Protein AF-A0A6Q2WUG9-F1 (afdb_monomer)

Sequence (400 aa):
LFVPLPLQGSADSYTSRPSDSDLSAEEDREAYRREAERQAQLQLDRAKSKAVAFAVKTNVSYCGALDEDCPVQGAAINFEAKDFLHIKEKYNNDWWIGRLVKEGADITFIPSPLRLEEHLALTVFLLVSPSTQEHIPPYDVVPSMRPVVLVGPSLKGYEVTDMMQKALFDFLKHRFDGRISITRVTADLSLAKRSVLNKRPIMERSNTRSSLAEVQSEIERIFELAKTLQLVVLDADTINHPAQLAKTSLAPIIVYVKVSSPKVLQRLIKSRGKSQSKHLNVQMMAGDKLSQCPPDMFDVILDENQLEDACEHLAEYLEVYWRATHLPSPTLINPLLEEDHVTPPTTISSLQVIPFCTDGGHFHCCRDVCCICVPYSLSVSPSSHSSLLNVFCSFLKHRD

pLDDT: mean 77.16, std 26.77, range [22.67, 98.81]

Nearest PDB structures (foldseek):
  4dex-assembly1_A  TM=9.528E-01  e=1.029E-48  Oryctolagus cuniculus
  1vyt-assembly1_A  TM=9.930E-01  e=1.485E-46  Rattus norvegicus
  4dey-assembly1_A  TM=9.702E-01  e=1.283E-45  Oryctolagus cuniculus
  1vyu-assembly1_A  TM=9.695E-01  e=1.209E-45  Rattus norvegicus
  1t3l-assembly1_A  TM=9.223E-01  e=1.037E-46  Oryctolagus cuniculus

InterPro domains:
  IPR000584 Voltage-dependent calcium channel, L-type, beta subunit [PR01626] (138-152)
  IPR000584 Voltage-dependent calcium channel, L-type, beta subunit [PR01626] (153-167)
  IPR000584 Voltage-dependent calcium channel, L-type, beta subunit [PR01626] (168-183)
  IPR000584 Voltage-dependent calcium channel, L-type, beta subunit [PR01626] (184-198)
  IPR000584 Voltage-dependent calcium channel, L-type, beta subunit [PR01626] (214-228)
  IPR000584 Voltage-dependent calcium channel, L-type, beta subunit [PR01626] (229-244)
  IPR000584 Voltage-dependent calcium channel, L-type, beta subunit [PR01626] (247-263)
  IPR000584 Voltage-dependent calcium channel, L-type, beta subunit [PR01626] (268-283)
  IPR000584 Voltage-dependent calcium channel, L-type, beta subunit [PR01626] (284-295)
  IPR008145 Guanylate kinase/L-type calcium channel beta subunit [PF00625] (144-319)
  IPR008145 Guanylate kinase/L-type calcium channel beta subunit [SM00072] (144-322)
  IPR027417 P-loop containing nucleoside triphosphate hydrolase [G3DSA:3.40.50.300] (146-340)
  IPR027417 P-loop containing nucleoside triphosphate hydrolase [SSF52540] (143-325)
  IPR036028 SH3-like domain superfamily [SSF50044] (32-118)
  IPR046937 Voltage-dependent L-type calcium channel subunit beta-1-4, N-terminal A domain [PF12052] (9-50)

Organism: Esox lucius (NCBI:txid8010)

Secondary structure (DSSP, 8-state):
---PPPP---------PPPHHHHHHHHHHHHHHHHHHHHHHHHHHHHTTSPP-EEEEESS-EEGGG-TTSSSTT-B-EE-TT-EEEEEEE-SSSEEEEEESSTT---EEEE-HHHHHHHHHHHHHTT----------SEEEE-SSPPEEEE-SS-SSSHHHHHHHHHHHHHHHHHTTTTEEEEEE-S-GGG--HHHHTSPPP---HHHHHHHHHHHHHHHHHHHHHTTT-EEEEEETT--SGGGTTTSS---EEEEE--S-HHHHHHHHHHT-HHHHTTHHHHHHHHHHHHTS-GGG-SEEE--SSHHHHHHHHHHHHHHHHHHHSPPP-------S-----------------------------------PPP----------S-TTHHHHHHTTS--

Mean predicted aligned error: 14.29 Å

Structure (mmCIF, N/CA/C/O backbone):
data_AF-A0A6Q2WUG9-F1
#
_entry.id   AF-A0A6Q2WUG9-F1
#
loop_
_atom_site.group_PDB
_atom_site.id
_atom_site.type_symbol
_atom_site.label_atom_id
_atom_site.label_alt_id
_atom_site.label_comp_id
_atom_site.label_asym_id
_atom_site.label_entity_id
_atom_site.label_seq_id
_atom_site.pdbx_PDB_ins_code
_atom_site.Cartn_x
_atom_site.Cartn_y
_atom_site.Cartn_z
_atom_site.occupancy
_atom_site.B_iso_or_equiv
_atom_site.auth_seq_id
_atom_site.auth_comp_id
_atom_site.auth_asym_id
_atom_site.auth_atom_id
_atom_site.pdbx_PDB_model_num
ATOM 1 N N . LEU A 1 1 ? 21.384 54.733 -79.651 1.00 40.81 1 LEU A N 1
ATOM 2 C CA . LEU A 1 1 ? 21.894 54.066 -78.436 1.00 40.81 1 LEU A CA 1
ATOM 3 C C . LEU A 1 1 ? 21.016 52.855 -78.179 1.00 40.81 1 LEU A C 1
ATOM 5 O O . LEU A 1 1 ? 19.844 53.009 -77.872 1.00 40.81 1 LEU A O 1
ATOM 9 N N . PHE A 1 2 ? 21.575 51.683 -78.464 1.00 38.72 2 PHE A N 1
ATOM 10 C CA . PHE A 1 2 ? 21.033 50.356 -78.181 1.00 38.72 2 PHE A CA 1
ATOM 11 C C . PHE A 1 2 ? 21.010 50.116 -76.668 1.00 38.72 2 PHE A C 1
ATOM 13 O O . PHE A 1 2 ? 22.056 50.303 -76.058 1.00 38.72 2 PHE A O 1
ATOM 20 N N . VAL A 1 3 ? 19.900 49.617 -76.114 1.00 41.28 3 VAL A N 1
ATOM 21 C CA . VAL A 1 3 ? 19.910 48.631 -75.014 1.00 41.28 3 VAL A CA 1
ATOM 22 C C . VAL A 1 3 ? 18.647 47.755 -75.131 1.00 41.28 3 VAL A C 1
ATOM 24 O O . VAL A 1 3 ? 17.544 48.286 -75.002 1.00 41.28 3 VAL A O 1
ATOM 27 N N . PRO A 1 4 ? 18.768 46.441 -75.397 1.00 49.72 4 PRO A N 1
ATOM 28 C CA . PRO A 1 4 ? 17.670 45.485 -75.294 1.00 49.72 4 PRO A CA 1
ATOM 29 C C . PRO A 1 4 ? 17.589 44.866 -73.885 1.00 49.72 4 PRO A C 1
ATOM 31 O O . PRO A 1 4 ? 18.602 44.668 -73.217 1.00 49.72 4 PRO A O 1
ATOM 34 N N . LEU A 1 5 ? 16.369 44.533 -73.459 1.00 44.44 5 LEU A N 1
ATOM 35 C CA . LEU A 1 5 ? 16.068 43.669 -72.311 1.00 44.44 5 LEU A CA 1
ATOM 36 C C . LEU A 1 5 ? 16.488 42.217 -72.608 1.00 44.44 5 LEU A C 1
ATOM 38 O O . LEU A 1 5 ? 16.158 41.733 -73.695 1.00 44.44 5 LEU A O 1
ATOM 42 N N . PRO A 1 6 ? 17.107 41.479 -71.667 1.00 46.66 6 PRO A N 1
ATOM 43 C CA . PRO A 1 6 ? 17.169 40.030 -71.750 1.00 46.66 6 PRO A CA 1
ATOM 44 C C . PRO A 1 6 ? 16.045 39.358 -70.949 1.00 46.66 6 PRO A C 1
ATOM 46 O O . PRO A 1 6 ? 15.692 39.758 -69.838 1.00 46.66 6 PRO A O 1
ATOM 49 N N . LEU A 1 7 ? 15.509 38.311 -71.575 1.00 44.25 7 LEU A N 1
ATOM 50 C CA . LEU A 1 7 ? 14.616 37.292 -71.040 1.00 44.25 7 LEU A CA 1
ATOM 51 C C . LEU A 1 7 ? 15.244 36.500 -69.875 1.00 44.25 7 LEU A C 1
ATOM 53 O O . LEU A 1 7 ? 16.424 36.170 -69.905 1.00 44.25 7 LEU A O 1
ATOM 57 N N . GLN A 1 8 ? 14.383 36.133 -68.923 1.00 47.91 8 GLN A N 1
ATOM 58 C CA . GLN A 1 8 ? 14.165 34.785 -68.367 1.00 47.91 8 GLN A CA 1
ATOM 59 C C . GLN A 1 8 ? 15.381 33.840 -68.227 1.00 47.91 8 GLN A C 1
ATOM 61 O O . GLN A 1 8 ? 15.866 33.277 -69.204 1.00 47.91 8 GLN A O 1
ATOM 66 N N . GLY A 1 9 ? 15.772 33.567 -66.976 1.00 37.19 9 GLY A N 1
ATOM 67 C CA . GLY A 1 9 ? 16.702 32.501 -66.593 1.00 37.19 9 GLY A CA 1
ATOM 68 C C . GLY A 1 9 ? 16.231 31.797 -65.316 1.00 37.19 9 GLY A C 1
ATOM 69 O O . GLY A 1 9 ? 15.903 32.455 -64.333 1.00 37.19 9 GLY A O 1
ATOM 70 N N . SER A 1 10 ? 16.148 30.470 -65.402 1.00 45.22 10 SER A N 1
ATOM 71 C CA . SER A 1 10 ? 15.711 29.480 -64.408 1.00 45.22 10 SER A CA 1
ATOM 72 C C . SER A 1 10 ? 16.319 29.673 -63.012 1.00 45.22 10 SER A C 1
ATOM 74 O O . SER A 1 10 ? 17.519 29.901 -62.876 1.00 45.22 10 SER A O 1
ATOM 76 N N . ALA A 1 11 ? 15.492 29.533 -61.973 1.00 43.28 11 ALA A N 1
ATOM 77 C CA . ALA A 1 11 ? 15.952 29.311 -60.608 1.00 43.28 11 ALA A CA 1
ATOM 78 C C . ALA A 1 11 ? 16.250 27.815 -60.445 1.00 43.28 11 ALA A C 1
ATOM 80 O O . ALA A 1 11 ? 15.357 27.026 -60.138 1.00 43.28 11 ALA A O 1
ATOM 81 N N . ASP A 1 12 ? 17.498 27.423 -60.685 1.00 42.50 12 ASP A N 1
ATOM 82 C CA . ASP A 1 12 ? 17.946 26.055 -60.452 1.00 42.50 12 ASP A CA 1
ATOM 83 C C . ASP A 1 12 ? 18.098 25.822 -58.942 1.00 42.50 12 ASP A C 1
ATOM 85 O O . ASP A 1 12 ? 18.983 26.362 -58.275 1.00 42.50 12 ASP A O 1
ATOM 89 N N . SER A 1 13 ? 17.198 25.012 -58.386 1.00 48.91 13 SER A N 1
ATOM 90 C CA . SER A 1 13 ? 17.307 24.461 -57.041 1.00 48.91 13 SER A CA 1
ATOM 91 C C . SER A 1 13 ? 18.484 23.483 -56.987 1.00 48.91 13 SER A C 1
ATOM 93 O O . SER A 1 13 ? 18.388 22.366 -57.495 1.00 48.91 13 SER A O 1
ATOM 95 N N . TYR A 1 14 ? 19.588 23.879 -56.351 1.00 44.97 14 TYR A N 1
ATOM 96 C CA . TYR A 1 14 ? 20.651 22.959 -55.943 1.00 44.97 14 TYR A CA 1
ATOM 97 C C . TYR A 1 14 ? 20.111 22.017 -54.857 1.00 44.97 14 TYR A C 1
ATOM 99 O O . TYR A 1 14 ? 20.213 22.279 -53.661 1.00 44.97 14 TYR A O 1
ATOM 107 N N . THR A 1 15 ? 19.517 20.901 -55.270 1.00 51.47 15 THR A N 1
ATOM 108 C CA . THR A 1 15 ? 19.388 19.724 -54.412 1.00 51.47 15 THR A CA 1
ATOM 109 C C . THR A 1 15 ? 20.749 19.035 -54.413 1.00 51.47 15 THR A C 1
ATOM 111 O O . THR A 1 15 ? 21.052 18.246 -55.310 1.00 51.47 15 THR A O 1
ATOM 114 N N . SER A 1 16 ? 21.615 19.387 -53.462 1.00 57.72 16 SER A N 1
ATOM 115 C CA . SER A 1 16 ? 22.872 18.669 -53.245 1.00 57.72 16 SER A CA 1
ATOM 116 C C . SER A 1 16 ? 22.548 17.210 -52.932 1.00 57.72 16 SER A C 1
ATOM 118 O O . SER A 1 16 ? 21.956 16.900 -51.902 1.00 57.72 16 SER A O 1
ATOM 120 N N . ARG A 1 17 ? 22.883 16.321 -53.868 1.00 55.69 17 ARG A N 1
ATOM 121 C CA . ARG A 1 17 ? 22.766 14.872 -53.715 1.00 55.69 17 ARG A CA 1
ATOM 122 C C . ARG A 1 17 ? 23.783 14.440 -52.644 1.00 55.69 17 ARG A C 1
ATOM 124 O O . ARG A 1 17 ? 24.952 14.790 -52.809 1.00 55.69 17 ARG A O 1
ATOM 131 N N . PRO A 1 18 ? 23.379 13.757 -51.559 1.00 56.91 18 PRO A N 1
ATOM 132 C CA . PRO A 1 18 ? 24.325 13.285 -50.549 1.00 56.91 18 PRO A CA 1
ATOM 133 C C . PRO A 1 18 ? 25.347 12.342 -51.200 1.00 56.91 18 PRO A C 1
ATOM 135 O O . PRO A 1 18 ? 24.997 11.576 -52.101 1.00 56.91 18 PRO A O 1
ATOM 138 N N . SER A 1 19 ? 26.615 12.453 -50.800 1.00 57.81 19 SER A N 1
ATOM 139 C CA . SER A 1 19 ? 27.708 11.640 -51.347 1.00 57.81 19 SER A CA 1
ATOM 140 C C . SER A 1 19 ? 27.614 10.207 -50.806 1.00 57.81 19 SER A C 1
ATOM 142 O O . SER A 1 19 ? 27.281 10.025 -49.638 1.00 57.81 19 SER A O 1
ATOM 144 N N . ASP A 1 20 ? 27.961 9.189 -51.601 1.00 58.91 20 ASP A N 1
ATOM 145 C CA . ASP A 1 20 ? 27.856 7.765 -51.208 1.00 58.91 20 ASP A CA 1
ATOM 146 C C . ASP A 1 20 ? 28.608 7.419 -49.902 1.00 58.91 20 ASP A C 1
ATOM 148 O O . ASP A 1 20 ? 28.207 6.529 -49.157 1.00 58.91 20 ASP A O 1
ATOM 152 N N . SER A 1 21 ? 29.675 8.156 -49.582 1.00 59.88 21 SER A N 1
ATOM 153 C CA . SER A 1 21 ? 30.439 8.024 -48.335 1.00 59.88 21 SER A CA 1
ATOM 154 C C . SER A 1 21 ? 29.736 8.600 -47.096 1.00 59.88 21 SER A C 1
ATOM 156 O O . SER A 1 21 ? 29.965 8.113 -45.988 1.00 59.88 21 SER A O 1
ATOM 158 N N . ASP A 1 22 ? 28.869 9.603 -47.266 1.00 61.16 22 ASP A N 1
ATOM 159 C CA . ASP A 1 22 ? 28.049 10.144 -46.174 1.00 61.16 22 ASP A CA 1
ATOM 160 C C . ASP A 1 22 ? 26.906 9.174 -45.843 1.00 61.16 22 ASP A C 1
ATOM 162 O O . ASP A 1 22 ? 26.621 8.932 -44.671 1.00 61.16 22 ASP A O 1
ATOM 166 N N . LEU A 1 23 ? 26.343 8.525 -46.870 1.00 60.75 23 LEU A N 1
ATOM 167 C CA . LEU A 1 23 ? 25.324 7.485 -46.715 1.00 60.75 23 LEU A CA 1
ATOM 168 C C . LEU A 1 23 ? 25.868 6.267 -45.949 1.00 60.75 23 LEU A C 1
ATOM 170 O O . LEU A 1 23 ? 25.226 5.815 -45.006 1.00 60.75 23 LEU A O 1
ATOM 174 N N . SER A 1 24 ? 27.085 5.794 -46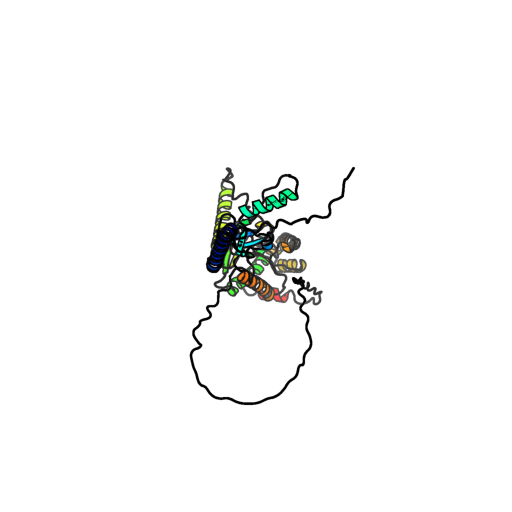.257 1.00 67.75 24 SER A N 1
ATOM 175 C CA . SER A 1 24 ? 27.678 4.650 -45.540 1.00 67.75 24 SER A CA 1
ATOM 176 C C . SER A 1 24 ? 27.955 4.929 -44.055 1.00 67.75 24 SER A C 1
ATOM 178 O O . SER A 1 24 ? 27.777 4.057 -43.209 1.00 67.75 24 SER A O 1
ATOM 180 N N . ALA A 1 25 ? 28.370 6.154 -43.708 1.00 71.31 25 ALA A N 1
ATOM 181 C CA . ALA A 1 25 ? 28.654 6.517 -42.318 1.00 71.31 25 ALA A CA 1
ATOM 182 C C . ALA A 1 25 ? 27.371 6.702 -41.488 1.00 71.31 25 ALA A C 1
ATOM 184 O O . ALA A 1 25 ? 27.371 6.465 -40.276 1.00 71.31 25 ALA A O 1
ATOM 185 N N . GLU A 1 26 ? 26.281 7.141 -42.121 1.00 71.44 26 GLU A N 1
ATOM 186 C CA . GLU A 1 26 ? 24.955 7.188 -41.505 1.00 71.44 26 GLU A CA 1
ATOM 187 C C . GLU A 1 26 ? 24.369 5.783 -41.315 1.00 71.44 26 GLU A C 1
ATOM 189 O O . GLU A 1 26 ? 23.875 5.486 -40.225 1.00 71.44 26 GLU A O 1
ATOM 194 N N . GLU A 1 27 ? 24.518 4.892 -42.300 1.00 73.25 27 GLU A N 1
ATOM 195 C CA . GLU A 1 27 ? 24.107 3.485 -42.205 1.00 73.25 27 GLU A CA 1
ATOM 196 C C . GLU A 1 27 ? 24.821 2.744 -41.061 1.00 73.25 27 GLU A C 1
ATOM 198 O O . GLU A 1 27 ? 24.165 2.051 -40.278 1.00 73.25 27 GLU A O 1
ATOM 203 N N . ASP A 1 28 ? 26.132 2.943 -40.887 1.00 81.12 28 ASP A N 1
ATOM 204 C CA . ASP A 1 28 ? 26.907 2.341 -39.791 1.00 81.12 28 ASP A CA 1
ATOM 205 C C . ASP A 1 28 ? 26.453 2.841 -38.405 1.00 81.12 28 ASP A C 1
ATOM 207 O O . ASP A 1 28 ? 26.351 2.068 -37.444 1.00 81.12 28 ASP A O 1
ATOM 211 N N . ARG A 1 29 ? 26.135 4.138 -38.280 1.00 81.75 29 ARG A N 1
ATOM 212 C CA . ARG A 1 29 ? 25.605 4.723 -37.032 1.00 81.75 29 ARG A CA 1
ATOM 213 C C . ARG A 1 29 ? 24.215 4.197 -36.707 1.00 81.75 29 ARG A C 1
ATOM 215 O O . ARG A 1 29 ? 23.907 3.953 -35.537 1.00 81.75 29 ARG A O 1
ATOM 222 N N . GLU A 1 30 ? 23.372 4.035 -37.718 1.00 83.12 30 GLU A N 1
ATOM 223 C CA . GLU A 1 30 ? 22.027 3.502 -37.544 1.00 83.12 30 GLU A CA 1
ATOM 224 C C . GLU A 1 30 ? 22.064 2.007 -37.198 1.00 83.12 30 GLU A C 1
ATOM 226 O O . GLU A 1 30 ? 21.344 1.564 -36.305 1.00 83.12 30 GLU A O 1
ATOM 231 N N . ALA A 1 31 ? 22.965 1.238 -37.817 1.00 86.31 31 ALA A N 1
ATOM 232 C CA . ALA A 1 31 ? 23.213 -0.156 -37.464 1.00 86.31 31 ALA A CA 1
ATOM 233 C C . ALA A 1 31 ? 23.671 -0.304 -36.004 1.00 86.31 31 ALA A C 1
ATOM 235 O O . ALA A 1 31 ? 23.132 -1.141 -35.277 1.00 86.31 31 ALA A O 1
ATOM 236 N N . TYR A 1 32 ? 24.591 0.550 -35.542 1.00 88.31 32 TYR A N 1
ATOM 237 C CA . TYR A 1 32 ? 25.011 0.574 -34.138 1.00 88.31 32 TYR A CA 1
ATOM 238 C C . TYR A 1 32 ? 23.846 0.888 -33.190 1.00 88.31 32 TYR A C 1
ATOM 240 O O . TYR A 1 32 ? 23.698 0.237 -32.156 1.00 88.31 32 TYR A O 1
ATOM 248 N N . ARG A 1 33 ? 22.984 1.849 -33.549 1.00 86.94 33 ARG A N 1
ATOM 249 C CA . ARG A 1 33 ? 21.802 2.202 -32.750 1.00 86.94 33 ARG A CA 1
ATOM 250 C C . ARG A 1 33 ? 20.815 1.039 -32.646 1.00 86.94 33 ARG A C 1
ATOM 252 O O . ARG A 1 33 ? 20.399 0.714 -31.538 1.00 86.94 33 ARG A O 1
ATOM 259 N N . ARG A 1 34 ? 20.488 0.386 -33.767 1.00 89.44 34 ARG A N 1
ATOM 260 C CA . ARG A 1 34 ? 19.588 -0.782 -33.785 1.00 89.44 34 ARG A CA 1
ATOM 261 C C . ARG A 1 34 ? 20.146 -1.942 -32.965 1.00 89.44 34 ARG A C 1
ATOM 263 O O . ARG A 1 34 ? 19.402 -2.611 -32.255 1.00 89.44 34 ARG A O 1
ATOM 270 N N . GLU A 1 35 ? 21.453 -2.181 -33.037 1.00 92.75 35 GLU A N 1
ATOM 271 C CA . GLU A 1 35 ? 22.097 -3.218 -32.231 1.00 92.75 35 GLU A CA 1
ATOM 272 C C . GLU A 1 35 ? 22.066 -2.870 -30.736 1.00 92.75 35 GLU A C 1
ATOM 274 O O . GLU A 1 35 ? 21.748 -3.734 -29.919 1.00 92.75 35 GLU A O 1
ATOM 279 N N . ALA A 1 36 ? 22.321 -1.612 -30.365 1.00 92.56 36 ALA A N 1
ATOM 280 C CA . ALA A 1 36 ? 22.214 -1.155 -28.980 1.00 92.56 36 ALA A CA 1
ATOM 281 C C . ALA A 1 36 ? 20.786 -1.317 -28.425 1.00 92.56 36 ALA A C 1
ATOM 283 O O . ALA A 1 36 ? 20.613 -1.844 -27.325 1.00 92.56 36 ALA A O 1
ATOM 284 N N . GLU A 1 37 ? 19.768 -0.946 -29.203 1.00 94.75 37 GLU A N 1
ATOM 285 C CA . GLU A 1 37 ? 18.357 -1.144 -28.855 1.00 94.75 37 GLU A CA 1
ATOM 286 C C . GLU A 1 37 ? 18.017 -2.634 -28.696 1.00 94.75 37 GLU A C 1
ATOM 288 O O . GLU A 1 37 ? 17.403 -3.044 -27.710 1.00 94.75 37 GLU A O 1
ATOM 293 N N . ARG A 1 38 ? 18.501 -3.490 -29.604 1.00 95.69 38 ARG A N 1
ATOM 294 C CA . ARG A 1 38 ? 18.319 -4.945 -29.513 1.00 95.69 38 ARG A CA 1
ATOM 295 C C . ARG A 1 38 ? 18.922 -5.519 -28.228 1.00 95.69 38 ARG A C 1
ATOM 297 O O . ARG A 1 38 ? 18.325 -6.394 -27.600 1.00 95.69 38 ARG A O 1
ATOM 304 N N . GLN A 1 39 ? 20.099 -5.045 -27.823 1.00 96.00 39 GLN A N 1
ATOM 305 C CA . GLN A 1 39 ? 20.733 -5.455 -26.565 1.00 96.00 39 GLN A CA 1
ATOM 306 C C . GLN A 1 39 ? 19.931 -4.979 -25.347 1.00 96.00 39 GLN A C 1
ATOM 308 O O . GLN A 1 39 ? 19.741 -5.749 -24.403 1.00 96.00 39 GLN A O 1
ATOM 313 N N . ALA A 1 40 ? 19.411 -3.750 -25.386 1.00 96.81 40 ALA A N 1
ATOM 314 C CA . ALA A 1 40 ? 18.551 -3.202 -24.342 1.00 96.81 40 ALA A CA 1
ATOM 315 C C . ALA A 1 40 ? 17.251 -4.017 -24.188 1.00 96.81 40 ALA A C 1
ATOM 317 O O . ALA A 1 40 ? 16.875 -4.375 -23.069 1.00 96.81 40 ALA A O 1
ATOM 318 N N . GLN A 1 41 ? 16.624 -4.412 -25.302 1.00 96.50 41 GLN A N 1
ATOM 319 C CA . GLN A 1 41 ? 15.437 -5.271 -25.311 1.00 96.50 41 GLN A CA 1
ATOM 320 C C . GLN A 1 41 ? 15.718 -6.650 -24.698 1.00 96.50 41 GLN A C 1
ATOM 322 O O . GLN A 1 41 ? 14.982 -7.113 -23.827 1.00 96.50 41 GLN A O 1
ATOM 327 N N . LEU A 1 42 ? 16.834 -7.286 -25.073 1.00 96.19 42 LEU A N 1
ATOM 328 C CA . LEU A 1 42 ? 17.241 -8.559 -24.469 1.00 96.19 42 LEU A CA 1
ATOM 329 C C . LEU A 1 42 ? 17.454 -8.446 -22.955 1.00 96.19 42 LEU A C 1
ATOM 331 O O . LEU A 1 42 ? 17.225 -9.413 -22.221 1.00 96.19 42 LEU A O 1
ATOM 335 N N . GLN A 1 43 ? 17.909 -7.291 -22.470 1.00 96.75 43 GLN A N 1
ATOM 336 C CA . GLN A 1 43 ? 18.073 -7.068 -21.041 1.00 96.75 43 GLN A CA 1
ATOM 337 C C . GLN A 1 43 ? 16.727 -6.925 -20.314 1.00 96.75 43 GLN A C 1
ATOM 339 O O . GLN A 1 43 ? 16.586 -7.504 -19.234 1.00 96.75 43 GLN A O 1
ATOM 344 N N . LEU A 1 44 ? 15.731 -6.251 -20.908 1.00 95.38 44 LEU A N 1
ATOM 345 C CA . LEU A 1 44 ? 14.358 -6.223 -20.381 1.00 95.38 44 LEU A CA 1
ATOM 346 C C . LEU A 1 44 ? 13.791 -7.638 -20.236 1.00 95.38 44 LEU A C 1
ATOM 348 O O . LEU A 1 44 ? 13.299 -8.003 -19.167 1.00 95.38 44 LEU A O 1
ATOM 352 N N . ASP A 1 45 ? 13.928 -8.466 -21.274 1.00 94.31 45 ASP A N 1
ATOM 353 C CA . ASP A 1 45 ? 13.404 -9.833 -21.261 1.00 94.31 45 ASP A CA 1
ATOM 354 C C . ASP A 1 45 ? 14.080 -10.697 -20.188 1.00 94.31 45 ASP A C 1
ATOM 356 O O . ASP A 1 45 ? 13.413 -11.422 -19.449 1.00 94.31 45 ASP A O 1
ATOM 360 N N . ARG A 1 46 ? 15.400 -10.557 -20.011 1.00 95.31 46 ARG A N 1
ATOM 361 C CA . ARG A 1 46 ? 16.136 -11.219 -18.918 1.00 95.31 46 ARG A CA 1
ATOM 362 C C . ARG A 1 46 ? 15.723 -10.720 -17.536 1.00 95.31 46 ARG A C 1
ATOM 364 O O . ARG A 1 46 ? 15.836 -11.463 -16.563 1.00 95.31 46 ARG A O 1
ATOM 371 N N . ALA A 1 47 ? 15.285 -9.470 -17.411 1.00 96.00 47 ALA A N 1
ATOM 372 C CA . ALA A 1 47 ? 14.858 -8.907 -16.136 1.00 96.00 47 ALA A CA 1
ATOM 373 C C . ALA A 1 47 ? 13.483 -9.423 -15.677 1.00 96.00 47 ALA A C 1
ATOM 375 O O . ALA A 1 47 ? 13.207 -9.390 -14.474 1.00 96.00 47 ALA A O 1
ATOM 376 N N . LYS A 1 48 ? 12.660 -9.986 -16.578 1.00 93.31 48 LYS A N 1
ATOM 377 C CA . LYS A 1 48 ? 11.365 -10.613 -16.238 1.00 93.31 48 LYS A CA 1
ATOM 378 C C . LYS A 1 48 ? 11.500 -11.727 -15.201 1.00 93.31 48 LYS A C 1
ATOM 380 O O . LYS A 1 48 ? 10.667 -11.828 -14.304 1.00 93.31 48 LYS A O 1
ATOM 385 N N . SER A 1 49 ? 12.581 -12.507 -15.260 1.00 91.94 49 SER A N 1
ATOM 386 C CA . SER A 1 49 ? 12.853 -13.592 -14.308 1.00 91.94 49 SER A CA 1
ATOM 387 C C . SER A 1 49 ? 13.666 -13.167 -13.078 1.00 91.94 49 SER A C 1
ATOM 389 O O . SER A 1 49 ? 13.928 -13.997 -12.209 1.00 91.94 49 SER A O 1
ATOM 391 N N . LYS A 1 50 ? 14.110 -11.906 -12.981 1.00 95.19 50 LYS A N 1
ATOM 392 C CA . LYS A 1 50 ? 14.887 -11.424 -11.827 1.00 95.19 50 LYS A CA 1
ATOM 393 C C . LYS A 1 50 ? 13.973 -11.135 -10.637 1.00 95.19 50 LYS A C 1
ATOM 395 O O . LYS A 1 50 ? 12.816 -10.736 -10.794 1.00 95.19 50 LYS A O 1
ATOM 400 N N . ALA A 1 51 ? 14.504 -11.295 -9.428 1.00 95.12 51 ALA A N 1
ATOM 401 C CA . ALA A 1 51 ? 13.819 -10.871 -8.211 1.00 95.12 51 ALA A CA 1
ATOM 402 C C . ALA A 1 51 ? 13.664 -9.339 -8.169 1.00 95.12 51 ALA A C 1
ATOM 404 O O . ALA A 1 51 ? 14.398 -8.606 -8.832 1.00 95.12 51 ALA A O 1
ATOM 405 N N . VAL A 1 52 ? 12.689 -8.848 -7.402 1.00 97.56 52 VAL A N 1
ATOM 406 C CA . VAL A 1 52 ? 12.574 -7.410 -7.116 1.00 97.56 52 VAL A CA 1
ATOM 407 C C . VAL A 1 52 ? 13.717 -7.015 -6.186 1.00 97.56 52 VAL A C 1
ATOM 409 O O . VAL A 1 52 ? 13.851 -7.583 -5.107 1.00 97.56 52 VAL A O 1
ATOM 412 N N . ALA A 1 53 ? 14.540 -6.055 -6.604 1.00 97.56 53 ALA A N 1
ATOM 413 C CA . ALA A 1 53 ? 15.638 -5.539 -5.797 1.00 97.56 53 ALA A CA 1
ATOM 414 C C . ALA A 1 53 ? 15.115 -4.619 -4.685 1.00 97.56 53 ALA A C 1
ATOM 416 O O . ALA A 1 53 ? 15.484 -4.771 -3.523 1.00 97.56 53 ALA A O 1
ATOM 417 N N . PHE A 1 54 ? 14.238 -3.680 -5.041 1.00 98.06 54 PHE A N 1
ATOM 418 C CA . PHE A 1 54 ? 13.545 -2.788 -4.111 1.00 98.06 54 PHE A CA 1
ATOM 419 C C . PHE A 1 54 ? 12.293 -2.202 -4.772 1.00 98.06 54 PHE A C 1
ATOM 421 O O . PHE A 1 54 ? 12.108 -2.317 -5.986 1.00 98.06 54 PHE A O 1
ATOM 428 N N . ALA A 1 55 ? 11.439 -1.557 -3.979 1.00 98.50 55 ALA A N 1
ATOM 429 C CA . ALA A 1 55 ? 10.281 -0.834 -4.479 1.00 98.50 55 ALA A CA 1
ATOM 430 C C . ALA A 1 55 ? 10.344 0.647 -4.128 1.00 98.50 55 ALA A C 1
ATOM 432 O O . ALA A 1 55 ? 10.969 1.060 -3.145 1.00 98.50 55 ALA A O 1
ATOM 433 N N . VAL A 1 56 ? 9.673 1.443 -4.952 1.00 98.38 56 VAL A N 1
ATOM 434 C CA . VAL A 1 56 ? 9.532 2.879 -4.739 1.00 98.38 56 VAL A CA 1
ATOM 435 C C . VAL A 1 56 ? 8.084 3.314 -4.880 1.00 98.38 56 VAL A C 1
ATOM 437 O O . VAL A 1 56 ? 7.322 2.728 -5.647 1.00 98.38 56 VAL A O 1
ATOM 440 N N . LYS A 1 57 ? 7.727 4.367 -4.150 1.00 97.69 57 LYS A N 1
ATOM 441 C CA . LYS A 1 57 ? 6.518 5.155 -4.365 1.00 97.69 57 LYS A CA 1
ATOM 442 C C . LYS A 1 57 ? 6.905 6.463 -5.047 1.00 97.69 57 LYS A C 1
ATOM 444 O O . LYS A 1 57 ? 7.833 7.138 -4.597 1.00 97.69 57 LYS A O 1
ATOM 449 N N . THR A 1 58 ? 6.206 6.825 -6.108 1.00 96.25 58 THR A N 1
ATOM 450 C CA . THR A 1 58 ? 6.468 8.045 -6.876 1.00 96.25 58 THR A CA 1
ATOM 451 C C . THR A 1 58 ? 5.901 9.275 -6.158 1.00 96.25 58 THR A C 1
ATOM 453 O O . THR A 1 58 ? 4.854 9.221 -5.509 1.00 96.25 58 THR A O 1
ATOM 456 N N . ASN A 1 59 ? 6.594 10.408 -6.254 1.00 92.81 59 ASN A N 1
ATOM 457 C CA . ASN A 1 59 ? 6.133 11.712 -5.755 1.00 92.81 59 ASN A CA 1
ATOM 458 C C . ASN A 1 59 ? 5.810 12.691 -6.893 1.00 92.81 59 ASN A C 1
ATOM 460 O O . ASN A 1 59 ? 5.277 13.771 -6.649 1.00 92.81 59 ASN A O 1
ATOM 464 N N . VAL A 1 60 ? 6.128 12.301 -8.126 1.00 91.62 60 VAL A N 1
ATOM 465 C CA . VAL A 1 60 ? 5.904 13.052 -9.362 1.00 91.62 60 VAL A CA 1
ATOM 466 C C . VAL A 1 60 ? 5.254 12.133 -10.392 1.00 91.62 60 VAL A C 1
ATOM 468 O O . VAL A 1 60 ? 5.300 10.912 -10.242 1.00 91.62 60 VAL A O 1
ATOM 471 N N . SER A 1 61 ? 4.670 12.721 -11.431 1.00 91.19 61 SER A N 1
ATOM 472 C CA . SER A 1 61 ? 4.168 11.987 -12.596 1.00 91.19 61 SER A CA 1
ATOM 473 C C . SER A 1 61 ? 5.194 12.025 -13.732 1.00 91.19 61 SER A C 1
ATOM 475 O O . SER A 1 61 ? 5.952 12.988 -13.849 1.00 91.19 61 SER A O 1
ATOM 477 N N . TYR A 1 62 ? 5.197 11.002 -14.583 1.00 91.69 62 TYR A N 1
ATOM 478 C CA . TYR A 1 62 ? 6.084 10.879 -15.739 1.00 91.69 62 TYR A CA 1
ATOM 479 C C . TYR A 1 62 ? 5.368 10.192 -16.909 1.00 91.69 62 TYR A C 1
ATOM 481 O O . TYR A 1 62 ? 4.637 9.217 -16.722 1.00 91.69 62 TYR A O 1
ATOM 489 N N . CYS A 1 63 ? 5.599 10.706 -18.119 1.00 89.44 63 CYS A N 1
ATOM 490 C CA . CYS A 1 63 ? 5.041 10.188 -19.364 1.00 89.44 63 CYS A CA 1
ATOM 491 C C . CYS A 1 63 ? 6.182 9.748 -20.290 1.00 89.44 63 CYS A C 1
ATOM 493 O O . CYS A 1 63 ? 6.737 10.562 -21.028 1.00 89.44 63 CYS A O 1
ATOM 495 N N . GLY A 1 64 ? 6.522 8.461 -20.256 1.00 87.44 64 GLY A N 1
ATOM 496 C CA . GLY A 1 64 ? 7.551 7.855 -21.094 1.00 87.44 64 GLY A CA 1
ATOM 497 C C . GLY A 1 64 ? 7.229 7.853 -22.588 1.00 87.44 64 GLY A C 1
ATOM 498 O O . GLY A 1 64 ? 8.140 7.776 -23.401 1.00 87.44 64 GLY A O 1
ATOM 499 N N . ALA A 1 65 ? 5.960 8.015 -22.977 1.00 82.94 65 ALA A N 1
ATOM 500 C CA . ALA A 1 65 ? 5.575 8.134 -24.388 1.00 82.94 65 ALA A CA 1
ATOM 501 C C . ALA A 1 65 ? 6.154 9.379 -25.091 1.00 82.94 65 ALA A C 1
ATOM 503 O O . ALA A 1 65 ? 6.109 9.452 -26.314 1.00 82.94 65 ALA A O 1
ATOM 504 N N . LEU A 1 66 ? 6.647 10.360 -24.329 1.00 75.12 66 LEU A N 1
ATOM 505 C CA . LEU A 1 66 ? 7.276 11.577 -24.849 1.00 75.12 66 LEU A CA 1
ATOM 506 C C . LEU A 1 66 ? 8.811 11.534 -24.755 1.00 75.12 66 LEU A C 1
ATOM 508 O O . LEU A 1 66 ? 9.465 12.513 -25.108 1.00 75.12 66 LEU A O 1
ATOM 512 N N . ASP A 1 67 ? 9.380 10.440 -24.240 1.00 82.81 67 ASP A N 1
ATOM 513 C CA . ASP A 1 67 ? 10.809 10.314 -23.965 1.00 82.81 67 ASP A CA 1
ATOM 514 C C . ASP A 1 67 ? 11.507 9.485 -25.058 1.00 82.81 67 ASP A C 1
ATOM 516 O O . ASP A 1 67 ? 11.638 8.261 -24.972 1.00 82.81 67 ASP A O 1
ATOM 520 N N . GLU A 1 68 ? 11.952 10.187 -26.103 1.00 84.38 68 GLU A N 1
ATOM 521 C CA . GLU A 1 68 ? 12.640 9.622 -27.277 1.00 84.38 68 GLU A CA 1
ATOM 522 C C . GLU A 1 68 ? 14.039 9.063 -26.956 1.00 84.38 68 GLU A C 1
ATOM 524 O O . GLU A 1 68 ? 14.601 8.293 -27.733 1.00 84.38 68 GLU A O 1
ATOM 529 N N . ASP A 1 69 ? 14.596 9.418 -25.797 1.00 88.56 69 ASP A N 1
ATOM 530 C CA . ASP A 1 69 ? 15.928 9.011 -25.340 1.00 88.56 69 ASP A CA 1
ATOM 531 C C . ASP A 1 69 ? 15.883 7.697 -24.520 1.00 88.56 69 ASP A C 1
ATOM 533 O O . ASP A 1 69 ? 16.857 7.310 -23.859 1.00 88.56 69 ASP A O 1
ATOM 537 N N . CYS A 1 70 ? 14.739 7.003 -24.527 1.00 92.06 70 CYS A N 1
ATOM 538 C CA . CYS A 1 70 ? 14.589 5.674 -23.943 1.00 92.06 70 CYS A CA 1
ATOM 539 C C . CYS A 1 70 ? 15.438 4.631 -24.698 1.00 92.06 70 CYS A C 1
ATOM 541 O O . CYS A 1 70 ? 15.438 4.627 -25.928 1.00 92.06 70 CYS A O 1
ATOM 543 N N . PRO A 1 71 ? 16.128 3.693 -24.007 1.00 94.12 71 PRO A N 1
ATOM 544 C CA . PRO A 1 71 ? 16.990 2.705 -24.663 1.00 94.12 71 PRO A CA 1
ATOM 545 C C . PRO A 1 71 ? 16.274 1.797 -25.670 1.00 94.12 71 PRO A C 1
ATOM 547 O O . PRO A 1 71 ? 16.922 1.258 -26.563 1.00 94.12 71 PRO A O 1
ATOM 550 N N . VAL A 1 72 ? 14.964 1.608 -25.498 1.00 94.00 72 VAL A N 1
ATOM 551 C CA . VAL A 1 72 ? 14.083 0.939 -26.459 1.00 94.00 72 VAL A CA 1
ATOM 552 C C . VAL A 1 72 ? 12.877 1.832 -26.701 1.00 94.00 72 VAL A C 1
ATOM 554 O O . VAL A 1 72 ? 12.215 2.255 -25.745 1.00 94.00 72 VAL A O 1
ATOM 557 N N . GLN A 1 73 ? 12.578 2.110 -27.968 1.00 89.81 73 GLN A N 1
ATOM 558 C CA . GLN A 1 73 ? 11.491 3.014 -28.327 1.00 89.81 73 GLN A CA 1
ATOM 559 C C . GLN A 1 73 ? 10.143 2.485 -27.822 1.00 89.81 73 GLN A C 1
ATOM 561 O O . GLN A 1 73 ? 9.802 1.315 -27.984 1.00 89.81 73 GLN A O 1
ATOM 566 N N . GLY A 1 74 ? 9.371 3.355 -27.164 1.00 88.81 74 GLY A N 1
ATOM 567 C CA . GLY A 1 74 ? 8.059 3.009 -26.607 1.00 88.81 74 GLY A CA 1
ATOM 568 C C . GLY A 1 74 ? 8.081 2.111 -25.361 1.00 88.81 74 GLY A C 1
ATOM 569 O O . GLY A 1 74 ? 7.016 1.772 -24.852 1.00 88.81 74 GLY A O 1
ATOM 570 N N . ALA A 1 75 ? 9.257 1.749 -24.837 1.00 93.38 75 ALA A N 1
ATOM 571 C CA . ALA A 1 75 ? 9.391 0.899 -23.649 1.00 93.38 75 ALA A CA 1
ATOM 572 C C . ALA A 1 75 ? 9.605 1.683 -22.339 1.00 93.38 75 ALA A C 1
ATOM 574 O O . ALA A 1 75 ? 9.903 1.080 -21.303 1.00 93.38 75 ALA A O 1
ATOM 575 N N . ALA A 1 76 ? 9.485 3.012 -22.362 1.00 94.56 76 ALA A N 1
ATOM 576 C CA . ALA A 1 76 ? 9.511 3.837 -21.160 1.00 94.56 76 ALA A CA 1
ATOM 577 C C . ALA A 1 76 ? 8.173 3.746 -20.413 1.00 94.56 76 ALA A C 1
ATOM 579 O O . ALA A 1 76 ? 7.094 3.747 -21.007 1.00 94.56 76 ALA A O 1
ATOM 580 N N . ILE A 1 77 ? 8.243 3.667 -19.088 1.00 95.50 77 ILE A N 1
ATOM 581 C CA . ILE A 1 77 ? 7.064 3.579 -18.226 1.00 95.50 77 ILE A CA 1
ATOM 582 C C . ILE A 1 77 ? 6.242 4.877 -18.233 1.00 95.50 77 ILE A C 1
ATOM 584 O O . ILE A 1 77 ? 6.786 5.972 -18.340 1.00 95.50 77 ILE A O 1
ATOM 588 N N . ASN A 1 78 ? 4.935 4.761 -18.004 1.00 93.94 78 ASN A N 1
ATOM 589 C CA . ASN A 1 78 ? 4.083 5.881 -17.604 1.00 93.94 78 ASN A CA 1
ATOM 590 C C . ASN A 1 78 ? 3.637 5.665 -16.155 1.00 93.94 78 ASN A C 1
ATOM 592 O O . ASN A 1 78 ? 3.213 4.558 -15.813 1.00 93.94 78 ASN A O 1
ATOM 596 N N . PHE A 1 79 ? 3.718 6.699 -15.320 1.00 95.44 79 PHE A N 1
ATOM 597 C CA . PHE A 1 79 ? 3.213 6.654 -13.946 1.00 95.44 79 PHE A CA 1
ATOM 598 C C . PHE A 1 79 ? 2.735 8.024 -13.468 1.00 95.44 79 PHE A C 1
ATOM 600 O O . PHE A 1 79 ? 3.211 9.071 -13.913 1.00 95.44 79 PHE A O 1
ATOM 607 N N . GLU A 1 80 ? 1.821 8.013 -12.510 1.00 93.94 80 GLU A N 1
ATOM 608 C CA . GLU A 1 80 ? 1.372 9.193 -11.782 1.00 93.94 80 GLU A CA 1
ATOM 609 C C . GLU A 1 80 ? 2.058 9.289 -10.417 1.00 93.94 80 GLU A C 1
ATOM 611 O O . GLU A 1 80 ? 2.698 8.346 -9.949 1.00 93.94 80 GLU A O 1
ATOM 616 N N . ALA A 1 81 ? 1.942 10.440 -9.754 1.00 92.31 81 ALA A N 1
ATOM 617 C CA . ALA A 1 81 ? 2.355 10.564 -8.362 1.00 92.31 81 ALA A CA 1
ATOM 618 C C . ALA A 1 81 ? 1.550 9.600 -7.469 1.00 92.31 81 ALA A C 1
ATOM 620 O O . ALA A 1 81 ? 0.334 9.490 -7.602 1.00 92.31 81 ALA A O 1
ATOM 621 N N . LYS A 1 82 ? 2.224 8.994 -6.484 1.00 94.75 82 LYS A N 1
ATOM 622 C CA . LYS A 1 82 ? 1.733 7.948 -5.567 1.00 94.75 82 LYS A CA 1
ATOM 623 C C . LYS A 1 82 ? 1.622 6.539 -6.164 1.00 94.75 82 LYS A C 1
ATOM 625 O O . LYS A 1 82 ? 1.251 5.631 -5.419 1.00 94.75 82 LYS A O 1
ATOM 630 N N . ASP A 1 83 ? 2.001 6.332 -7.422 1.00 97.56 83 ASP A N 1
ATOM 631 C CA . ASP A 1 83 ? 2.157 4.990 -7.982 1.00 97.56 83 ASP A CA 1
ATOM 632 C C . ASP A 1 83 ? 3.304 4.225 -7.315 1.00 97.56 83 ASP A C 1
ATOM 634 O O . ASP A 1 83 ? 4.235 4.798 -6.739 1.00 97.56 83 ASP A O 1
ATOM 638 N N . PHE A 1 84 ? 3.238 2.898 -7.411 1.00 98.50 84 PHE A N 1
ATOM 639 C CA . PHE A 1 84 ? 4.233 1.988 -6.859 1.00 98.50 84 PHE A CA 1
ATOM 640 C C . PHE A 1 84 ? 4.963 1.260 -7.976 1.00 98.50 84 PHE A C 1
ATOM 642 O O . PHE A 1 84 ? 4.334 0.678 -8.860 1.00 98.50 84 PHE A O 1
ATOM 649 N N . LEU A 1 85 ? 6.291 1.250 -7.902 1.00 98.56 85 LEU A N 1
ATOM 650 C CA . LEU A 1 85 ? 7.152 0.607 -8.886 1.00 98.56 85 LEU A CA 1
ATOM 651 C C . LEU A 1 85 ? 8.007 -0.469 -8.218 1.00 98.56 85 LEU A C 1
ATOM 653 O O . LEU A 1 85 ? 8.575 -0.256 -7.146 1.00 98.56 85 LEU A O 1
ATOM 657 N N . HIS A 1 86 ? 8.143 -1.613 -8.880 1.00 98.50 86 HIS A N 1
ATOM 658 C CA . HIS A 1 86 ? 9.113 -2.647 -8.529 1.00 98.50 86 HIS A CA 1
ATOM 659 C C . HIS A 1 86 ? 10.350 -2.497 -9.399 1.00 98.50 86 HIS A C 1
ATOM 661 O O . HIS A 1 86 ? 10.263 -2.649 -10.615 1.00 98.50 86 HIS A O 1
ATOM 667 N N . ILE A 1 87 ? 11.504 -2.257 -8.783 1.00 98.50 87 ILE A N 1
ATOM 668 C CA . ILE A 1 87 ? 12.784 -2.146 -9.482 1.00 98.50 87 ILE A CA 1
ATOM 669 C C . ILE A 1 87 ? 13.482 -3.505 -9.463 1.00 98.50 87 ILE A C 1
ATOM 671 O O . ILE A 1 87 ? 13.613 -4.132 -8.411 1.00 98.50 87 ILE A O 1
ATOM 675 N N . LYS A 1 88 ? 13.927 -3.974 -10.629 1.00 97.62 88 LYS A N 1
ATOM 676 C CA . LYS A 1 88 ? 14.678 -5.227 -10.791 1.00 97.62 88 LYS A CA 1
ATOM 677 C C . LYS A 1 88 ? 16.178 -4.968 -10.787 1.00 97.62 88 LYS A C 1
ATOM 679 O O . LYS A 1 88 ? 16.911 -5.635 -10.066 1.00 97.62 88 LYS A O 1
ATOM 684 N N . GLU A 1 89 ? 16.631 -3.995 -11.574 1.00 97.69 89 GLU A N 1
ATOM 685 C CA . GLU A 1 89 ? 18.047 -3.645 -11.676 1.00 97.69 89 GLU A CA 1
ATOM 686 C C . GLU A 1 89 ? 18.285 -2.251 -12.264 1.00 97.69 89 GLU A C 1
ATOM 688 O O . GLU A 1 89 ? 17.385 -1.623 -12.820 1.00 97.69 89 GLU A O 1
ATOM 693 N N . LYS A 1 90 ? 19.529 -1.776 -12.159 1.00 97.88 90 LYS A N 1
ATOM 694 C CA . LYS A 1 90 ? 20.004 -0.569 -12.840 1.00 97.88 90 LYS A CA 1
ATOM 695 C C . LYS A 1 90 ? 20.458 -0.937 -14.258 1.00 97.88 90 LYS A C 1
ATOM 697 O O . LYS A 1 90 ? 21.295 -1.825 -14.396 1.00 97.88 90 LYS A O 1
ATOM 702 N N . TYR A 1 91 ? 19.948 -0.244 -15.278 1.00 97.38 91 TYR A N 1
ATOM 703 C CA . TYR A 1 91 ? 20.426 -0.383 -16.659 1.00 97.38 91 TYR A CA 1
ATOM 704 C C . TYR A 1 91 ? 21.650 0.507 -16.888 1.00 97.38 91 TYR A C 1
ATOM 706 O O . TYR A 1 91 ? 22.743 0.019 -17.161 1.00 97.38 91 TYR A O 1
ATOM 714 N N . ASN A 1 92 ? 21.491 1.815 -16.683 1.00 96.12 92 ASN A N 1
ATOM 715 C CA . ASN A 1 92 ? 22.568 2.802 -16.741 1.00 96.12 92 ASN A CA 1
ATOM 716 C C . ASN A 1 92 ? 22.304 3.933 -15.723 1.00 96.12 92 ASN A C 1
ATOM 718 O O . ASN A 1 92 ? 21.550 3.744 -14.768 1.00 96.12 92 ASN A O 1
ATOM 722 N N . ASN A 1 93 ? 22.978 5.080 -15.841 1.00 95.69 93 ASN A N 1
ATOM 723 C CA . ASN A 1 93 ? 22.791 6.191 -14.897 1.00 95.69 93 ASN A CA 1
ATOM 724 C C . ASN A 1 93 ? 21.408 6.848 -14.992 1.00 95.69 93 ASN A C 1
ATOM 726 O O . ASN A 1 93 ? 20.918 7.345 -13.978 1.00 95.69 93 ASN A O 1
ATOM 730 N N . ASP A 1 94 ? 20.758 6.754 -16.146 1.00 95.31 94 ASP A N 1
ATOM 731 C CA . ASP A 1 94 ? 19.518 7.472 -16.447 1.00 95.31 94 ASP A CA 1
ATOM 732 C C . ASP A 1 94 ? 18.296 6.558 -16.361 1.00 95.31 94 ASP A C 1
ATOM 734 O O . ASP A 1 94 ? 17.181 7.030 -16.168 1.00 95.31 94 ASP A O 1
ATOM 738 N N . TRP A 1 95 ? 18.507 5.244 -16.448 1.00 97.25 95 TRP A N 1
ATOM 739 C CA . TRP A 1 95 ? 17.445 4.256 -16.546 1.00 97.25 95 TRP A CA 1
ATOM 740 C C . TRP A 1 95 ? 17.654 3.070 -15.606 1.00 97.25 95 TRP A C 1
ATOM 742 O O . TRP A 1 95 ? 18.730 2.470 -15.494 1.00 97.25 95 TRP A O 1
ATOM 752 N N . TRP A 1 96 ? 16.565 2.692 -14.955 1.00 98.50 96 TRP A N 1
ATOM 753 C CA . TRP A 1 96 ? 16.374 1.425 -14.266 1.00 98.50 96 TRP A CA 1
ATOM 754 C C . TRP A 1 96 ? 15.470 0.514 -15.090 1.00 98.50 96 TRP A C 1
ATOM 756 O O . TRP A 1 96 ? 14.769 0.965 -15.993 1.00 98.50 96 TRP A O 1
ATOM 766 N N . ILE A 1 97 ? 15.473 -0.772 -14.755 1.00 98.50 97 ILE A N 1
ATOM 767 C CA . ILE A 1 97 ? 14.539 -1.758 -15.292 1.00 98.50 97 ILE A CA 1
ATOM 768 C C . ILE A 1 97 ? 13.626 -2.207 -14.160 1.00 98.50 97 ILE A C 1
ATOM 770 O O . ILE A 1 97 ? 14.089 -2.588 -13.079 1.00 98.50 97 ILE A O 1
ATOM 774 N N . GLY A 1 98 ? 12.324 -2.177 -14.406 1.00 98.06 98 GLY A N 1
ATOM 775 C CA . GLY A 1 98 ? 11.325 -2.529 -13.411 1.00 98.06 98 GLY A CA 1
ATOM 776 C C . GLY A 1 98 ? 9.929 -2.563 -14.000 1.00 98.06 98 GLY A C 1
ATOM 777 O O . GLY A 1 98 ? 9.778 -2.725 -15.200 1.00 98.06 98 GLY A O 1
ATOM 778 N N . ARG A 1 99 ? 8.904 -2.438 -13.163 1.00 97.19 99 ARG A N 1
ATOM 779 C CA . ARG A 1 99 ? 7.504 -2.398 -13.605 1.00 97.19 99 ARG A CA 1
ATOM 780 C C . ARG A 1 99 ? 6.630 -1.586 -12.672 1.00 97.19 99 ARG A C 1
ATOM 782 O O . ARG A 1 99 ? 6.934 -1.458 -11.484 1.00 97.19 99 ARG A O 1
ATOM 789 N N . LEU A 1 100 ? 5.500 -1.137 -13.204 1.00 97.56 100 LEU A N 1
ATOM 790 C CA . LEU A 1 100 ? 4.378 -0.656 -12.408 1.00 97.56 100 LEU A CA 1
ATOM 791 C C . LEU A 1 100 ? 3.768 -1.823 -11.616 1.00 97.56 100 LEU A C 1
ATOM 793 O O . LEU A 1 100 ? 3.575 -2.917 -12.152 1.00 97.56 100 LEU A O 1
ATOM 797 N N . VAL A 1 101 ? 3.434 -1.599 -10.347 1.00 97.69 101 VAL A N 1
ATOM 798 C CA . VAL A 1 101 ? 2.691 -2.567 -9.527 1.00 97.69 101 VAL A CA 1
ATOM 799 C C . VAL A 1 101 ? 1.212 -2.497 -9.908 1.00 97.69 101 VAL A C 1
ATOM 801 O O . VAL A 1 101 ? 0.399 -1.862 -9.242 1.00 97.69 101 VAL A O 1
ATOM 804 N N . LYS A 1 102 ? 0.878 -3.126 -11.035 1.00 95.00 102 LYS A N 1
ATOM 805 C CA . LYS A 1 102 ? -0.473 -3.209 -11.598 1.00 95.00 102 LYS A CA 1
ATOM 806 C C . LYS A 1 102 ? -0.647 -4.546 -12.313 1.00 95.00 102 LYS A C 1
ATOM 808 O O . LYS A 1 102 ? 0.306 -5.067 -12.894 1.00 95.00 102 LYS A O 1
ATOM 813 N N . GLU A 1 103 ? -1.845 -5.121 -12.257 1.00 91.88 103 GLU A N 1
ATOM 814 C CA . GLU A 1 103 ? -2.142 -6.372 -12.963 1.00 91.88 103 GLU A CA 1
ATOM 815 C C . GLU A 1 103 ? -1.920 -6.189 -14.474 1.00 91.88 103 GLU A C 1
ATOM 817 O O . GLU A 1 103 ? -2.313 -5.176 -15.054 1.00 91.88 103 GLU A O 1
ATOM 822 N N . GLY A 1 104 ? -1.216 -7.138 -15.095 1.00 88.81 104 GLY A N 1
ATOM 823 C CA . GLY A 1 104 ? -0.877 -7.098 -16.522 1.00 88.81 104 GLY A CA 1
ATOM 824 C C . GLY A 1 104 ? 0.258 -6.144 -16.923 1.00 88.81 104 GLY A C 1
ATOM 825 O O . GLY A 1 104 ? 0.656 -6.161 -18.083 1.00 88.81 104 GLY A O 1
ATOM 826 N N . ALA A 1 105 ? 0.816 -5.340 -16.009 1.00 92.81 105 ALA A N 1
ATOM 827 C CA . ALA A 1 105 ? 1.949 -4.470 -16.334 1.00 92.81 105 ALA A CA 1
ATOM 828 C C . ALA A 1 105 ? 3.252 -5.275 -16.503 1.00 92.81 105 ALA A C 1
ATOM 830 O O . ALA A 1 105 ? 3.666 -5.977 -15.570 1.00 92.81 105 ALA A O 1
ATOM 831 N N . ASP A 1 106 ? 3.891 -5.145 -17.671 1.00 92.81 106 ASP A N 1
ATOM 832 C CA . ASP A 1 106 ? 5.158 -5.808 -18.014 1.00 92.81 106 ASP A CA 1
ATOM 833 C C . ASP A 1 106 ? 6.385 -5.026 -17.496 1.00 92.81 106 ASP A C 1
ATOM 835 O O . ASP A 1 106 ? 6.264 -3.939 -16.924 1.00 92.81 106 ASP A O 1
ATOM 839 N N . ILE A 1 107 ? 7.573 -5.610 -17.657 1.00 95.94 107 ILE A N 1
ATOM 840 C CA . ILE A 1 107 ? 8.863 -4.987 -17.365 1.00 95.94 107 ILE A CA 1
ATOM 841 C C . ILE A 1 107 ? 9.205 -3.936 -18.428 1.00 95.94 107 ILE A C 1
ATOM 843 O O . ILE A 1 107 ? 9.190 -4.218 -19.623 1.00 95.94 107 ILE A O 1
ATOM 847 N N . THR A 1 108 ? 9.560 -2.738 -17.975 1.00 96.81 108 THR A N 1
ATOM 848 C CA . THR A 1 108 ? 9.829 -1.548 -18.786 1.00 96.81 108 THR A CA 1
ATOM 849 C C . THR A 1 108 ? 11.039 -0.779 -18.243 1.00 96.81 108 THR A C 1
ATOM 851 O O . THR A 1 108 ? 11.575 -1.087 -17.169 1.00 96.81 108 THR A O 1
ATOM 854 N N . PHE A 1 109 ? 11.457 0.263 -18.963 1.00 98.00 109 PHE A N 1
ATOM 855 C CA . PHE A 1 109 ? 12.441 1.220 -18.466 1.00 98.00 109 PHE A CA 1
ATOM 856 C C . PHE A 1 109 ? 11.789 2.250 -17.540 1.00 98.00 109 PHE A C 1
ATOM 858 O O . PHE A 1 109 ? 10.702 2.758 -17.813 1.00 98.00 109 PHE A O 1
ATOM 865 N N . ILE A 1 110 ? 12.462 2.550 -16.431 1.00 98.06 110 ILE A N 1
ATOM 866 C CA . ILE A 1 110 ? 12.031 3.509 -15.410 1.00 98.06 110 ILE A CA 1
ATOM 867 C C . ILE A 1 110 ? 13.102 4.598 -15.303 1.00 98.06 110 ILE A C 1
ATOM 869 O O . ILE A 1 110 ? 14.268 4.253 -15.094 1.00 98.06 110 ILE A O 1
ATOM 873 N N . PRO A 1 111 ? 12.760 5.890 -15.423 1.00 96.88 111 PRO A N 1
ATOM 874 C CA . PRO A 1 111 ? 13.745 6.960 -15.333 1.00 96.88 111 PRO A CA 1
ATOM 875 C C . PRO A 1 111 ? 14.347 7.012 -13.923 1.00 96.88 111 PRO A C 1
ATOM 877 O O . PRO A 1 111 ? 13.635 6.930 -12.918 1.00 96.88 111 PRO A O 1
ATOM 880 N N . SER A 1 112 ? 15.668 7.137 -13.833 1.00 96.19 112 SER A N 1
ATOM 881 C CA . SER A 1 112 ? 16.376 7.309 -12.566 1.00 96.19 112 SER A CA 1
ATOM 882 C C . SER A 1 112 ? 16.067 8.687 -11.953 1.00 96.19 112 SER A C 1
ATOM 884 O O . SER A 1 112 ? 15.589 9.583 -12.655 1.00 96.19 112 SER A O 1
ATOM 886 N N . PRO A 1 113 ? 16.350 8.908 -10.653 1.00 93.31 113 PRO A N 1
ATOM 887 C CA . PRO A 1 113 ? 16.211 10.231 -10.045 1.00 93.31 113 PRO A CA 1
ATOM 888 C C . PRO A 1 113 ? 16.958 11.326 -10.812 1.00 93.31 113 PRO A C 1
ATOM 890 O O . PRO A 1 113 ? 16.391 12.386 -11.036 1.00 93.31 113 PRO A O 1
ATOM 893 N N . LEU A 1 114 ? 18.183 11.034 -11.269 1.00 89.56 114 LEU A N 1
ATOM 894 C CA . LEU A 1 114 ? 19.011 11.971 -12.031 1.00 89.56 114 LEU A CA 1
ATOM 895 C C . LEU A 1 114 ? 18.299 12.416 -13.315 1.00 89.56 114 LEU A C 1
ATOM 897 O O . LEU A 1 114 ? 18.179 13.607 -13.579 1.00 89.56 114 LEU A O 1
ATOM 901 N N . ARG A 1 115 ? 17.745 11.455 -14.063 1.00 89.06 115 ARG A N 1
ATOM 902 C CA . ARG A 1 115 ? 17.006 11.727 -15.300 1.00 89.06 115 ARG A CA 1
ATOM 903 C C . ARG A 1 115 ? 15.737 12.543 -15.051 1.00 89.06 115 ARG A C 1
ATOM 905 O O . ARG A 1 115 ? 15.420 13.459 -15.806 1.00 89.06 115 ARG A O 1
ATOM 912 N N . LEU A 1 116 ? 14.996 12.219 -13.989 1.00 87.94 116 LEU A N 1
ATOM 913 C CA . LEU A 1 116 ? 13.798 12.976 -13.623 1.00 87.94 116 LEU A CA 1
ATOM 914 C C . LEU A 1 116 ? 14.133 14.402 -13.192 1.00 87.94 116 LEU A C 1
ATOM 916 O O . LEU A 1 116 ? 13.388 15.312 -13.536 1.00 87.94 116 LEU A O 1
ATOM 920 N N . GLU A 1 117 ? 15.231 14.614 -12.469 1.00 82.56 117 GLU A N 1
ATOM 921 C CA . GLU A 1 117 ? 15.688 15.951 -12.082 1.00 82.56 117 GLU A CA 1
ATOM 922 C C . GLU A 1 117 ? 16.014 16.809 -13.314 1.00 82.56 117 GLU A C 1
ATOM 924 O O . GLU A 1 117 ? 15.592 17.962 -13.366 1.00 82.56 117 GLU A O 1
ATOM 929 N N . GLU A 1 118 ? 16.657 16.247 -14.342 1.00 76.19 118 GLU A N 1
ATOM 930 C CA . GLU A 1 118 ? 16.906 16.937 -15.618 1.00 76.19 118 GLU A CA 1
ATOM 931 C C . GLU A 1 118 ? 15.598 17.299 -16.345 1.00 76.19 118 GLU A C 1
ATOM 933 O O . GLU A 1 118 ? 15.395 18.450 -16.742 1.00 76.19 118 GLU A O 1
ATOM 938 N N . HIS A 1 119 ? 14.664 16.350 -16.456 1.00 70.38 119 HIS A N 1
ATOM 939 C CA . HIS A 1 119 ? 13.376 16.568 -17.125 1.00 70.38 119 HIS A CA 1
ATOM 940 C C . HIS A 1 119 ? 12.475 17.569 -16.369 1.00 70.38 119 HIS A C 1
ATOM 942 O O . HIS A 1 119 ? 11.799 18.419 -16.964 1.00 70.38 119 HIS A O 1
ATOM 948 N N . LEU A 1 120 ? 12.469 17.503 -15.035 1.00 69.31 120 LEU A N 1
ATOM 949 C CA . LEU A 1 120 ? 11.735 18.429 -14.172 1.00 69.31 120 LEU A CA 1
ATOM 950 C C . LEU A 1 120 ? 12.378 19.816 -14.172 1.00 69.31 120 LEU A C 1
ATOM 952 O O . LEU A 1 120 ? 11.647 20.802 -14.207 1.00 69.31 120 LEU A O 1
ATOM 956 N N . ALA A 1 121 ? 13.709 19.922 -14.204 1.00 61.06 121 ALA A N 1
ATOM 957 C CA . ALA A 1 121 ? 14.401 21.203 -14.318 1.00 61.06 121 ALA A CA 1
ATOM 958 C C . ALA A 1 121 ? 14.029 21.930 -15.619 1.00 61.06 121 ALA A C 1
ATOM 960 O O . ALA A 1 121 ? 13.737 23.125 -15.580 1.00 61.06 121 ALA A O 1
ATOM 961 N N . LEU A 1 122 ? 13.947 21.214 -16.746 1.00 56.03 122 LEU A N 1
ATOM 962 C CA . LEU A 1 122 ? 13.518 21.779 -18.031 1.00 56.03 122 LEU A CA 1
ATOM 963 C C . LEU A 1 122 ? 12.057 22.260 -18.003 1.00 56.03 122 LEU A C 1
ATOM 965 O O . LEU A 1 122 ? 11.743 23.328 -18.528 1.00 56.03 122 LEU A O 1
ATOM 969 N N . THR A 1 123 ? 11.169 21.514 -17.340 1.00 52.16 123 THR A N 1
ATOM 970 C CA . THR A 1 123 ? 9.743 21.871 -17.219 1.00 52.16 123 THR A CA 1
ATOM 971 C C . THR A 1 123 ? 9.523 23.050 -16.259 1.00 52.16 123 THR A C 1
ATOM 973 O O . THR A 1 123 ? 8.729 23.950 -16.533 1.00 52.16 123 THR A O 1
ATOM 976 N N . VAL A 1 124 ? 10.251 23.083 -15.138 1.00 51.72 124 VAL A N 1
ATOM 977 C CA . VAL A 1 124 ? 10.170 24.138 -14.114 1.00 51.72 124 VAL A CA 1
ATOM 978 C C . VAL A 1 124 ? 10.794 25.447 -14.607 1.00 51.72 124 VAL A C 1
ATOM 980 O O . VAL A 1 124 ? 10.234 26.511 -14.341 1.00 51.72 124 VAL A O 1
ATOM 983 N N . PHE A 1 125 ? 11.884 25.386 -15.384 1.00 49.09 125 PHE A N 1
ATOM 984 C CA . PHE A 1 125 ? 12.526 26.561 -15.989 1.00 49.09 125 PHE A CA 1
ATOM 985 C C . PHE A 1 125 ? 11.579 27.355 -16.905 1.00 49.09 125 PHE A C 1
ATOM 987 O O . PHE A 1 125 ? 11.703 28.573 -17.014 1.00 49.09 125 PHE A O 1
ATOM 994 N N . LEU A 1 126 ? 10.600 26.688 -17.524 1.00 50.19 126 LEU A N 1
ATOM 995 C CA . LEU A 1 126 ? 9.635 27.321 -18.424 1.00 50.19 126 LEU A CA 1
ATOM 996 C C . LEU A 1 126 ? 8.392 27.891 -17.716 1.00 50.19 126 LEU A C 1
ATOM 998 O O . LEU A 1 126 ? 7.671 28.670 -18.338 1.00 50.19 126 LEU A O 1
ATOM 1002 N N . LEU A 1 127 ? 8.113 27.530 -16.452 1.00 48.00 127 LEU A N 1
ATOM 1003 C CA . LEU A 1 127 ? 6.790 27.767 -15.846 1.00 48.00 127 LEU A CA 1
ATOM 1004 C C . LEU A 1 127 ? 6.764 28.441 -14.458 1.00 48.00 127 LEU A C 1
ATOM 1006 O O . LEU A 1 127 ? 5.693 28.917 -14.080 1.00 48.00 127 LEU A O 1
ATOM 1010 N N . VAL A 1 128 ? 7.857 28.517 -13.674 1.00 43.22 128 VAL A N 1
ATOM 1011 C CA . VAL A 1 128 ? 7.770 28.990 -12.265 1.00 43.22 128 VAL A CA 1
ATOM 1012 C C . VAL A 1 128 ? 8.956 29.866 -11.813 1.00 43.22 128 VAL A C 1
ATOM 1014 O O . VAL A 1 128 ? 10.118 29.514 -11.984 1.00 43.22 128 VAL A O 1
ATOM 1017 N N . SER A 1 129 ? 8.655 31.014 -11.184 1.00 39.75 129 SER A N 1
ATOM 1018 C CA . SER A 1 129 ? 9.626 31.921 -10.536 1.00 39.75 129 SER A CA 1
ATOM 1019 C C . SER A 1 129 ? 10.252 31.318 -9.259 1.00 39.75 129 SER A C 1
ATOM 1021 O O . SER A 1 129 ? 9.593 30.546 -8.562 1.00 39.75 129 SER A O 1
ATOM 1023 N N . PRO A 1 130 ? 11.495 31.686 -8.884 1.00 41.31 130 PRO A N 1
ATOM 1024 C CA . PRO A 1 130 ? 12.244 31.004 -7.835 1.00 41.31 130 PRO A CA 1
ATOM 1025 C C . PRO A 1 130 ? 11.826 31.501 -6.444 1.00 41.31 130 PRO A C 1
ATOM 1027 O O . PRO A 1 130 ? 12.378 32.468 -5.924 1.00 41.31 130 PRO A O 1
ATOM 1030 N N . SER A 1 131 ? 10.870 30.834 -5.803 1.00 36.03 131 SER A N 1
ATOM 1031 C CA . SER A 1 131 ? 10.629 31.003 -4.365 1.00 36.03 131 SER A CA 1
ATOM 1032 C C . SER A 1 131 ? 10.688 29.654 -3.654 1.00 36.03 131 SER A C 1
ATOM 1034 O O . SER A 1 131 ? 9.785 28.835 -3.797 1.00 36.03 131 SER A O 1
ATOM 1036 N N . THR A 1 132 ? 11.783 29.448 -2.912 1.00 40.31 132 THR A N 1
ATOM 1037 C CA . THR A 1 132 ? 11.966 28.457 -1.831 1.00 40.31 132 THR A CA 1
ATOM 1038 C C . THR A 1 132 ? 11.333 27.083 -2.083 1.00 40.31 132 THR A C 1
ATOM 1040 O O . THR A 1 132 ? 10.333 26.731 -1.461 1.00 40.31 132 THR A O 1
ATOM 1043 N N . GLN A 1 133 ? 11.920 26.296 -2.986 1.00 44.47 133 GLN A N 1
ATOM 1044 C CA . GLN A 1 133 ? 11.515 24.906 -3.202 1.00 44.47 133 GLN A CA 1
ATOM 1045 C C . GLN A 1 133 ? 12.212 23.991 -2.185 1.00 44.47 133 GLN A C 1
ATOM 1047 O O . GLN A 1 133 ? 13.434 23.846 -2.200 1.00 44.47 133 GLN A O 1
ATOM 1052 N N . GLU A 1 134 ? 11.439 23.354 -1.301 1.00 50.94 134 GLU A N 1
ATOM 1053 C CA . GLU A 1 134 ? 11.887 22.106 -0.679 1.00 50.94 134 GLU A CA 1
ATOM 1054 C C . GLU A 1 134 ? 12.086 21.088 -1.811 1.00 50.94 134 GLU A C 1
ATOM 1056 O O . GLU A 1 134 ? 11.151 20.789 -2.550 1.00 50.94 134 GLU A O 1
ATOM 1061 N N . HIS A 1 135 ? 13.314 20.599 -1.990 1.00 69.12 135 HIS A N 1
ATOM 1062 C CA . HIS A 1 135 ? 13.638 19.589 -2.996 1.00 69.12 135 HIS A CA 1
ATOM 1063 C C . HIS A 1 135 ? 12.936 18.270 -2.638 1.00 69.12 135 HIS A C 1
ATOM 1065 O O . HIS A 1 135 ? 13.406 17.521 -1.776 1.00 69.12 135 HIS A O 1
ATOM 1071 N N . ILE A 1 136 ? 11.780 18.008 -3.254 1.00 75.19 136 ILE A N 1
ATOM 1072 C CA . ILE A 1 136 ? 11.027 16.766 -3.058 1.00 75.19 136 ILE A CA 1
ATOM 1073 C C . ILE A 1 136 ? 11.682 15.686 -3.928 1.00 75.19 136 ILE A C 1
ATOM 1075 O O . ILE A 1 136 ? 11.670 15.822 -5.150 1.00 75.19 136 ILE A O 1
ATOM 1079 N N . PRO A 1 137 ? 12.243 14.611 -3.343 1.00 89.50 137 PRO A N 1
ATOM 1080 C CA . PRO A 1 137 ? 12.810 13.530 -4.138 1.00 89.50 137 PRO A CA 1
ATOM 1081 C C . PRO A 1 137 ? 11.707 12.859 -4.975 1.00 89.50 137 PRO A C 1
ATOM 1083 O O . PRO A 1 137 ? 10.607 12.636 -4.456 1.00 89.50 137 PRO A O 1
ATOM 1086 N N . PRO A 1 138 ? 11.976 12.485 -6.240 1.00 92.25 138 PRO A N 1
ATOM 1087 C CA . PRO A 1 138 ? 10.955 11.928 -7.131 1.00 92.25 138 PRO A CA 1
ATOM 1088 C C . PRO A 1 138 ? 10.429 10.563 -6.670 1.00 92.25 138 PRO A C 1
ATOM 1090 O O . PRO A 1 138 ? 9.305 10.191 -7.006 1.00 92.25 138 PRO A O 1
ATOM 1093 N N . TYR A 1 139 ? 11.216 9.842 -5.868 1.00 95.50 139 TYR A N 1
ATOM 1094 C CA . TYR A 1 139 ? 10.897 8.516 -5.356 1.00 95.50 139 TYR A CA 1
ATOM 1095 C C . TYR A 1 139 ? 11.139 8.421 -3.849 1.00 95.50 139 TYR A C 1
ATOM 1097 O O . TYR A 1 139 ? 12.158 8.886 -3.340 1.00 95.50 139 TYR A O 1
ATOM 1105 N N . ASP A 1 140 ? 10.235 7.737 -3.154 1.00 94.94 140 ASP A N 1
ATOM 1106 C CA . ASP A 1 140 ? 10.427 7.251 -1.790 1.00 94.94 140 ASP A CA 1
ATOM 1107 C C . ASP A 1 140 ? 10.650 5.738 -1.820 1.00 94.94 140 ASP A C 1
ATOM 1109 O O . ASP A 1 140 ? 9.837 5.014 -2.390 1.00 94.94 140 ASP A O 1
ATOM 1113 N N . VAL A 1 141 ? 11.709 5.238 -1.180 1.00 96.75 141 VAL A N 1
ATOM 1114 C CA . VAL A 1 141 ? 11.913 3.788 -1.022 1.00 96.75 141 VAL A CA 1
ATOM 1115 C C . VAL A 1 141 ? 10.898 3.236 -0.022 1.00 96.75 141 VAL A C 1
ATOM 1117 O O . VAL A 1 141 ? 10.758 3.767 1.083 1.00 96.75 141 VAL A O 1
ATOM 1120 N N . VAL A 1 142 ? 10.205 2.166 -0.412 1.00 98.06 142 VAL A N 1
ATOM 1121 C CA . VAL A 1 142 ? 9.120 1.530 0.352 1.00 98.06 142 VAL A CA 1
ATOM 1122 C C . VAL A 1 142 ? 9.279 0.000 0.350 1.00 98.06 142 VAL A C 1
ATOM 1124 O O . VAL A 1 142 ? 10.035 -0.530 -0.470 1.00 98.06 142 VAL A O 1
ATOM 1127 N N . PRO A 1 143 ? 8.600 -0.741 1.246 1.00 98.38 143 PRO A N 1
ATOM 1128 C CA . PRO A 1 143 ? 8.578 -2.200 1.200 1.00 98.38 143 PRO A CA 1
ATOM 1129 C C . PRO A 1 143 ? 8.063 -2.729 -0.147 1.00 98.38 143 PRO A C 1
ATOM 1131 O O . PRO A 1 143 ? 7.098 -2.198 -0.698 1.00 98.38 143 PRO A O 1
ATOM 1134 N N . SER A 1 144 ? 8.669 -3.807 -0.661 1.00 97.75 144 SER A N 1
ATOM 1135 C CA . SER A 1 144 ? 8.271 -4.409 -1.949 1.00 97.75 144 SER A CA 1
ATOM 1136 C C . SER A 1 144 ? 6.834 -4.938 -1.959 1.00 97.75 144 SER A C 1
ATOM 1138 O O . SER A 1 144 ? 6.176 -4.922 -2.998 1.00 97.75 144 SER A O 1
ATOM 1140 N N . MET A 1 145 ? 6.336 -5.343 -0.794 1.00 98.38 145 MET A N 1
ATOM 1141 C CA . MET A 1 145 ? 4.930 -5.603 -0.508 1.00 98.38 145 MET A CA 1
ATOM 1142 C C . MET A 1 145 ? 4.475 -4.622 0.557 1.00 98.38 145 MET A C 1
ATOM 1144 O O . MET A 1 145 ? 5.030 -4.593 1.657 1.00 98.38 145 MET A O 1
ATOM 1148 N N . ARG A 1 146 ? 3.467 -3.817 0.230 1.00 98.56 146 ARG A N 1
ATOM 1149 C CA . ARG A 1 146 ? 2.906 -2.828 1.146 1.00 98.56 146 ARG A CA 1
ATOM 1150 C C . ARG A 1 146 ? 2.298 -3.560 2.349 1.00 98.56 146 ARG A C 1
ATOM 1152 O O . ARG A 1 146 ? 1.456 -4.437 2.150 1.00 98.56 146 ARG A O 1
ATOM 1159 N N . PRO A 1 147 ? 2.689 -3.218 3.588 1.00 98.56 147 PRO A N 1
ATOM 1160 C CA . PRO A 1 147 ? 2.124 -3.850 4.767 1.00 98.56 147 PRO A CA 1
ATOM 1161 C C . PRO A 1 147 ? 0.662 -3.434 4.957 1.00 98.56 147 PRO A C 1
ATOM 1163 O O . PRO A 1 147 ? 0.337 -2.249 4.910 1.00 98.56 147 PRO A O 1
ATOM 1166 N N . VAL A 1 148 ? -0.216 -4.398 5.205 1.00 98.81 148 VAL A N 1
ATOM 1167 C CA . VAL A 1 148 ? -1.632 -4.168 5.505 1.00 98.81 148 VAL A CA 1
ATOM 1168 C C . VAL A 1 148 ? -1.782 -3.749 6.966 1.00 98.81 148 VAL A C 1
ATOM 1170 O O . VAL A 1 148 ? -1.244 -4.402 7.863 1.00 98.81 148 VAL A O 1
ATOM 1173 N N . VAL A 1 149 ? -2.522 -2.668 7.211 1.00 98.69 149 VAL A N 1
ATOM 1174 C CA . VAL A 1 149 ? -2.799 -2.134 8.551 1.00 98.69 149 VAL A CA 1
ATOM 1175 C C . VAL A 1 149 ? -4.295 -1.877 8.699 1.00 98.69 149 VAL A C 1
ATOM 1177 O O . VAL A 1 149 ? -4.880 -1.112 7.934 1.00 98.69 149 VAL A O 1
ATOM 1180 N N . LEU A 1 150 ? -4.899 -2.481 9.723 1.00 98.62 150 LEU A N 1
ATOM 1181 C CA . LEU A 1 150 ? -6.300 -2.269 10.088 1.00 98.62 150 LEU A CA 1
ATOM 1182 C C . LEU A 1 150 ? -6.445 -1.085 11.055 1.00 98.62 150 LEU A C 1
ATOM 1184 O O . LEU A 1 150 ? -5.771 -1.029 12.092 1.00 98.62 150 LEU A O 1
ATOM 1188 N N . VAL A 1 151 ? -7.366 -0.172 10.743 1.00 98.50 151 VAL A N 1
ATOM 1189 C CA . VAL A 1 151 ? -7.805 0.931 11.614 1.00 98.50 151 VAL A CA 1
ATOM 1190 C C . VAL A 1 151 ? -9.325 0.918 11.774 1.00 98.50 151 VAL A C 1
ATOM 1192 O O . VAL A 1 151 ? -10.051 0.463 10.892 1.00 98.50 151 VAL A O 1
ATOM 1195 N N . GLY A 1 152 ? -9.818 1.439 12.897 1.00 97.19 152 GLY A N 1
ATOM 1196 C CA . GLY A 1 152 ? -11.251 1.482 13.190 1.00 97.19 152 GLY A CA 1
ATOM 1197 C C . GLY A 1 152 ? -11.836 0.142 13.666 1.00 97.19 152 GLY A C 1
ATOM 1198 O O . GLY A 1 152 ? -11.120 -0.856 13.748 1.00 97.19 152 GLY A O 1
ATOM 1199 N N . PRO A 1 153 ? -13.130 0.110 14.032 1.00 97.38 153 PRO A N 1
ATOM 1200 C CA . PRO A 1 153 ? -14.098 1.211 13.914 1.00 97.38 153 PRO A CA 1
ATOM 1201 C C . PRO A 1 153 ? -13.978 2.294 14.989 1.00 97.38 153 PRO A C 1
ATOM 1203 O O . PRO A 1 153 ? -14.639 3.325 14.914 1.00 97.38 153 PRO A O 1
ATOM 1206 N N . SER A 1 154 ? -13.141 2.064 15.996 1.00 98.12 154 SER A N 1
ATOM 1207 C CA . SER A 1 154 ? -12.856 2.978 17.098 1.00 98.12 154 SER A CA 1
ATOM 1208 C C . SER A 1 154 ? -11.378 2.824 17.494 1.00 98.12 154 SER A C 1
ATOM 1210 O O . SER A 1 154 ? -10.569 2.348 16.697 1.00 98.12 154 SER A O 1
ATOM 1212 N N . LEU A 1 155 ? -11.003 3.228 18.708 1.00 97.31 155 LEU A N 1
ATOM 1213 C CA . LEU A 1 155 ? -9.670 2.991 19.259 1.00 97.31 155 LEU A CA 1
ATOM 1214 C C . LEU A 1 155 ? -9.417 1.502 19.504 1.00 97.31 155 LEU A C 1
ATOM 1216 O O . LEU A 1 155 ? -10.290 0.808 20.032 1.00 97.31 155 LEU A O 1
ATOM 1220 N N . LYS A 1 156 ? -8.203 1.055 19.187 1.00 97.69 156 LYS A N 1
ATOM 1221 C CA . LYS A 1 156 ? -7.622 -0.210 19.648 1.00 97.69 156 LYS A CA 1
ATOM 1222 C C . LYS A 1 156 ? -7.401 -0.200 21.162 1.00 97.69 156 LYS A C 1
ATOM 1224 O O . LYS A 1 156 ? -7.369 0.864 21.790 1.00 97.69 156 LYS A O 1
ATOM 1229 N N . GLY A 1 157 ? -7.255 -1.387 21.747 1.00 96.62 157 GLY A N 1
ATOM 1230 C CA . GLY A 1 157 ? -7.165 -1.583 23.197 1.00 96.62 157 GLY A CA 1
ATOM 1231 C C . GLY A 1 157 ? -8.530 -1.557 23.894 1.00 96.62 157 GLY A C 1
ATOM 1232 O O . GLY A 1 157 ? -8.605 -1.463 25.121 1.00 96.62 157 GLY A O 1
ATOM 1233 N N . TYR A 1 158 ? -9.611 -1.614 23.114 1.00 98.06 158 TYR A N 1
ATOM 1234 C CA . TYR A 1 158 ? -10.982 -1.738 23.590 1.00 98.06 158 TYR A CA 1
ATOM 1235 C C . TYR A 1 158 ? -11.649 -2.920 22.900 1.00 98.06 158 TYR A C 1
ATOM 1237 O O . TYR A 1 158 ? -11.473 -3.145 21.704 1.00 98.06 158 TYR A O 1
ATOM 1245 N N . GLU A 1 159 ? -12.492 -3.631 23.648 1.00 97.94 159 GLU A N 1
ATOM 1246 C CA . GLU A 1 159 ? -13.039 -4.923 23.224 1.00 97.94 159 GLU A CA 1
ATOM 1247 C C . GLU A 1 159 ? -13.753 -4.877 21.870 1.00 97.94 159 GLU A C 1
ATOM 1249 O O . GLU A 1 159 ? -13.602 -5.801 21.084 1.00 97.94 159 GLU A O 1
ATOM 1254 N N . VAL A 1 160 ? -14.522 -3.822 21.573 1.00 97.44 160 VAL A N 1
ATOM 1255 C CA . VAL A 1 160 ? -15.262 -3.741 20.301 1.00 97.44 160 VAL A CA 1
ATOM 1256 C C . VAL A 1 160 ? -14.302 -3.744 19.111 1.00 97.44 160 VAL A C 1
ATOM 1258 O O . VAL A 1 160 ? -14.462 -4.558 18.207 1.00 97.44 160 VAL A O 1
ATOM 1261 N N . THR A 1 161 ? -13.297 -2.867 19.124 1.00 97.94 161 THR A N 1
ATOM 1262 C CA . THR A 1 161 ? -12.310 -2.766 18.042 1.00 97.94 161 THR A CA 1
ATOM 1263 C C . THR A 1 161 ? -11.462 -4.029 17.956 1.00 97.94 161 THR A C 1
ATOM 1265 O O . THR A 1 161 ? -11.344 -4.612 16.880 1.00 97.94 161 THR A O 1
ATOM 1268 N N . ASP A 1 162 ? -10.925 -4.483 19.089 1.00 97.75 162 ASP A N 1
ATOM 1269 C CA . ASP A 1 162 ? -9.974 -5.593 19.127 1.00 97.75 162 ASP A CA 1
ATOM 1270 C C . ASP A 1 162 ? -10.642 -6.908 18.708 1.00 97.75 162 ASP A C 1
ATOM 1272 O O . ASP A 1 162 ? -10.070 -7.667 17.933 1.00 97.75 162 ASP A O 1
ATOM 1276 N N . MET A 1 163 ? -11.881 -7.170 19.145 1.00 96.88 163 MET A N 1
ATOM 1277 C CA . MET A 1 163 ? -12.611 -8.376 18.739 1.00 96.88 163 MET A CA 1
ATOM 1278 C C . MET A 1 163 ? -12.978 -8.359 17.251 1.00 96.88 163 MET A C 1
ATOM 1280 O O . MET A 1 163 ? -12.865 -9.393 16.593 1.00 96.88 163 MET A O 1
ATOM 1284 N N . MET A 1 164 ? -13.396 -7.207 16.709 1.00 97.06 164 MET A N 1
ATOM 1285 C CA . MET A 1 164 ? -13.723 -7.079 15.283 1.00 97.06 164 MET A CA 1
ATOM 1286 C C . MET A 1 164 ? -12.483 -7.275 14.406 1.00 97.06 164 MET A C 1
ATOM 1288 O O . MET A 1 164 ? -12.514 -8.068 13.468 1.00 97.06 164 MET A O 1
ATOM 1292 N N . GLN A 1 165 ? -11.370 -6.614 14.737 1.00 98.19 165 GLN A N 1
ATOM 1293 C CA . GLN A 1 165 ? -10.123 -6.782 13.989 1.00 98.19 165 GLN A CA 1
ATOM 1294 C C . GLN A 1 165 ? -9.549 -8.191 14.148 1.00 98.19 165 GLN A C 1
ATOM 1296 O O . GLN A 1 165 ? -9.083 -8.768 13.168 1.00 98.19 165 GLN A O 1
ATOM 1301 N N . LYS A 1 166 ? -9.638 -8.793 15.343 1.00 98.00 166 LYS A N 1
ATOM 1302 C CA . LYS A 1 166 ? -9.195 -10.174 15.567 1.00 98.00 166 LYS A CA 1
ATOM 1303 C C . LYS A 1 166 ? -9.901 -11.156 14.629 1.00 98.00 166 LYS A C 1
ATOM 1305 O O . LYS A 1 166 ? -9.244 -12.049 14.104 1.00 98.00 166 LYS A O 1
ATOM 1310 N N . ALA A 1 167 ? -11.203 -10.993 14.394 1.00 98.06 167 ALA A N 1
ATOM 1311 C CA . ALA A 1 167 ? -11.938 -11.845 13.460 1.00 98.06 167 ALA A CA 1
ATOM 1312 C C . ALA A 1 167 ? -11.397 -11.728 12.022 1.00 98.06 167 ALA A C 1
ATOM 1314 O O . ALA A 1 167 ? -11.197 -12.746 11.360 1.00 98.06 167 ALA A O 1
ATOM 1315 N N . LEU A 1 168 ? -11.072 -10.509 11.575 1.00 98.50 168 LEU A N 1
ATOM 1316 C CA . LEU A 1 168 ? -10.446 -10.270 10.269 1.00 98.50 168 LEU A CA 1
ATOM 1317 C C . LEU A 1 168 ? -9.043 -10.890 10.184 1.00 98.50 168 LEU A C 1
ATOM 1319 O O . LEU A 1 168 ? -8.727 -11.552 9.198 1.00 98.50 168 LEU A O 1
ATOM 1323 N N . PHE A 1 169 ? -8.209 -10.740 11.219 1.00 98.31 169 PHE A N 1
ATOM 1324 C CA . PHE A 1 169 ? -6.888 -11.379 11.270 1.00 98.31 169 PHE A CA 1
ATOM 1325 C C . PHE A 1 169 ? -6.980 -12.908 11.233 1.00 98.31 169 PHE A C 1
ATOM 1327 O O . PHE A 1 169 ? -6.234 -13.549 10.490 1.00 98.31 169 PHE A O 1
ATOM 1334 N N . ASP A 1 170 ? -7.897 -13.493 12.010 1.00 98.19 170 ASP A N 1
ATOM 1335 C CA . ASP A 1 170 ? -8.136 -14.936 12.027 1.00 98.19 170 ASP A CA 1
ATOM 1336 C C . ASP A 1 170 ? -8.555 -15.422 10.625 1.00 98.19 170 ASP A C 1
ATOM 1338 O O . ASP A 1 170 ? -8.034 -16.433 10.156 1.00 98.19 170 ASP A O 1
ATOM 1342 N N . PHE A 1 171 ? -9.432 -14.694 9.926 1.00 98.44 171 PHE A N 1
ATOM 1343 C CA . PHE A 1 171 ? -9.818 -15.002 8.546 1.00 98.44 171 PHE A CA 1
ATOM 1344 C C . PHE A 1 171 ? -8.628 -14.936 7.577 1.00 98.44 171 PHE A C 1
ATOM 1346 O O . PHE A 1 171 ? -8.350 -15.915 6.882 1.00 98.44 171 PHE A O 1
ATOM 1353 N N . LEU A 1 172 ? -7.888 -13.820 7.564 1.00 98.38 172 LEU A N 1
ATOM 1354 C CA . LEU A 1 172 ? -6.754 -13.612 6.656 1.00 98.38 172 LEU A CA 1
ATOM 1355 C C . LEU A 1 172 ? -5.686 -14.695 6.814 1.00 98.38 172 LEU A C 1
ATOM 1357 O O . LEU A 1 172 ? -5.151 -15.183 5.817 1.00 98.38 172 LEU A O 1
ATOM 1361 N N . LYS A 1 173 ? -5.415 -15.104 8.059 1.00 97.44 173 LYS A N 1
ATOM 1362 C CA . LYS A 1 173 ? -4.455 -16.165 8.372 1.00 97.44 173 LYS A CA 1
ATOM 1363 C C . LYS A 1 173 ? -4.787 -17.475 7.658 1.00 97.44 173 LYS A C 1
ATOM 1365 O O . LYS A 1 173 ? -3.882 -18.125 7.155 1.00 97.44 173 LYS A O 1
ATOM 1370 N N . HIS A 1 174 ? -6.062 -17.861 7.624 1.00 97.88 174 HIS A N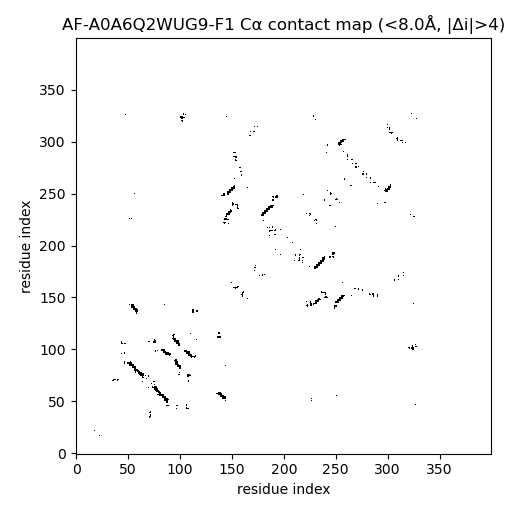 1
ATOM 1371 C CA . HIS A 1 174 ? -6.485 -19.106 6.980 1.00 97.88 174 HIS A CA 1
ATOM 1372 C C . HIS A 1 174 ? -6.647 -18.937 5.464 1.00 97.88 174 HIS A C 1
ATOM 1374 O O . HIS A 1 174 ? -6.247 -19.814 4.704 1.00 97.88 174 HIS A O 1
ATOM 1380 N N . ARG A 1 175 ? -7.205 -17.808 5.003 1.00 97.94 175 ARG A N 1
ATOM 1381 C CA . ARG A 1 175 ? -7.493 -17.566 3.578 1.00 97.94 175 ARG A CA 1
ATOM 1382 C C . ARG A 1 175 ? -6.235 -17.432 2.716 1.00 97.94 175 ARG A C 1
ATOM 1384 O O . ARG A 1 175 ? -6.267 -17.785 1.534 1.00 97.94 175 ARG A O 1
ATOM 1391 N N . PHE A 1 176 ? -5.150 -16.918 3.293 1.00 98.00 176 PHE A N 1
ATOM 1392 C CA . PHE A 1 176 ? -3.873 -16.686 2.615 1.00 98.00 176 PHE A CA 1
ATOM 1393 C C . PHE A 1 176 ? -2.734 -17.537 3.188 1.00 98.00 176 PHE A C 1
ATOM 1395 O O . PHE A 1 176 ? -1.570 -17.141 3.099 1.00 98.00 176 PHE A O 1
ATOM 1402 N N . ASP A 1 177 ? -3.052 -18.700 3.764 1.00 97.12 177 ASP A N 1
ATOM 1403 C CA . ASP A 1 177 ? -2.049 -19.618 4.308 1.00 97.12 177 ASP A CA 1
ATOM 1404 C C . ASP A 1 177 ? -0.942 -19.921 3.276 1.00 97.12 177 ASP A C 1
ATOM 1406 O O . ASP A 1 177 ? -1.194 -20.081 2.080 1.00 97.12 177 ASP A O 1
ATOM 1410 N N . GLY A 1 178 ? 0.314 -19.888 3.726 1.00 96.19 178 GLY A N 1
ATOM 1411 C CA . GLY A 1 178 ? 1.504 -20.001 2.869 1.00 96.19 178 GLY A CA 1
ATOM 1412 C C . GLY A 1 178 ? 1.873 -18.759 2.035 1.00 96.19 178 GLY A C 1
ATOM 1413 O O . GLY A 1 178 ? 2.974 -18.711 1.486 1.00 96.19 178 GLY A O 1
ATOM 1414 N N . ARG A 1 179 ? 1.010 -17.734 1.956 1.00 97.44 179 ARG A N 1
ATOM 1415 C CA . ARG A 1 179 ? 1.256 -16.471 1.222 1.00 97.44 179 ARG A CA 1
ATOM 1416 C C . ARG A 1 179 ? 1.291 -15.226 2.113 1.00 97.44 179 ARG A C 1
ATOM 1418 O O . ARG A 1 179 ? 1.542 -14.134 1.604 1.00 97.44 179 ARG A O 1
ATOM 1425 N N . ILE A 1 180 ? 1.039 -15.374 3.413 1.00 97.88 180 ILE A N 1
ATOM 1426 C CA . ILE A 1 180 ? 0.875 -14.276 4.371 1.00 97.88 180 ILE A CA 1
ATOM 1427 C C . ILE A 1 180 ? 1.814 -14.403 5.575 1.00 97.88 180 ILE A C 1
ATOM 1429 O O . ILE A 1 180 ? 2.014 -15.485 6.122 1.00 97.88 180 ILE A O 1
ATOM 1433 N N . SER A 1 181 ? 2.338 -13.268 6.030 1.00 97.81 181 SER A N 1
ATOM 1434 C CA . SER A 1 181 ? 3.068 -13.102 7.283 1.00 97.81 181 SER A CA 1
ATOM 1435 C C . SER A 1 181 ? 2.351 -12.062 8.141 1.00 97.81 181 SER A C 1
ATOM 1437 O O . SER A 1 181 ? 2.326 -10.873 7.813 1.00 97.81 181 SER A O 1
ATOM 1439 N N . ILE A 1 182 ? 1.730 -12.516 9.233 1.00 97.88 182 ILE A N 1
ATOM 1440 C CA . ILE A 1 182 ? 1.059 -11.648 10.207 1.00 97.88 182 ILE A CA 1
ATOM 1441 C C . ILE A 1 182 ? 1.992 -11.454 11.397 1.00 97.88 182 ILE A C 1
ATOM 1443 O O . ILE A 1 182 ? 2.412 -12.423 12.029 1.00 97.88 182 ILE A O 1
ATOM 1447 N N . THR A 1 183 ? 2.298 -10.202 11.724 1.00 97.44 183 THR A N 1
ATOM 1448 C CA . THR A 1 183 ? 3.181 -9.857 12.840 1.00 97.44 183 THR A CA 1
ATOM 1449 C C . THR A 1 183 ? 2.553 -8.790 13.718 1.00 97.44 183 THR A C 1
ATOM 1451 O O . THR A 1 183 ? 2.025 -7.794 13.228 1.00 97.44 183 THR A O 1
ATOM 1454 N N . ARG A 1 184 ? 2.670 -8.965 15.035 1.00 96.88 184 ARG A N 1
ATOM 1455 C CA . ARG A 1 184 ? 2.307 -7.927 16.000 1.00 96.88 184 ARG A CA 1
ATOM 1456 C C . ARG A 1 184 ? 3.425 -6.898 16.120 1.00 96.88 184 ARG A C 1
ATOM 1458 O O . ARG A 1 184 ? 4.594 -7.278 16.092 1.00 96.88 184 ARG A O 1
ATOM 1465 N N . VAL A 1 185 ? 3.062 -5.624 16.242 1.00 96.50 185 VAL A N 1
ATOM 1466 C CA . VAL A 1 185 ? 3.988 -4.502 16.431 1.00 96.50 185 VAL A CA 1
ATOM 1467 C C . VAL A 1 185 ? 3.516 -3.665 17.613 1.00 96.50 185 VAL A C 1
ATOM 1469 O O . VAL A 1 185 ? 2.463 -3.030 17.569 1.00 96.50 185 VAL A O 1
ATOM 1472 N N . THR A 1 186 ? 4.318 -3.646 18.673 1.00 94.44 186 THR A N 1
ATOM 1473 C CA . THR A 1 186 ? 4.042 -2.862 19.887 1.00 94.44 186 THR A CA 1
ATOM 1474 C C . THR A 1 186 ? 4.723 -1.495 19.862 1.00 94.44 186 THR A C 1
ATOM 1476 O O . THR A 1 186 ? 4.286 -0.577 20.554 1.00 94.44 186 THR A O 1
ATOM 1479 N N . ALA A 1 187 ? 5.795 -1.350 19.076 1.00 93.44 187 ALA A N 1
ATOM 1480 C CA . ALA A 1 187 ? 6.512 -0.091 18.922 1.00 93.44 187 ALA A CA 1
ATOM 1481 C C . ALA A 1 187 ? 5.633 0.964 18.227 1.00 93.44 187 ALA A C 1
ATOM 1483 O O . ALA A 1 187 ? 4.830 0.657 17.343 1.00 93.44 187 ALA A O 1
ATOM 1484 N N . ASP A 1 188 ? 5.797 2.233 18.602 1.00 92.00 188 ASP A N 1
ATOM 1485 C CA . ASP A 1 188 ? 5.074 3.334 17.964 1.00 92.00 188 ASP A CA 1
ATOM 1486 C C . ASP A 1 188 ? 5.722 3.712 16.624 1.00 92.00 188 ASP A C 1
ATOM 1488 O O . ASP A 1 188 ? 6.563 4.611 16.532 1.00 92.00 188 ASP A O 1
ATOM 1492 N N . LEU A 1 189 ? 5.298 3.024 15.561 1.00 92.69 189 LEU A N 1
ATOM 1493 C CA . LEU A 1 189 ? 5.759 3.266 14.192 1.00 92.69 189 LEU A CA 1
ATOM 1494 C C . LEU A 1 189 ? 5.515 4.709 13.713 1.00 92.69 189 LEU A C 1
ATOM 1496 O O . LEU A 1 189 ? 6.165 5.154 12.768 1.00 92.69 189 LEU A O 1
ATOM 1500 N N . SER A 1 190 ? 4.625 5.477 14.356 1.00 90.88 190 SER A N 1
ATOM 1501 C CA . SER A 1 190 ? 4.359 6.871 13.970 1.00 90.88 190 SER A CA 1
ATOM 1502 C C . SER A 1 190 ? 5.541 7.818 14.233 1.00 90.88 190 SER A C 1
ATOM 1504 O O . SER A 1 190 ? 5.620 8.917 13.665 1.00 90.88 190 SER A O 1
ATOM 1506 N N . LEU A 1 191 ? 6.498 7.379 15.058 1.00 88.69 191 LEU A N 1
ATOM 1507 C CA . LEU A 1 191 ? 7.734 8.102 15.349 1.00 88.69 191 LEU A CA 1
ATOM 1508 C C . LEU A 1 191 ? 8.766 8.004 14.219 1.00 88.69 191 LEU A C 1
ATOM 1510 O O . LEU A 1 191 ? 9.670 8.839 14.149 1.00 88.69 191 LEU A O 1
ATOM 1514 N N . ALA A 1 192 ? 8.608 7.056 13.294 1.00 82.56 192 ALA A N 1
ATOM 1515 C CA . ALA A 1 192 ? 9.531 6.803 12.191 1.00 82.56 192 ALA A CA 1
ATOM 1516 C C . ALA A 1 192 ? 9.421 7.802 11.029 1.00 82.56 192 ALA A C 1
ATOM 1518 O O . ALA A 1 192 ? 9.278 7.451 9.854 1.00 82.56 192 ALA A O 1
ATOM 1519 N N . LYS A 1 193 ? 9.451 9.093 11.346 1.00 79.62 193 LYS A N 1
ATOM 1520 C CA . LYS A 1 193 ? 9.393 10.154 10.342 1.00 79.62 193 LYS A CA 1
ATOM 1521 C C . LYS A 1 193 ? 10.708 10.186 9.562 1.00 79.62 193 LYS A C 1
ATOM 1523 O O . LYS A 1 193 ? 11.783 10.220 10.162 1.00 79.62 193 LYS A O 1
ATOM 1528 N N . ARG A 1 194 ? 10.614 10.280 8.228 1.00 64.94 194 ARG A N 1
ATOM 1529 C CA . ARG A 1 194 ? 11.759 10.327 7.288 1.00 64.94 194 ARG A CA 1
ATOM 1530 C C . ARG A 1 194 ? 12.882 11.306 7.685 1.00 64.94 194 ARG A C 1
ATOM 1532 O O . ARG A 1 194 ? 14.049 11.036 7.429 1.00 64.94 194 ARG A O 1
ATOM 1539 N N . SER A 1 195 ? 12.559 12.427 8.335 1.00 54.16 195 SER A N 1
ATOM 1540 C CA . SER A 1 195 ? 13.540 13.442 8.756 1.00 54.16 195 SER A CA 1
ATOM 1541 C C . SER A 1 195 ? 14.303 13.114 10.045 1.00 54.16 195 SER A C 1
ATOM 1543 O O . SER A 1 195 ? 15.388 13.654 10.258 1.00 54.16 195 SER A O 1
ATOM 1545 N N . VAL A 1 196 ? 13.746 12.259 10.907 1.00 55.84 196 VAL A N 1
ATOM 1546 C CA . VAL A 1 196 ? 14.323 11.920 12.219 1.00 55.84 196 VAL A CA 1
ATOM 1547 C C . VAL A 1 196 ? 15.340 10.788 12.084 1.00 55.84 196 VAL A C 1
ATOM 1549 O O . VAL A 1 196 ? 16.372 10.816 12.743 1.00 55.84 196 VAL A O 1
ATOM 1552 N N . LEU A 1 197 ? 15.095 9.844 11.171 1.00 54.78 197 LEU A N 1
ATOM 1553 C CA . LEU A 1 197 ? 15.953 8.674 10.958 1.00 54.78 197 LEU A CA 1
ATOM 1554 C C . LEU A 1 197 ? 17.242 8.988 10.171 1.00 54.78 197 LEU A C 1
ATOM 1556 O O . LEU A 1 197 ? 18.249 8.314 10.351 1.00 54.78 197 LEU A O 1
ATOM 1560 N N . ASN A 1 198 ? 17.247 10.051 9.356 1.00 46.16 198 ASN A N 1
ATOM 1561 C CA . ASN A 1 198 ? 18.392 10.431 8.513 1.00 46.16 198 ASN A CA 1
ATOM 1562 C C . ASN A 1 198 ? 19.379 11.422 9.169 1.00 46.16 198 ASN A C 1
ATOM 1564 O O . ASN A 1 198 ? 20.408 11.746 8.573 1.00 46.16 198 ASN A O 1
ATOM 1568 N N . LYS A 1 199 ? 19.107 11.926 10.382 1.00 45.47 199 LYS A N 1
ATOM 1569 C CA . LYS A 1 199 ? 20.026 12.826 11.105 1.00 45.47 199 LYS A CA 1
ATOM 1570 C C . LYS A 1 199 ? 20.780 12.061 12.193 1.00 45.47 199 LYS A C 1
ATOM 1572 O O . LYS A 1 199 ? 20.174 11.434 13.055 1.00 45.47 199 LYS A O 1
ATOM 1577 N N . ARG A 1 200 ? 22.120 12.148 12.175 1.00 48.41 200 ARG A N 1
ATOM 1578 C CA . ARG A 1 200 ? 22.986 11.624 13.250 1.00 48.41 200 ARG A CA 1
ATOM 1579 C C . ARG A 1 200 ? 22.526 12.183 14.609 1.00 48.41 200 ARG A C 1
ATOM 1581 O O . ARG A 1 200 ? 22.142 13.353 14.658 1.00 48.41 200 ARG A O 1
ATOM 1588 N N . PRO A 1 201 ? 22.570 11.402 15.704 1.00 45.88 201 PRO A N 1
ATOM 1589 C CA . PRO A 1 201 ? 21.855 11.758 16.922 1.00 45.88 201 PRO A CA 1
ATOM 1590 C C . PRO A 1 201 ? 22.501 12.965 17.604 1.00 45.88 201 PRO A C 1
ATOM 1592 O O . PRO A 1 201 ? 23.638 12.893 18.071 1.00 45.88 201 PRO A O 1
ATOM 1595 N N . ILE A 1 202 ? 21.751 14.064 17.688 1.00 50.81 202 ILE A N 1
ATOM 1596 C CA . ILE A 1 202 ? 21.955 15.086 18.712 1.00 50.81 202 ILE A CA 1
ATOM 1597 C C . ILE A 1 202 ? 21.611 14.458 20.067 1.00 50.81 202 ILE A C 1
ATOM 1599 O O . ILE A 1 202 ? 20.705 13.635 20.184 1.00 50.81 202 ILE A O 1
ATOM 1603 N N . MET A 1 203 ? 22.402 14.816 21.071 1.00 51.66 203 MET A N 1
ATOM 1604 C CA . MET A 1 203 ? 22.368 14.303 22.434 1.00 51.66 203 MET A CA 1
ATOM 1605 C C . MET A 1 203 ? 21.019 14.597 23.118 1.00 51.66 203 MET A C 1
ATOM 1607 O O . MET A 1 203 ? 20.865 15.617 23.780 1.00 51.66 203 MET A O 1
ATOM 1611 N N . GLU A 1 204 ? 20.045 13.696 22.970 1.00 47.94 204 GLU A N 1
ATOM 1612 C CA . GLU A 1 204 ? 18.801 13.676 23.748 1.00 47.94 204 GLU A CA 1
ATOM 1613 C C . GLU A 1 204 ? 18.722 12.454 24.680 1.00 47.94 204 GLU A C 1
ATOM 1615 O O . GLU A 1 204 ? 19.353 11.419 24.454 1.00 47.94 204 GLU A O 1
ATOM 1620 N N . ARG A 1 205 ? 17.966 12.632 25.775 1.00 52.34 205 ARG A N 1
ATOM 1621 C CA . ARG A 1 205 ? 17.781 11.729 26.929 1.00 52.34 205 ARG A CA 1
ATOM 1622 C C . ARG A 1 205 ? 17.688 10.238 26.568 1.00 52.34 205 ARG A C 1
ATOM 1624 O O . ARG A 1 205 ? 16.957 9.832 25.675 1.00 52.34 205 ARG A O 1
ATOM 1631 N N . SER A 1 206 ? 18.320 9.404 27.392 1.00 55.69 206 SER A N 1
ATOM 1632 C CA . SER A 1 206 ? 18.504 7.958 27.199 1.00 55.69 206 SER A CA 1
ATOM 1633 C C . SER A 1 206 ? 17.232 7.144 26.899 1.00 55.69 206 SER A C 1
ATOM 1635 O O . SER A 1 206 ? 17.324 6.156 26.177 1.00 55.69 206 SER A O 1
ATOM 1637 N N . ASN A 1 207 ? 16.054 7.560 27.387 1.00 54.47 207 ASN A N 1
ATOM 1638 C CA . ASN A 1 207 ? 14.798 6.811 27.217 1.00 54.47 207 ASN A CA 1
ATOM 1639 C C . ASN A 1 207 ? 14.117 7.012 25.849 1.00 54.47 207 ASN A C 1
ATOM 1641 O O . ASN A 1 207 ? 13.354 6.147 25.434 1.00 54.47 207 ASN A O 1
ATOM 1645 N N . THR A 1 208 ? 14.360 8.123 25.141 1.00 62.47 208 THR A N 1
ATOM 1646 C CA . THR A 1 208 ? 13.819 8.329 23.778 1.00 62.47 208 THR A CA 1
ATOM 1647 C C . THR A 1 208 ? 14.686 7.657 22.717 1.00 62.47 208 THR A C 1
ATOM 1649 O O . THR A 1 208 ? 14.226 7.350 21.622 1.00 62.47 208 THR A O 1
ATOM 1652 N N . ARG A 1 209 ? 15.955 7.392 23.040 1.00 65.81 209 ARG A N 1
ATOM 1653 C CA . ARG A 1 209 ? 16.905 6.763 22.123 1.00 65.81 209 ARG A CA 1
ATOM 1654 C C . ARG A 1 209 ? 16.660 5.260 21.960 1.00 65.81 209 ARG A C 1
ATOM 1656 O O . ARG A 1 209 ? 16.789 4.759 20.848 1.00 65.81 209 ARG A O 1
ATOM 1663 N N . SER A 1 210 ? 16.292 4.557 23.035 1.00 67.75 210 SER A N 1
ATOM 1664 C CA . SER A 1 210 ? 15.945 3.129 22.983 1.00 67.75 210 SER A CA 1
ATOM 1665 C C . SER A 1 210 ? 14.646 2.885 22.218 1.00 67.75 210 SER A C 1
ATOM 1667 O O . SER A 1 210 ? 14.612 2.013 21.357 1.00 67.75 210 SER A O 1
ATOM 1669 N N . SER A 1 211 ? 13.619 3.714 22.432 1.00 82.25 211 SER A N 1
ATOM 1670 C CA . SER A 1 211 ? 12.350 3.583 21.706 1.00 82.25 211 SER A CA 1
ATOM 1671 C C . SER A 1 211 ? 12.495 3.859 20.206 1.00 82.25 211 SER A C 1
ATOM 1673 O O . SER A 1 211 ? 11.895 3.160 19.399 1.00 82.25 211 SER A O 1
ATOM 1675 N N . LEU A 1 212 ? 13.330 4.824 19.798 1.00 86.31 212 LEU A N 1
ATOM 1676 C CA . LEU A 1 212 ? 13.613 5.063 18.376 1.00 86.31 212 LEU A CA 1
ATOM 1677 C C . LEU A 1 212 ? 14.399 3.916 17.727 1.00 86.31 212 LEU A C 1
ATOM 1679 O O . LEU A 1 212 ? 14.154 3.602 16.565 1.00 86.31 212 LEU A O 1
ATOM 1683 N N . ALA A 1 213 ? 15.318 3.282 18.461 1.00 88.06 213 ALA A N 1
ATOM 1684 C CA . ALA A 1 213 ? 16.046 2.115 17.969 1.00 88.06 213 ALA A CA 1
ATOM 1685 C C . ALA A 1 213 ? 15.120 0.900 17.788 1.00 88.06 213 ALA A C 1
ATOM 1687 O O . ALA A 1 213 ? 15.211 0.215 16.773 1.00 88.06 213 ALA A O 1
ATOM 1688 N N . GLU A 1 214 ? 14.194 0.670 18.724 1.00 90.81 214 GLU A N 1
ATOM 1689 C CA . GLU A 1 214 ? 13.152 -0.358 18.598 1.00 90.81 214 GLU A CA 1
ATOM 1690 C C . GLU A 1 214 ? 12.249 -0.095 17.386 1.00 90.81 214 GLU A C 1
ATOM 1692 O O . GLU A 1 214 ? 12.033 -0.989 16.572 1.00 90.81 214 GLU A O 1
ATOM 1697 N N . VAL A 1 215 ? 11.781 1.147 17.212 1.00 93.00 215 VAL A N 1
ATOM 1698 C CA . VAL A 1 215 ? 10.970 1.546 16.049 1.00 93.00 215 VAL A CA 1
ATOM 1699 C C . VAL A 1 215 ? 11.725 1.319 14.736 1.00 93.00 215 VAL A C 1
ATOM 1701 O O . VAL A 1 215 ? 11.149 0.801 13.781 1.00 93.00 215 VAL A O 1
ATOM 1704 N N . GLN A 1 216 ? 13.011 1.671 14.679 1.00 91.62 216 GLN A N 1
ATOM 1705 C CA . GLN A 1 216 ? 13.837 1.457 13.492 1.00 91.62 216 GLN A CA 1
ATOM 1706 C C . GLN A 1 216 ? 14.033 -0.037 13.191 1.00 91.62 216 GLN A C 1
ATOM 1708 O O . GLN A 1 216 ? 13.865 -0.453 12.045 1.00 91.62 216 GLN A O 1
ATOM 1713 N N . SER A 1 217 ? 14.316 -0.851 14.213 1.00 93.56 217 SER A N 1
ATOM 1714 C CA . SER A 1 217 ? 14.440 -2.306 14.067 1.00 93.56 217 SER A CA 1
ATOM 1715 C C . SER A 1 217 ? 13.142 -2.939 13.561 1.00 93.56 217 SER A C 1
ATOM 1717 O O . SER A 1 217 ? 13.189 -3.852 12.738 1.00 93.56 217 SER A O 1
ATOM 1719 N N . GLU A 1 218 ? 11.983 -2.455 14.016 1.00 95.75 218 GLU A N 1
ATOM 1720 C CA . GLU A 1 218 ? 10.686 -2.940 13.536 1.00 95.75 218 GLU A CA 1
ATOM 1721 C C . GLU A 1 218 ? 10.456 -2.587 12.064 1.00 95.75 218 GLU A C 1
ATOM 1723 O O . GLU A 1 218 ? 9.944 -3.411 11.309 1.00 95.75 218 GLU A O 1
ATOM 1728 N N . ILE A 1 219 ? 10.886 -1.406 11.616 1.00 95.25 219 ILE A N 1
ATOM 1729 C CA . ILE A 1 219 ? 10.804 -1.030 10.199 1.00 95.25 219 ILE A CA 1
ATOM 1730 C C . ILE A 1 219 ? 11.699 -1.909 9.340 1.00 95.25 219 ILE A C 1
ATOM 1732 O O . ILE A 1 219 ? 11.233 -2.425 8.327 1.00 95.25 219 ILE A O 1
ATOM 1736 N N . GLU A 1 220 ? 12.951 -2.117 9.736 1.00 95.75 220 GLU A N 1
ATOM 1737 C CA . GLU A 1 220 ? 13.873 -2.994 9.007 1.00 95.75 220 GLU A CA 1
ATOM 1738 C C . GLU A 1 220 ? 13.322 -4.418 8.906 1.00 95.75 220 GLU A C 1
ATOM 1740 O O . GLU A 1 220 ? 13.335 -5.013 7.828 1.00 95.75 220 GLU A O 1
ATOM 1745 N N . ARG A 1 221 ? 12.735 -4.928 9.993 1.00 97.31 221 ARG A N 1
ATOM 1746 C CA . ARG A 1 221 ? 12.058 -6.227 10.010 1.00 97.31 221 ARG A CA 1
ATOM 1747 C C . ARG A 1 221 ? 10.872 -6.278 9.041 1.00 97.31 221 ARG A C 1
ATOM 1749 O O . ARG A 1 221 ? 10.713 -7.274 8.340 1.00 97.31 221 ARG A O 1
ATOM 1756 N N . ILE A 1 222 ? 10.053 -5.224 8.967 1.00 97.69 222 ILE A N 1
ATOM 1757 C CA . ILE A 1 222 ? 8.933 -5.138 8.011 1.00 97.69 222 ILE A CA 1
ATOM 1758 C C . ILE A 1 222 ? 9.447 -5.119 6.564 1.00 97.69 222 ILE A C 1
ATOM 1760 O O . ILE A 1 222 ? 8.906 -5.827 5.715 1.00 97.69 222 ILE A O 1
ATOM 1764 N N . PHE A 1 223 ? 10.503 -4.351 6.282 1.00 97.38 223 PHE A N 1
ATOM 1765 C CA . PHE A 1 223 ? 11.147 -4.335 4.966 1.00 97.38 223 PHE A CA 1
ATOM 1766 C C . PHE A 1 223 ? 11.692 -5.714 4.584 1.00 97.38 223 PHE A C 1
ATOM 1768 O O . PHE A 1 223 ? 11.537 -6.125 3.437 1.00 97.38 223 PHE A O 1
ATOM 1775 N N . GLU A 1 224 ? 12.287 -6.441 5.532 1.00 97.06 224 GLU A N 1
ATOM 1776 C CA . GLU A 1 224 ? 12.797 -7.793 5.304 1.00 97.06 224 GLU A CA 1
ATOM 1777 C C . GLU A 1 224 ? 11.674 -8.778 4.961 1.00 97.06 224 GLU A C 1
ATOM 1779 O O . GLU A 1 224 ? 11.766 -9.487 3.960 1.00 97.06 224 GLU A O 1
ATOM 1784 N N . LEU A 1 225 ? 10.575 -8.768 5.725 1.00 97.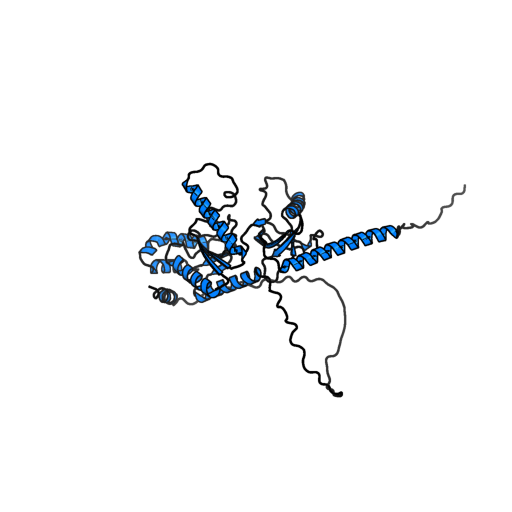06 225 LEU A N 1
ATOM 1785 C CA . LEU A 1 225 ? 9.404 -9.612 5.453 1.00 97.06 225 LEU A CA 1
ATOM 1786 C C . LEU A 1 225 ? 8.819 -9.370 4.055 1.00 97.06 225 LEU A C 1
ATOM 1788 O O . LEU A 1 225 ? 8.342 -10.300 3.413 1.00 97.06 225 LEU A O 1
ATOM 1792 N N . ALA A 1 226 ? 8.874 -8.130 3.571 1.00 97.44 226 ALA A N 1
ATOM 1793 C CA . ALA A 1 226 ? 8.328 -7.749 2.276 1.00 97.44 226 ALA A CA 1
ATOM 1794 C C . ALA A 1 226 ? 9.196 -8.178 1.074 1.00 97.44 226 ALA A C 1
ATOM 1796 O O . ALA A 1 226 ? 8.706 -8.166 -0.057 1.00 97.44 226 ALA A O 1
ATOM 1797 N N . LYS A 1 227 ? 10.469 -8.560 1.276 1.00 95.44 227 LYS A N 1
ATOM 1798 C CA . LYS A 1 227 ? 11.388 -8.936 0.180 1.00 95.44 227 LYS A CA 1
ATOM 1799 C C . LYS A 1 227 ? 10.966 -10.199 -0.561 1.00 95.44 227 LYS A C 1
ATOM 1801 O O . LYS A 1 227 ? 11.211 -10.311 -1.758 1.00 95.44 227 LYS A O 1
ATOM 1806 N N . THR A 1 228 ? 10.330 -11.140 0.132 1.00 94.31 228 THR A N 1
ATOM 1807 C CA . THR A 1 228 ? 9.879 -12.420 -0.442 1.00 94.31 228 THR A CA 1
ATOM 1808 C C . THR A 1 228 ? 8.603 -12.291 -1.274 1.00 94.31 228 THR A C 1
ATOM 1810 O O . THR A 1 228 ? 8.106 -13.289 -1.784 1.00 94.31 228 THR A O 1
ATOM 1813 N N . LEU A 1 229 ? 8.069 -11.073 -1.406 1.00 96.44 229 LEU A N 1
ATOM 1814 C CA . LEU A 1 229 ? 6.787 -10.773 -2.037 1.00 96.44 229 LEU A CA 1
ATOM 1815 C C . LEU A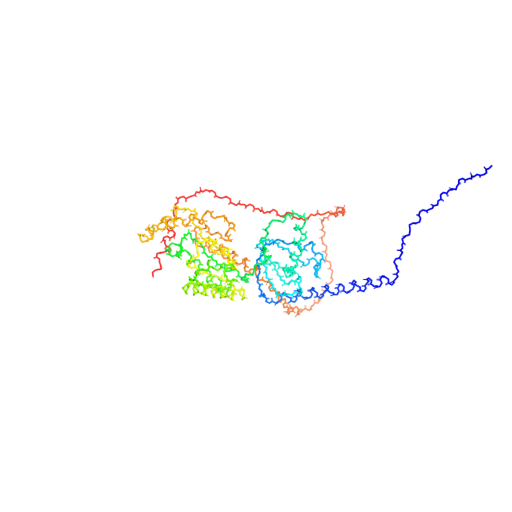 1 229 ? 5.572 -11.475 -1.399 1.00 96.44 229 LEU A C 1
ATOM 1817 O O . LEU A 1 229 ? 4.509 -11.561 -2.006 1.00 96.44 229 LEU A O 1
ATOM 1821 N N . GLN A 1 230 ? 5.684 -11.909 -0.142 1.00 96.75 230 GLN A N 1
ATOM 1822 C CA . GLN A 1 230 ? 4.537 -12.376 0.637 1.00 96.75 230 GLN A CA 1
ATOM 1823 C C . GLN A 1 230 ? 3.688 -11.204 1.153 1.00 96.75 230 GLN A C 1
ATOM 1825 O O . GLN A 1 230 ? 4.191 -10.101 1.375 1.00 96.75 230 GLN A O 1
ATOM 1830 N N . LEU A 1 231 ? 2.391 -11.439 1.375 1.00 98.38 231 LEU A N 1
ATOM 1831 C CA . LEU A 1 231 ? 1.522 -10.469 2.042 1.00 98.38 231 LEU A CA 1
ATOM 1832 C C . LEU A 1 231 ? 2.037 -10.238 3.463 1.00 98.38 231 LEU A C 1
ATOM 1834 O O . LEU A 1 231 ? 2.220 -11.186 4.221 1.00 98.38 231 LEU A O 1
ATOM 1838 N N . VAL A 1 232 ? 2.234 -8.980 3.842 1.00 98.56 232 VAL A N 1
ATOM 1839 C CA . VAL A 1 232 ? 2.642 -8.603 5.199 1.00 98.56 232 VAL A CA 1
ATOM 1840 C C . VAL A 1 232 ? 1.465 -7.912 5.866 1.00 98.56 232 VAL A C 1
ATOM 1842 O O . VAL A 1 232 ? 0.954 -6.933 5.332 1.00 98.56 232 VAL A O 1
ATOM 1845 N N . VAL A 1 233 ? 1.031 -8.392 7.028 1.00 98.69 233 VAL A N 1
ATOM 1846 C CA . VAL A 1 233 ? -0.058 -7.773 7.797 1.00 98.69 233 VAL A CA 1
ATOM 1847 C C . VAL A 1 233 ? 0.446 -7.416 9.188 1.00 98.69 233 VAL A C 1
ATOM 1849 O O . VAL A 1 233 ? 1.025 -8.251 9.886 1.00 98.69 233 VAL A O 1
ATOM 1852 N N . LEU A 1 234 ? 0.236 -6.162 9.587 1.00 98.44 234 LEU A N 1
ATOM 1853 C CA . LEU A 1 234 ? 0.694 -5.633 10.866 1.00 98.44 234 LEU A CA 1
ATOM 1854 C C . LEU A 1 234 ? -0.476 -5.507 11.840 1.00 98.44 234 LEU A C 1
ATOM 1856 O O . LEU A 1 234 ? -1.377 -4.684 11.656 1.00 98.44 234 LEU A O 1
ATOM 1860 N N . ASP A 1 235 ? -0.408 -6.264 12.929 1.00 97.31 235 ASP A N 1
ATOM 1861 C CA . ASP A 1 235 ? -1.213 -6.010 14.119 1.00 97.31 235 ASP A CA 1
ATOM 1862 C C . ASP A 1 235 ? -0.511 -4.946 14.972 1.00 97.31 235 ASP A C 1
ATOM 1864 O O . ASP A 1 235 ? 0.270 -5.243 15.875 1.00 97.31 235 ASP A O 1
ATOM 1868 N N . ALA A 1 236 ? -0.674 -3.684 14.562 1.00 95.81 236 ALA A N 1
ATOM 1869 C CA . ALA A 1 236 ? -0.031 -2.538 15.196 1.00 95.81 236 ALA A CA 1
ATOM 1870 C C . ALA A 1 236 ? -0.923 -1.945 16.297 1.00 95.81 236 ALA A C 1
ATOM 1872 O O . ALA A 1 236 ? -1.957 -1.341 15.992 1.00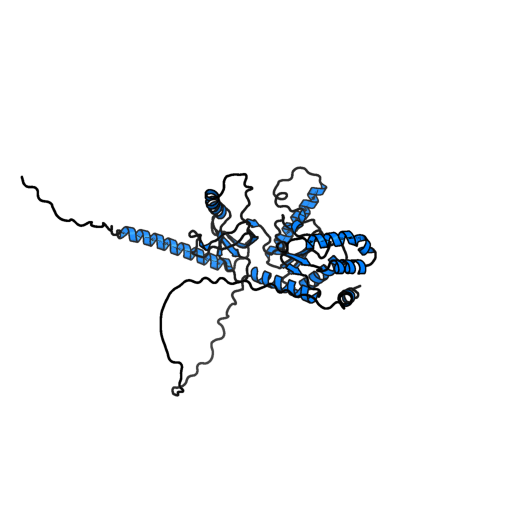 95.81 236 ALA A O 1
ATOM 1873 N N . ASP A 1 237 ? -0.498 -2.063 17.555 1.00 94.00 237 ASP A N 1
ATOM 1874 C CA . ASP A 1 237 ? -1.297 -1.697 18.737 1.00 94.00 237 ASP A CA 1
ATOM 1875 C C . ASP A 1 237 ? -1.597 -0.181 18.814 1.00 94.00 237 ASP A C 1
ATOM 1877 O O . ASP A 1 237 ? -2.637 0.249 19.313 1.00 94.00 237 ASP A O 1
ATOM 1881 N N . THR A 1 238 ? -0.679 0.653 18.318 1.00 94.00 238 THR A N 1
ATOM 1882 C CA . THR A 1 238 ? -0.690 2.118 18.512 1.00 94.00 238 THR A CA 1
ATOM 1883 C C . THR A 1 238 ? -1.327 2.897 17.356 1.00 94.00 238 THR A C 1
ATOM 1885 O O . THR A 1 238 ? -1.613 4.096 17.482 1.00 94.00 238 THR A O 1
ATOM 1888 N N . ILE A 1 239 ? -1.588 2.234 16.226 1.00 97.25 239 ILE A N 1
ATOM 1889 C CA . ILE A 1 239 ? -2.078 2.878 15.006 1.00 97.25 239 ILE A CA 1
ATOM 1890 C C . ILE A 1 239 ? -3.603 2.838 14.963 1.00 97.25 239 ILE A C 1
ATOM 1892 O O . ILE A 1 239 ? -4.222 1.786 14.837 1.00 97.25 239 ILE A O 1
ATOM 1896 N N . ASN A 1 240 ? -4.203 4.021 15.040 1.00 97.56 240 ASN A N 1
ATOM 1897 C CA . ASN A 1 240 ? -5.644 4.245 15.052 1.00 97.56 240 ASN A CA 1
ATOM 1898 C C . ASN A 1 240 ? -6.104 5.190 13.933 1.00 97.56 240 ASN A C 1
ATOM 1900 O O . ASN A 1 240 ? -7.300 5.405 13.785 1.00 97.56 240 ASN A O 1
ATOM 1904 N N . HIS A 1 241 ? -5.180 5.789 13.175 1.00 97.81 241 HIS A N 1
ATOM 1905 C CA . HIS A 1 241 ? -5.484 6.789 12.155 1.00 97.81 241 HIS A CA 1
ATOM 1906 C C . HIS A 1 241 ? -4.437 6.779 11.020 1.00 97.81 241 HIS A C 1
ATOM 1908 O O . HIS A 1 241 ? -3.238 6.772 11.315 1.00 97.81 241 HIS A O 1
ATOM 1914 N N . PRO A 1 242 ? -4.834 6.877 9.732 1.00 97.06 242 PRO A N 1
ATOM 1915 C CA . PRO A 1 242 ? -3.911 6.806 8.585 1.00 97.06 242 PRO A CA 1
ATOM 1916 C C . PRO A 1 242 ? -2.782 7.850 8.633 1.00 97.06 242 PRO A C 1
ATOM 1918 O O . PRO A 1 242 ? -1.621 7.550 8.352 1.00 97.06 242 PRO A O 1
ATOM 1921 N N . ALA A 1 243 ? -3.086 9.074 9.082 1.00 96.00 243 ALA A N 1
ATOM 1922 C CA . ALA A 1 243 ? -2.092 10.144 9.237 1.00 96.00 243 ALA A CA 1
ATOM 1923 C C . ALA A 1 243 ? -0.892 9.791 10.145 1.00 96.00 243 ALA A C 1
ATOM 1925 O O . ALA A 1 243 ? 0.165 10.407 10.000 1.00 96.00 243 ALA A O 1
ATOM 1926 N N . GLN A 1 244 ? -1.021 8.815 11.056 1.00 95.12 244 GLN A N 1
ATOM 1927 C CA . GLN A 1 244 ? 0.093 8.368 11.903 1.00 95.12 244 GLN A CA 1
ATOM 1928 C C . GLN A 1 244 ? 1.212 7.710 11.084 1.00 95.12 244 GLN A C 1
ATOM 1930 O O . GLN A 1 244 ? 2.379 7.851 11.435 1.00 95.12 244 GLN A O 1
ATOM 1935 N N . LEU A 1 245 ? 0.873 7.046 9.974 1.00 95.19 245 LEU A N 1
ATOM 1936 C CA . LEU A 1 245 ? 1.836 6.361 9.107 1.00 95.19 245 LEU A CA 1
ATOM 1937 C C . LEU A 1 245 ? 2.168 7.142 7.830 1.00 95.19 245 LEU A C 1
ATOM 1939 O O . LEU A 1 245 ? 3.161 6.835 7.174 1.00 95.19 245 LEU A O 1
ATOM 1943 N N . ALA A 1 246 ? 1.409 8.194 7.504 1.00 92.00 246 ALA A N 1
ATOM 1944 C CA . ALA A 1 246 ? 1.553 8.969 6.265 1.00 92.00 246 ALA A CA 1
ATOM 1945 C C . ALA A 1 246 ? 2.959 9.565 6.033 1.00 92.00 246 ALA A C 1
ATOM 1947 O O . ALA A 1 246 ? 3.351 9.820 4.895 1.00 92.00 246 ALA A O 1
ATOM 1948 N N . LYS A 1 247 ? 3.732 9.799 7.104 1.00 89.69 247 LYS A N 1
ATOM 1949 C CA . LYS A 1 247 ? 5.101 10.352 7.033 1.00 89.69 247 LYS A CA 1
ATOM 1950 C C . LYS A 1 247 ? 6.213 9.298 7.106 1.00 89.69 247 LYS A C 1
ATOM 1952 O O . LYS A 1 247 ? 7.389 9.669 7.054 1.00 89.69 247 LYS A O 1
ATOM 1957 N N . THR A 1 248 ? 5.857 8.023 7.234 1.00 93.25 248 THR A N 1
ATOM 1958 C CA . THR A 1 248 ? 6.801 6.896 7.260 1.00 93.25 248 THR A CA 1
ATOM 1959 C C . THR A 1 248 ? 7.146 6.442 5.839 1.00 93.25 248 THR A C 1
ATOM 1961 O O . THR A 1 248 ? 6.497 6.849 4.874 1.00 93.25 248 THR A O 1
ATOM 1964 N N . SER A 1 249 ? 8.162 5.591 5.703 1.00 94.12 249 SER A N 1
ATOM 1965 C CA . SER A 1 249 ? 8.511 4.909 4.448 1.00 94.12 249 SER A CA 1
ATOM 1966 C C . SER A 1 249 ? 7.723 3.613 4.221 1.00 94.12 249 SER A C 1
ATOM 1968 O O . SER A 1 249 ? 7.969 2.922 3.243 1.00 94.12 249 SER A O 1
ATOM 1970 N N . LEU A 1 250 ? 6.778 3.255 5.098 1.00 96.25 250 LEU A N 1
ATOM 1971 C CA . LEU A 1 250 ? 6.078 1.970 5.005 1.00 96.25 250 LEU A CA 1
ATOM 1972 C C . LEU A 1 250 ? 5.042 1.924 3.879 1.00 96.25 250 LEU A C 1
ATOM 1974 O O . LEU A 1 250 ? 4.771 0.844 3.371 1.00 96.25 250 LEU A O 1
ATOM 1978 N N . ALA A 1 251 ? 4.456 3.073 3.518 1.00 96.75 251 ALA A N 1
ATOM 1979 C CA . ALA A 1 251 ? 3.382 3.187 2.524 1.00 96.75 251 ALA A CA 1
ATOM 1980 C C . ALA A 1 251 ? 2.329 2.049 2.623 1.00 96.75 251 ALA A C 1
ATOM 1982 O O . ALA A 1 251 ? 2.097 1.326 1.650 1.00 96.75 251 ALA A O 1
ATOM 1983 N N . PRO A 1 252 ? 1.724 1.856 3.809 1.00 98.12 252 PRO A N 1
ATOM 1984 C CA . PRO A 1 252 ? 0.866 0.708 4.103 1.00 98.12 252 PRO A CA 1
ATOM 1985 C C . PRO A 1 252 ? -0.404 0.688 3.247 1.00 98.12 252 PRO A C 1
ATOM 1987 O O . PRO A 1 252 ? -0.833 1.737 2.773 1.00 98.12 252 PRO A O 1
ATOM 1990 N N . ILE A 1 253 ? -1.019 -0.487 3.103 1.00 98.75 253 ILE A N 1
ATOM 1991 C CA . ILE A 1 253 ? -2.422 -0.624 2.689 1.00 98.75 253 ILE A CA 1
ATOM 1992 C C . ILE A 1 253 ? -3.277 -0.366 3.932 1.00 98.75 253 ILE A C 1
ATOM 1994 O O . ILE A 1 253 ? -3.266 -1.174 4.865 1.00 98.75 253 ILE A O 1
ATOM 1998 N N . ILE A 1 254 ? -3.979 0.764 3.980 1.00 98.56 254 ILE A N 1
ATOM 1999 C CA . ILE A 1 254 ? -4.845 1.113 5.107 1.00 98.56 254 ILE A CA 1
ATOM 2000 C C . ILE A 1 254 ? -6.245 0.551 4.868 1.00 98.56 254 ILE A C 1
ATOM 2002 O O . ILE A 1 254 ? -6.971 1.014 3.988 1.00 98.56 254 ILE A O 1
ATOM 2006 N N . VAL A 1 255 ? -6.640 -0.398 5.714 1.00 98.81 255 VAL A N 1
ATOM 2007 C CA . VAL A 1 255 ? -7.979 -0.990 5.725 1.00 98.81 255 VAL A CA 1
ATOM 2008 C C . VAL A 1 255 ? -8.786 -0.362 6.859 1.00 98.81 255 VAL A C 1
ATOM 2010 O O . VAL A 1 255 ? -8.449 -0.515 8.036 1.00 98.81 255 VAL A O 1
ATOM 2013 N N . TYR A 1 256 ? -9.847 0.361 6.514 1.00 98.69 256 TYR A N 1
ATOM 2014 C CA . TYR A 1 256 ? -10.747 0.990 7.471 1.00 98.69 256 TYR A CA 1
ATOM 2015 C C . TYR A 1 256 ? -11.960 0.107 7.745 1.00 98.69 256 TYR A C 1
ATOM 2017 O O . TYR A 1 256 ? -12.846 -0.025 6.906 1.00 98.69 256 TYR A O 1
ATOM 2025 N N . VAL A 1 257 ? -12.029 -0.448 8.954 1.00 98.38 257 VAL A N 1
ATOM 2026 C CA . VAL A 1 257 ? -13.223 -1.135 9.454 1.00 98.38 257 VAL A CA 1
ATOM 2027 C C . VAL A 1 257 ? -14.219 -0.077 9.917 1.00 98.38 257 VAL A C 1
ATOM 2029 O O . VAL A 1 257 ? -14.010 0.564 10.947 1.00 98.38 257 VAL A O 1
ATOM 2032 N N . LYS A 1 258 ? -15.294 0.138 9.163 1.00 97.75 258 LYS A N 1
ATOM 2033 C CA . LYS A 1 258 ? -16.230 1.245 9.355 1.00 97.75 258 LYS A CA 1
ATOM 2034 C C . LYS A 1 258 ? -17.572 0.751 9.883 1.00 97.75 258 LYS A C 1
ATOM 2036 O O . LYS A 1 258 ? -18.298 0.011 9.236 1.00 97.75 258 LYS A O 1
ATOM 2041 N N . VAL A 1 259 ? -17.978 1.276 11.038 1.00 96.94 259 VAL A N 1
ATOM 2042 C CA . VAL A 1 259 ? -19.369 1.160 11.498 1.00 96.94 259 VAL A CA 1
ATOM 2043 C C . VAL A 1 259 ? -20.140 2.387 11.018 1.00 96.94 259 VAL A C 1
ATOM 2045 O O . VAL A 1 259 ? -20.043 3.460 11.610 1.00 96.94 259 VAL A O 1
ATOM 2048 N N . SER A 1 260 ? -20.934 2.228 9.957 1.00 93.44 260 SER A N 1
ATOM 2049 C CA . SER A 1 260 ? -21.629 3.335 9.275 1.00 93.44 260 SER A CA 1
ATOM 2050 C C . SER A 1 260 ? -22.558 4.167 10.165 1.00 93.44 260 SER A C 1
ATOM 2052 O O . SER A 1 260 ? -22.766 5.350 9.905 1.00 93.44 260 SER A O 1
ATOM 2054 N N . SER A 1 261 ? -23.120 3.584 11.229 1.00 96.00 261 SER A N 1
ATOM 2055 C CA . SER A 1 261 ? -23.992 4.302 12.162 1.00 96.00 261 SER A CA 1
ATOM 2056 C C . SER A 1 261 ? -23.313 4.519 13.520 1.00 96.00 261 SER A C 1
ATOM 2058 O O . SER A 1 261 ? -23.146 3.553 14.273 1.00 96.00 261 SER A O 1
ATOM 2060 N N . PRO A 1 262 ? -23.053 5.774 13.935 1.00 95.81 262 PRO A N 1
ATOM 2061 C CA . PRO A 1 262 ? -22.516 6.073 15.266 1.00 95.81 262 PRO A CA 1
ATOM 2062 C C . PRO A 1 262 ? -23.396 5.528 16.403 1.00 95.81 262 PRO A C 1
ATOM 2064 O O . PRO A 1 262 ? -22.906 5.111 17.450 1.00 95.81 262 PRO A O 1
ATOM 2067 N N . LYS A 1 263 ? -24.718 5.452 16.188 1.00 97.25 263 LYS A N 1
ATOM 2068 C CA . LYS A 1 263 ? -25.661 4.858 17.151 1.00 97.25 263 LYS A CA 1
ATOM 2069 C C . LYS A 1 263 ? -25.453 3.350 17.311 1.00 97.25 263 LYS A C 1
ATOM 2071 O O . LYS A 1 263 ? -25.676 2.826 18.402 1.00 97.25 263 LYS A O 1
ATOM 2076 N N . VAL A 1 264 ? -25.052 2.650 16.248 1.00 97.38 264 VAL A N 1
ATOM 2077 C CA . VAL A 1 264 ? -24.721 1.219 16.303 1.00 97.38 264 VAL A CA 1
ATOM 2078 C C . VAL A 1 264 ? -23.426 1.025 17.081 1.00 97.38 264 VAL A C 1
ATOM 2080 O O . VAL A 1 264 ? -23.434 0.257 18.039 1.00 97.38 264 VAL A O 1
ATOM 2083 N N . LEU A 1 265 ? -22.375 1.799 16.782 1.00 97.19 265 LEU A N 1
ATOM 2084 C CA . LEU A 1 265 ? -21.120 1.761 17.544 1.00 97.19 265 LEU A CA 1
ATOM 2085 C C . LEU A 1 265 ? -21.361 2.022 19.041 1.00 97.19 265 LEU A C 1
ATOM 2087 O O . LEU A 1 265 ? -20.910 1.260 19.895 1.00 97.19 265 LEU A O 1
ATOM 2091 N N . GLN A 1 266 ? -22.174 3.029 19.369 1.00 97.75 266 GLN A N 1
ATOM 2092 C CA . GLN A 1 266 ? -22.548 3.338 20.749 1.00 97.75 266 GLN A CA 1
ATOM 2093 C C . GLN A 1 266 ? -23.231 2.153 21.456 1.00 97.75 266 GLN A C 1
ATOM 2095 O O . GLN A 1 266 ? -22.971 1.892 22.634 1.00 97.75 266 GLN A O 1
ATOM 2100 N N . ARG A 1 267 ? -24.131 1.442 20.762 1.00 97.81 267 ARG A N 1
ATOM 2101 C CA . ARG A 1 267 ? -24.818 0.256 21.299 1.00 97.81 267 ARG A CA 1
ATOM 2102 C C . ARG A 1 267 ? -23.863 -0.921 21.468 1.00 97.81 267 ARG A C 1
ATOM 2104 O O . ARG A 1 267 ? -23.935 -1.577 22.504 1.00 97.81 267 ARG A O 1
ATOM 2111 N N . LEU A 1 268 ? -22.959 -1.147 20.513 1.00 97.44 268 LEU A N 1
ATOM 2112 C CA . LEU A 1 268 ? -21.928 -2.185 20.599 1.00 97.44 268 LEU A CA 1
ATOM 2113 C C . LEU A 1 268 ? -21.044 -1.968 21.831 1.00 97.44 268 LEU A C 1
ATOM 2115 O O . LEU A 1 268 ? -20.914 -2.878 22.645 1.00 97.44 268 LEU A O 1
ATOM 2119 N N . ILE A 1 269 ? -20.550 -0.747 22.056 1.00 98.06 269 ILE A N 1
ATOM 2120 C CA . ILE A 1 269 ? -19.731 -0.417 23.236 1.00 98.06 269 ILE A CA 1
ATOM 2121 C C . ILE A 1 269 ? -20.511 -0.653 24.536 1.00 98.06 269 ILE A C 1
ATOM 2123 O O . ILE A 1 269 ? -19.999 -1.273 25.467 1.00 98.06 269 ILE A O 1
ATOM 2127 N N . LYS A 1 270 ? -21.776 -0.213 24.602 1.00 97.69 270 LYS A N 1
ATOM 2128 C CA . LYS A 1 270 ? -22.634 -0.434 25.781 1.00 97.69 270 LYS A CA 1
ATOM 2129 C C . LYS A 1 270 ? -22.924 -1.916 26.038 1.00 97.69 270 LYS A C 1
ATOM 2131 O O . LYS A 1 270 ? -23.036 -2.314 27.196 1.00 97.69 270 LYS A O 1
ATOM 2136 N N . SER A 1 271 ? -23.023 -2.732 24.985 1.00 97.19 271 SER A N 1
ATOM 2137 C CA . SER A 1 271 ? -23.284 -4.175 25.097 1.00 97.19 271 SER A CA 1
ATOM 2138 C C . SER A 1 271 ? -22.157 -4.939 25.800 1.00 97.19 271 SER A C 1
ATOM 2140 O O . SER A 1 271 ? -22.418 -5.959 26.432 1.00 97.19 271 SER A O 1
ATOM 2142 N N . ARG A 1 272 ? -20.928 -4.405 25.777 1.00 96.69 272 ARG A N 1
ATOM 2143 C CA . ARG A 1 272 ? -19.758 -4.960 26.478 1.00 96.69 272 ARG A CA 1
ATOM 2144 C C . ARG A 1 272 ? -19.738 -4.660 27.984 1.00 96.69 272 ARG A C 1
ATOM 2146 O O . ARG A 1 272 ? -18.797 -5.008 28.686 1.00 96.69 272 ARG A O 1
ATOM 2153 N N . GLY A 1 273 ? -20.777 -4.010 28.508 1.00 96.00 273 GLY A N 1
ATOM 2154 C CA . GLY A 1 273 ? -20.946 -3.767 29.937 1.00 96.00 273 GLY A CA 1
ATOM 2155 C C . GLY A 1 273 ? -20.316 -2.466 30.441 1.00 96.00 273 GLY A C 1
ATOM 2156 O O . GLY A 1 273 ? -19.882 -1.589 29.686 1.00 96.00 273 GLY A O 1
ATOM 2157 N N . LYS A 1 274 ? -20.321 -2.302 31.772 1.00 94.75 274 LYS A N 1
ATOM 2158 C CA . LYS A 1 274 ? -19.935 -1.043 32.437 1.00 94.75 274 LYS A CA 1
ATOM 2159 C C . LYS A 1 274 ? -18.453 -0.695 32.248 1.00 94.75 274 LYS A C 1
ATOM 2161 O O . LYS A 1 274 ? -18.131 0.488 32.166 1.00 94.75 274 LYS A O 1
ATOM 2166 N N . SER A 1 275 ? -17.577 -1.700 32.150 1.00 95.62 275 SER A N 1
ATOM 2167 C CA . SER A 1 275 ? -16.126 -1.545 31.945 1.00 95.62 275 SER A CA 1
ATOM 2168 C C . SER A 1 275 ? -15.789 -0.831 30.636 1.00 95.62 275 SER A C 1
ATOM 2170 O O . SER A 1 275 ? -14.912 0.026 30.626 1.00 95.62 275 SER A O 1
ATOM 2172 N N . GLN A 1 276 ? -16.511 -1.124 29.557 1.00 96.31 276 GLN A N 1
ATOM 2173 C CA . GLN A 1 276 ? -16.344 -0.447 28.270 1.00 96.31 276 GLN A CA 1
ATOM 2174 C C . GLN A 1 276 ? -17.150 0.857 28.215 1.00 96.31 276 GLN A C 1
ATOM 2176 O O . GLN A 1 276 ? -16.665 1.876 27.724 1.00 96.31 276 GLN A O 1
ATOM 2181 N N . SER A 1 277 ? -18.348 0.875 28.812 1.00 95.56 277 SER A N 1
ATOM 2182 C CA . SER A 1 277 ? -19.232 2.050 28.807 1.00 95.56 277 SER A CA 1
ATOM 2183 C C . SER A 1 277 ? -18.614 3.297 29.457 1.00 95.56 277 SER A C 1
ATOM 2185 O O . SER A 1 277 ? -18.906 4.408 29.018 1.00 95.56 277 SER A O 1
ATOM 2187 N N . LYS A 1 278 ? -17.732 3.149 30.460 1.00 96.94 278 LYS A N 1
ATOM 2188 C CA . LYS A 1 278 ? -16.992 4.289 31.047 1.00 96.94 278 LYS A CA 1
ATOM 2189 C C . LYS A 1 278 ? -16.069 5.002 30.047 1.00 96.94 278 LYS A C 1
ATOM 2191 O O . LYS A 1 278 ? -15.775 6.177 30.232 1.00 96.94 278 LYS A O 1
ATOM 2196 N N . HIS A 1 279 ? -15.650 4.321 28.981 1.00 97.50 279 HIS A N 1
ATOM 2197 C CA . HIS A 1 279 ? -14.791 4.860 27.923 1.00 97.50 279 HIS A CA 1
ATOM 2198 C C . HIS A 1 279 ? -15.567 5.156 26.629 1.00 97.50 279 HIS A C 1
ATOM 2200 O O . HIS A 1 279 ? -14.971 5.325 25.567 1.00 97.50 279 HIS A O 1
ATOM 2206 N N . LEU A 1 280 ? -16.899 5.260 26.704 1.00 97.81 280 LEU A N 1
ATOM 2207 C CA . LEU A 1 280 ? -17.749 5.473 25.535 1.00 97.81 280 LEU A CA 1
ATOM 2208 C C . LEU A 1 280 ? -17.362 6.732 24.747 1.00 97.81 280 LEU A C 1
ATOM 2210 O O . LEU A 1 280 ? -17.188 6.662 23.538 1.00 97.81 280 LEU A O 1
ATOM 2214 N N . ASN A 1 281 ? -17.197 7.873 25.419 1.00 98.06 281 ASN A N 1
ATOM 2215 C CA . ASN A 1 281 ? -16.956 9.150 24.736 1.00 98.06 281 ASN A CA 1
ATOM 2216 C C . ASN A 1 281 ? -15.629 9.168 23.966 1.00 98.06 281 ASN A C 1
ATOM 2218 O O . ASN A 1 281 ? -15.580 9.689 22.857 1.00 98.06 281 ASN A O 1
ATOM 2222 N N . VAL A 1 282 ? -14.564 8.592 24.536 1.00 98.12 282 VAL A N 1
ATOM 2223 C CA . VAL A 1 282 ? -13.247 8.564 23.881 1.00 98.12 282 VAL A CA 1
ATOM 2224 C C . VAL A 1 282 ? -13.245 7.628 22.669 1.00 98.12 282 VAL A C 1
ATOM 2226 O O . VAL A 1 282 ? -12.663 7.965 21.642 1.00 98.12 282 VAL A O 1
ATOM 2229 N N . GLN A 1 283 ? -13.968 6.509 22.753 1.00 98.12 283 GLN A N 1
ATOM 2230 C CA . GLN A 1 283 ? -14.175 5.598 21.629 1.00 98.12 283 GLN A CA 1
ATOM 2231 C C . GLN A 1 283 ? -15.012 6.247 20.513 1.00 98.12 283 GLN A C 1
ATOM 2233 O O . GLN A 1 283 ? -14.601 6.254 19.356 1.00 98.12 283 GLN A O 1
ATOM 2238 N N . MET A 1 284 ? -16.140 6.877 20.861 1.00 98.19 284 MET A N 1
ATOM 2239 C CA . MET A 1 284 ? -16.978 7.593 19.891 1.00 98.19 284 MET A CA 1
ATOM 2240 C C . MET A 1 284 ? -16.201 8.710 19.181 1.00 98.19 284 MET A C 1
ATOM 2242 O O . MET A 1 284 ? -16.239 8.789 17.961 1.00 98.19 284 MET A O 1
ATOM 2246 N N . MET A 1 285 ? -15.424 9.510 19.921 1.00 97.81 285 MET A N 1
ATOM 2247 C CA . MET A 1 285 ? -14.612 10.587 19.344 1.00 97.81 285 MET A CA 1
ATOM 2248 C C . MET A 1 285 ? -13.585 10.071 18.326 1.00 97.81 285 MET A C 1
ATOM 2250 O O . MET A 1 285 ? -13.312 10.740 17.332 1.00 97.81 285 MET A O 1
ATOM 2254 N N . ALA A 1 286 ? -12.984 8.906 18.569 1.00 97.50 286 ALA A N 1
ATOM 2255 C CA . ALA A 1 286 ? -12.037 8.320 17.628 1.00 97.50 286 ALA A CA 1
ATOM 2256 C C . ALA A 1 286 ? -12.721 7.786 16.366 1.00 97.50 286 ALA A C 1
ATOM 2258 O O . ALA A 1 286 ? -12.228 8.041 15.268 1.00 97.50 286 ALA A O 1
ATOM 2259 N N . GLY A 1 287 ? -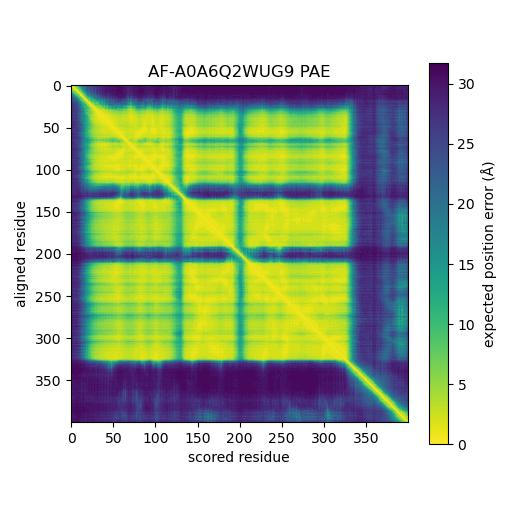13.869 7.116 16.517 1.00 97.44 287 GLY A N 1
ATOM 2260 C CA . GLY A 1 287 ? -14.701 6.711 15.381 1.00 97.44 287 GLY A CA 1
ATOM 2261 C C . GLY A 1 287 ? -15.142 7.913 14.538 1.00 97.44 287 GLY A C 1
ATOM 2262 O O . GLY A 1 287 ? -15.015 7.892 13.316 1.00 97.44 287 GLY A O 1
ATOM 2263 N N . ASP A 1 288 ? -15.551 9.010 15.185 1.00 97.44 288 ASP A N 1
ATOM 2264 C CA . ASP A 1 288 ? -15.935 10.248 14.499 1.00 97.44 288 ASP A CA 1
ATOM 2265 C C . ASP A 1 288 ? -14.754 10.847 13.716 1.00 97.44 288 ASP A C 1
ATOM 2267 O O . ASP A 1 288 ? -14.916 11.214 12.553 1.00 97.44 288 ASP A O 1
ATOM 2271 N N . LYS A 1 289 ? -13.544 10.882 14.296 1.00 97.25 289 LYS A N 1
ATOM 2272 C CA . LYS A 1 289 ? -12.331 11.345 13.593 1.00 97.25 289 LYS A CA 1
ATOM 2273 C C . LYS A 1 289 ? -12.022 10.515 12.347 1.00 97.25 289 LYS A C 1
ATOM 2275 O O . LYS A 1 289 ? -11.692 11.086 11.312 1.00 97.25 289 LYS A O 1
ATOM 2280 N N . LEU A 1 290 ? -12.149 9.191 12.429 1.00 97.62 290 LEU A N 1
ATOM 2281 C CA . LEU A 1 290 ? -11.967 8.311 11.272 1.00 97.62 290 LEU A CA 1
ATOM 2282 C C . LEU A 1 290 ? -13.026 8.566 10.196 1.00 97.62 290 LEU A C 1
ATOM 2284 O O . LEU A 1 290 ? -12.693 8.639 9.020 1.00 97.62 290 LEU A O 1
ATOM 2288 N N . SER A 1 291 ? -14.284 8.779 10.589 1.00 95.69 291 SER A N 1
ATOM 2289 C CA . SER A 1 291 ? -15.369 9.088 9.647 1.00 95.69 291 SER A CA 1
ATOM 2290 C C . SER A 1 291 ? -15.222 10.441 8.936 1.00 95.69 291 SER A C 1
ATOM 2292 O O . SER A 1 291 ? -15.783 10.623 7.860 1.00 95.69 291 SER A O 1
ATOM 2294 N N . GLN A 1 292 ? -14.474 11.378 9.528 1.00 95.94 292 GLN A N 1
ATOM 2295 C CA . GLN A 1 292 ? -14.169 12.692 8.950 1.00 95.94 292 GLN A CA 1
ATOM 2296 C C . GLN A 1 292 ? -12.966 12.664 8.000 1.00 95.94 292 GLN A C 1
ATOM 2298 O O . GLN A 1 292 ? -12.725 13.647 7.299 1.00 95.94 292 GLN A O 1
ATOM 2303 N N . CYS A 1 293 ? -12.195 11.574 7.984 1.00 96.69 293 CYS A N 1
ATOM 2304 C CA . CYS A 1 293 ? -11.100 11.422 7.037 1.00 96.69 293 CYS A CA 1
ATOM 2305 C C . CYS A 1 293 ? -11.664 11.296 5.617 1.00 96.69 293 CYS A C 1
ATOM 2307 O O . CYS A 1 293 ? -12.645 10.574 5.416 1.00 96.69 293 CYS A O 1
ATOM 2309 N N . PRO A 1 294 ? -11.055 11.960 4.625 1.00 96.38 294 PRO A N 1
ATOM 2310 C CA . PRO A 1 294 ? -11.473 11.785 3.249 1.00 96.38 294 PRO A CA 1
ATOM 2311 C C . PRO A 1 294 ? -11.193 10.334 2.791 1.00 96.38 294 PRO A C 1
ATOM 2313 O O . PRO A 1 294 ? -10.224 9.723 3.254 1.00 96.38 294 PRO A O 1
ATOM 2316 N N . PRO A 1 295 ? -12.045 9.749 1.922 1.00 94.12 295 PRO A N 1
ATOM 2317 C CA . PRO A 1 295 ? -11.929 8.340 1.533 1.00 94.12 295 PRO A CA 1
ATOM 2318 C C . PRO A 1 295 ? -10.598 7.968 0.869 1.00 94.12 295 PRO A C 1
ATOM 2320 O O . PRO A 1 295 ? -10.172 6.828 0.983 1.00 94.12 295 PRO A O 1
ATOM 2323 N N . ASP A 1 296 ? -9.922 8.926 0.229 1.00 93.19 296 ASP A N 1
ATOM 2324 C CA . ASP A 1 296 ? -8.624 8.758 -0.439 1.00 93.19 296 ASP A CA 1
ATOM 2325 C C . ASP A 1 296 ? -7.449 8.513 0.528 1.00 93.19 296 ASP A C 1
ATOM 2327 O O . ASP A 1 296 ? -6.346 8.173 0.097 1.00 93.19 296 ASP A O 1
ATOM 2331 N N . MET A 1 297 ? -7.665 8.675 1.838 1.00 95.12 297 MET A N 1
ATOM 2332 C CA . MET A 1 297 ? -6.707 8.271 2.872 1.00 95.12 297 MET A CA 1
ATOM 2333 C C . MET A 1 297 ? -6.747 6.773 3.192 1.00 95.12 297 MET A C 1
ATOM 2335 O O . MET A 1 297 ? -5.890 6.301 3.946 1.00 95.12 297 MET A O 1
ATOM 2339 N N . PHE A 1 298 ? -7.739 6.050 2.674 1.00 97.88 298 PHE A N 1
ATOM 2340 C CA . PHE A 1 298 ? -7.926 4.622 2.885 1.00 97.88 298 PHE A CA 1
ATOM 2341 C C . PHE A 1 298 ? -7.792 3.882 1.555 1.00 97.88 298 PHE A C 1
ATOM 2343 O O . PHE A 1 298 ? -8.274 4.348 0.528 1.00 97.88 298 PHE A O 1
ATOM 2350 N N . ASP A 1 299 ? -7.151 2.717 1.581 1.00 98.25 299 ASP A N 1
ATOM 2351 C CA . ASP A 1 299 ? -7.072 1.840 0.411 1.00 98.25 299 ASP A CA 1
ATOM 2352 C C . ASP A 1 299 ? -8.325 0.961 0.304 1.00 98.25 299 ASP A C 1
ATOM 2354 O O . ASP A 1 299 ? -8.827 0.716 -0.789 1.00 98.25 299 ASP A O 1
ATOM 2358 N N . VAL A 1 300 ? -8.842 0.506 1.452 1.00 98.56 300 VAL A N 1
ATOM 2359 C CA . VAL A 1 300 ? -10.038 -0.341 1.553 1.00 98.56 300 VAL A CA 1
ATOM 2360 C C . VAL A 1 300 ? -10.926 0.185 2.672 1.00 98.56 300 VAL A C 1
ATOM 2362 O O . VAL A 1 300 ? -10.441 0.475 3.768 1.00 98.56 300 VAL A O 1
ATOM 2365 N N . ILE A 1 301 ? -12.229 0.284 2.421 1.00 98.56 301 ILE A N 1
ATOM 2366 C CA . ILE A 1 301 ? -13.231 0.639 3.430 1.00 98.56 301 ILE A CA 1
ATOM 2367 C C . ILE A 1 301 ? -14.200 -0.532 3.539 1.00 98.56 301 ILE A C 1
ATOM 2369 O O . ILE A 1 301 ? -14.894 -0.836 2.578 1.00 98.56 301 ILE A O 1
ATOM 2373 N N . LEU A 1 302 ? -14.234 -1.161 4.711 1.00 98.44 302 LEU A N 1
ATOM 2374 C CA . LEU A 1 302 ? -15.145 -2.254 5.036 1.00 98.44 302 LEU A CA 1
ATOM 2375 C C . LEU A 1 302 ? -16.327 -1.678 5.810 1.00 98.44 302 LEU A C 1
ATOM 2377 O O . LEU A 1 302 ? -16.189 -1.370 6.998 1.00 98.44 302 LEU A O 1
ATOM 2381 N N . ASP A 1 303 ? -17.453 -1.453 5.141 1.00 97.06 303 ASP A N 1
ATOM 2382 C CA . ASP A 1 303 ? -18.682 -0.941 5.756 1.00 97.06 303 ASP A CA 1
ATOM 2383 C C . ASP A 1 303 ? -19.860 -1.927 5.715 1.00 97.06 303 ASP A C 1
ATOM 2385 O O . ASP A 1 303 ? -21.001 -1.575 6.047 1.00 97.06 303 ASP A O 1
ATOM 2389 N N . GLU A 1 304 ? -19.547 -3.185 5.403 1.00 97.50 304 GLU A N 1
ATOM 2390 C CA . GLU A 1 304 ? -20.449 -4.323 5.447 1.00 97.50 304 GLU A CA 1
ATOM 2391 C C . GLU A 1 304 ? -20.857 -4.648 6.889 1.00 97.50 304 GLU A C 1
ATOM 2393 O O . GLU A 1 304 ? -20.115 -4.463 7.858 1.00 97.50 304 GLU A O 1
ATOM 2398 N N . ASN A 1 305 ? -22.085 -5.143 7.051 1.00 93.00 305 ASN A N 1
ATOM 2399 C CA . ASN A 1 305 ? -22.638 -5.463 8.367 1.00 93.00 305 ASN A CA 1
ATOM 2400 C C . ASN A 1 305 ? -22.457 -6.937 8.773 1.00 93.00 305 ASN A C 1
ATOM 2402 O O . ASN A 1 305 ? -22.599 -7.243 9.960 1.00 93.00 305 ASN A O 1
ATOM 2406 N N . GLN A 1 306 ? -22.153 -7.820 7.816 1.00 95.00 306 GLN A N 1
ATOM 2407 C CA . GLN A 1 306 ? -21.793 -9.217 8.051 1.00 95.00 306 GLN A CA 1
ATOM 2408 C C . GLN A 1 306 ? -20.275 -9.373 8.006 1.00 95.00 306 GLN A C 1
ATOM 2410 O O . GLN A 1 306 ? -19.597 -8.713 7.218 1.00 95.00 306 GLN A O 1
ATOM 2415 N N . LEU A 1 307 ? -19.745 -10.257 8.854 1.00 92.62 307 LEU A N 1
ATOM 2416 C CA . LEU A 1 307 ? -18.310 -10.531 8.894 1.00 92.62 307 LEU A CA 1
ATOM 2417 C C . LEU A 1 307 ? -17.851 -11.190 7.591 1.00 92.62 307 LEU A C 1
ATOM 2419 O O . LEU A 1 307 ? -16.792 -10.854 7.082 1.00 92.62 307 LEU A O 1
ATOM 2423 N N . GLU A 1 308 ? -18.658 -12.104 7.061 1.00 96.69 308 GLU A N 1
ATOM 2424 C CA . GLU A 1 308 ? -18.379 -12.864 5.849 1.00 96.69 308 GLU A CA 1
ATOM 2425 C C . GLU A 1 308 ? -18.215 -11.939 4.638 1.00 96.69 308 GLU A C 1
ATOM 2427 O O . GLU A 1 308 ? -17.222 -12.051 3.923 1.00 96.69 308 GLU A O 1
ATOM 2432 N N . ASP A 1 309 ? -19.124 -10.975 4.470 1.00 98.19 309 ASP A N 1
ATOM 2433 C CA . ASP A 1 309 ? -19.083 -10.006 3.369 1.00 98.19 309 ASP A CA 1
ATOM 2434 C C . ASP A 1 309 ? -17.849 -9.091 3.474 1.00 98.19 309 ASP A C 1
ATOM 2436 O O . ASP A 1 309 ? -17.131 -8.893 2.494 1.00 98.19 309 ASP A O 1
ATOM 2440 N N . ALA A 1 310 ? -17.547 -8.588 4.679 1.00 98.19 310 ALA A N 1
ATOM 2441 C CA . ALA A 1 310 ? -16.350 -7.776 4.925 1.00 98.19 310 ALA A CA 1
ATOM 2442 C C . ALA A 1 310 ? -15.051 -8.566 4.672 1.00 98.19 310 ALA A C 1
ATOM 2444 O O . ALA A 1 310 ? -14.067 -8.033 4.152 1.00 98.19 310 ALA A O 1
ATOM 2445 N N . CYS A 1 311 ? -15.034 -9.845 5.054 1.00 98.50 311 CYS A N 1
ATOM 2446 C CA . CYS A 1 311 ? -13.921 -10.755 4.815 1.00 98.50 311 CYS A CA 1
ATOM 2447 C C . CYS A 1 311 ? -13.709 -11.013 3.319 1.00 98.50 311 CYS A C 1
ATOM 2449 O O . CYS A 1 311 ? -12.564 -10.956 2.866 1.00 98.50 311 CYS A O 1
ATOM 2451 N N . GLU A 1 312 ? -14.776 -11.267 2.560 1.00 98.44 312 GLU A N 1
ATOM 2452 C CA . GLU A 1 312 ? -14.680 -11.513 1.119 1.00 98.44 312 GLU A CA 1
ATOM 2453 C C . GLU A 1 312 ? -14.206 -10.261 0.375 1.00 98.44 312 GLU A C 1
ATOM 2455 O O . GLU A 1 312 ? -13.237 -10.344 -0.372 1.00 98.44 312 GLU A O 1
ATOM 2460 N N . HIS A 1 313 ? -14.768 -9.083 0.670 1.00 98.69 313 HIS A N 1
ATOM 2461 C CA . HIS A 1 313 ? -14.308 -7.818 0.086 1.00 98.69 313 HIS A CA 1
ATOM 2462 C C . HIS A 1 313 ? -12.808 -7.586 0.343 1.00 98.69 313 HIS A C 1
ATOM 2464 O O . HIS A 1 313 ? -12.040 -7.282 -0.576 1.00 98.69 313 HIS A O 1
ATOM 2470 N N . LEU A 1 314 ? -12.345 -7.792 1.582 1.00 98.69 314 LEU A N 1
ATOM 2471 C CA . LEU A 1 314 ? -10.923 -7.669 1.894 1.00 98.69 314 LEU A CA 1
ATOM 2472 C C . LEU A 1 314 ? -10.072 -8.710 1.147 1.00 98.69 314 LEU A C 1
ATOM 2474 O O . LEU A 1 314 ? -8.975 -8.389 0.686 1.00 98.69 314 LEU A O 1
ATOM 2478 N N . ALA A 1 315 ? -10.550 -9.950 1.027 1.00 98.62 315 ALA A N 1
ATOM 2479 C CA . ALA A 1 315 ? -9.844 -11.001 0.303 1.00 98.62 315 ALA A CA 1
ATOM 2480 C C . ALA A 1 315 ? -9.732 -10.687 -1.192 1.00 98.62 315 ALA A C 1
ATOM 2482 O O . ALA A 1 315 ? -8.640 -10.804 -1.745 1.00 98.62 315 ALA A O 1
ATOM 2483 N N . GLU A 1 316 ? -10.817 -10.253 -1.831 1.00 98.44 316 GLU A N 1
ATOM 2484 C CA . GLU A 1 316 ? -10.838 -9.866 -3.242 1.00 98.44 316 GLU A CA 1
ATOM 2485 C C . GLU A 1 316 ? -9.822 -8.757 -3.525 1.00 98.44 316 GLU A C 1
ATOM 2487 O O . GLU A 1 316 ? -8.990 -8.895 -4.426 1.00 98.44 316 GLU A O 1
ATOM 2492 N N . TYR A 1 317 ? -9.811 -7.703 -2.702 1.00 98.69 317 TYR A N 1
ATOM 2493 C CA . TYR A 1 317 ? -8.838 -6.620 -2.831 1.00 98.69 317 TYR A CA 1
ATOM 2494 C C . TYR A 1 317 ? -7.393 -7.132 -2.734 1.00 98.69 317 TYR A C 1
ATOM 2496 O O . TYR A 1 317 ? -6.536 -6.781 -3.550 1.00 98.69 317 TYR A O 1
ATOM 2504 N N . LEU A 1 318 ? -7.101 -7.986 -1.746 1.00 98.56 318 LEU A N 1
ATOM 2505 C CA . LEU A 1 318 ? -5.754 -8.520 -1.545 1.00 98.56 318 LEU A CA 1
ATOM 2506 C C . LEU A 1 318 ? -5.337 -9.519 -2.634 1.00 98.56 318 LEU A C 1
ATOM 2508 O O . LEU A 1 318 ? -4.149 -9.589 -2.944 1.00 98.56 318 LEU A O 1
ATOM 2512 N N . GLU A 1 319 ? -6.266 -10.249 -3.254 1.00 97.88 319 GLU A N 1
ATOM 2513 C CA . GLU A 1 319 ? -5.970 -11.091 -4.422 1.00 97.88 319 GLU A CA 1
ATOM 2514 C C . GLU A 1 319 ? -5.655 -10.239 -5.661 1.00 97.88 319 GLU A C 1
ATOM 2516 O O . GLU A 1 319 ? -4.709 -10.547 -6.388 1.00 97.88 319 GLU A O 1
ATOM 2521 N N . VAL A 1 320 ? -6.375 -9.132 -5.882 1.00 97.56 320 VAL A N 1
ATOM 2522 C CA . VAL A 1 320 ? -6.033 -8.164 -6.942 1.00 97.56 320 VAL A CA 1
ATOM 2523 C C . VAL A 1 320 ? -4.646 -7.574 -6.689 1.00 97.56 320 VAL A C 1
ATOM 2525 O O . VAL A 1 320 ? -3.804 -7.550 -7.589 1.00 97.56 320 VAL A O 1
ATOM 2528 N N . TYR A 1 321 ? -4.356 -7.170 -5.449 1.00 98.31 321 TYR A N 1
ATOM 2529 C CA . TYR A 1 321 ? -3.031 -6.678 -5.077 1.00 98.31 321 TYR A CA 1
ATOM 2530 C C . TYR A 1 321 ? -1.939 -7.740 -5.281 1.00 98.31 321 TYR A C 1
ATOM 2532 O O . TYR A 1 321 ? -0.874 -7.433 -5.817 1.00 98.31 321 TYR A O 1
ATOM 2540 N N . TRP A 1 322 ? -2.210 -9.001 -4.932 1.00 97.44 322 TRP A N 1
ATOM 2541 C CA . TRP A 1 322 ? -1.298 -10.121 -5.163 1.00 97.44 322 TRP A CA 1
ATOM 2542 C C . TRP A 1 322 ? -0.967 -10.297 -6.650 1.00 97.44 322 TRP A C 1
ATOM 2544 O O . TRP A 1 322 ? 0.203 -10.428 -7.013 1.00 97.44 322 TRP A O 1
ATOM 2554 N N . ARG A 1 323 ? -1.973 -10.254 -7.532 1.00 96.25 323 ARG A N 1
ATOM 2555 C CA . ARG A 1 323 ? -1.771 -10.322 -8.992 1.00 96.25 323 ARG A CA 1
ATOM 2556 C C . ARG A 1 323 ? -1.049 -9.095 -9.541 1.00 96.25 323 ARG A C 1
ATOM 2558 O O . ARG A 1 323 ?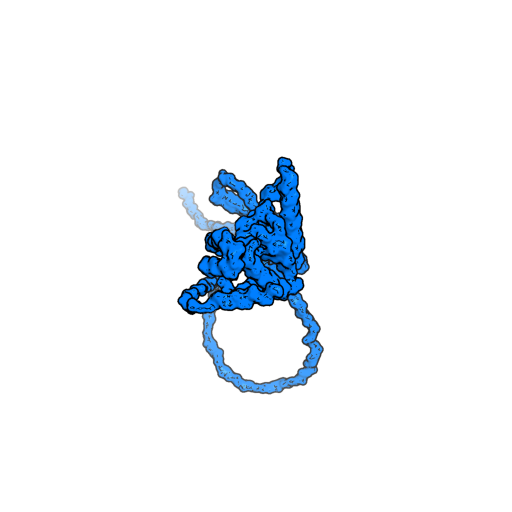 -0.283 -9.205 -10.491 1.00 96.25 323 ARG A O 1
ATOM 2565 N N . ALA A 1 324 ? -1.249 -7.926 -8.937 1.00 96.69 324 ALA A N 1
ATOM 2566 C CA . ALA A 1 324 ? -0.528 -6.718 -9.316 1.00 96.69 324 ALA A CA 1
ATOM 2567 C C . ALA A 1 324 ? 0.968 -6.790 -8.971 1.00 96.69 324 ALA A C 1
ATOM 2569 O O . ALA A 1 324 ? 1.783 -6.214 -9.695 1.00 96.69 324 ALA A O 1
ATOM 2570 N N . THR A 1 325 ? 1.354 -7.494 -7.903 1.00 96.50 325 THR A N 1
ATOM 2571 C CA . THR A 1 325 ? 2.752 -7.607 -7.446 1.00 96.50 325 THR A CA 1
ATOM 2572 C C . THR A 1 325 ? 3.500 -8.805 -8.027 1.00 96.50 325 THR A C 1
ATOM 2574 O O . THR A 1 325 ? 4.728 -8.767 -8.107 1.00 96.50 325 THR A O 1
ATOM 2577 N N . HIS A 1 326 ? 2.787 -9.833 -8.488 1.00 94.00 326 HIS A N 1
ATOM 2578 C CA . HIS A 1 326 ? 3.371 -11.029 -9.088 1.00 94.00 326 HIS A CA 1
ATOM 2579 C C . HIS A 1 326 ? 3.218 -10.998 -10.604 1.00 94.00 326 HIS A C 1
ATOM 2581 O O . HIS A 1 326 ? 2.113 -10.909 -11.129 1.00 94.00 326 HIS A O 1
ATOM 2587 N N . LEU A 1 327 ? 4.336 -11.118 -11.322 1.00 84.19 327 LEU A N 1
ATOM 2588 C CA . LEU A 1 327 ? 4.263 -11.362 -12.758 1.00 84.19 327 LEU A CA 1
ATOM 2589 C C . LEU A 1 327 ? 3.600 -12.727 -12.992 1.00 84.19 327 LEU A C 1
ATOM 2591 O O . LEU A 1 327 ? 3.950 -13.685 -12.292 1.00 84.19 327 LEU A O 1
ATOM 2595 N N . PRO A 1 328 ? 2.670 -12.842 -13.955 1.00 73.12 328 PRO A N 1
ATOM 2596 C CA . PRO A 1 328 ? 2.151 -14.141 -14.344 1.00 73.12 328 PRO A CA 1
ATOM 2597 C C . PRO A 1 328 ? 3.337 -15.003 -14.772 1.00 73.12 328 PRO A C 1
ATOM 2599 O O . PRO A 1 328 ? 4.113 -14.615 -15.647 1.00 73.12 328 PRO A O 1
ATOM 2602 N N . SER A 1 329 ? 3.515 -16.146 -14.106 1.00 56.91 329 SER A N 1
ATOM 2603 C CA . SER A 1 329 ? 4.538 -17.102 -14.519 1.00 56.91 329 SER A CA 1
ATOM 2604 C C . SER A 1 329 ? 4.261 -17.449 -15.981 1.00 56.91 329 SER A C 1
ATOM 2606 O O . SER A 1 329 ? 3.104 -17.751 -16.294 1.00 56.91 329 SER A O 1
ATOM 2608 N N . PRO A 1 330 ? 5.257 -17.418 -16.883 1.00 55.62 330 PRO A N 1
ATOM 2609 C CA . PRO A 1 330 ? 5.078 -18.026 -18.185 1.00 55.62 330 PRO A CA 1
ATOM 2610 C C . PRO A 1 330 ? 4.770 -19.496 -17.913 1.00 55.62 330 PRO A C 1
ATOM 2612 O O . PRO A 1 330 ? 5.633 -20.257 -17.473 1.00 55.62 330 PRO A O 1
ATOM 2615 N N . THR A 1 331 ? 3.509 -19.888 -18.083 1.00 40.66 331 THR A N 1
ATOM 2616 C CA . THR A 1 331 ? 3.129 -21.292 -18.131 1.00 40.66 331 THR A CA 1
ATOM 2617 C C . THR A 1 331 ? 4.054 -21.934 -19.146 1.00 40.66 331 THR A C 1
ATOM 2619 O O . THR A 1 331 ? 3.998 -21.591 -20.328 1.00 40.66 331 THR A O 1
ATOM 2622 N N . LEU A 1 332 ? 4.939 -22.818 -18.683 1.00 39.72 332 LEU A N 1
ATOM 2623 C CA . LEU A 1 332 ? 5.611 -23.761 -19.558 1.00 39.72 332 LEU A CA 1
ATOM 2624 C C . LEU A 1 332 ? 4.489 -24.522 -20.261 1.00 39.72 332 LEU A C 1
ATOM 2626 O O . LEU A 1 332 ? 3.872 -25.411 -19.678 1.00 39.72 332 LEU A O 1
ATOM 2630 N N . ILE A 1 333 ? 4.173 -24.127 -21.493 1.00 40.97 333 ILE A N 1
ATOM 2631 C CA . ILE A 1 333 ? 3.479 -25.003 -22.421 1.00 40.97 333 ILE A CA 1
ATOM 2632 C C . ILE A 1 333 ? 4.449 -26.167 -22.584 1.00 40.97 333 ILE A C 1
ATOM 2634 O O . ILE A 1 333 ? 5.476 -26.018 -23.239 1.00 40.97 333 ILE A O 1
ATOM 2638 N N . ASN A 1 334 ? 4.190 -27.279 -21.894 1.00 32.91 334 ASN A N 1
ATOM 2639 C CA . ASN A 1 334 ? 4.885 -28.536 -22.135 1.00 32.91 334 ASN A CA 1
ATOM 2640 C C . ASN A 1 334 ? 4.680 -28.886 -23.618 1.00 32.91 334 ASN A C 1
ATOM 2642 O O . ASN A 1 334 ? 3.550 -29.205 -23.984 1.00 32.91 334 ASN A O 1
ATOM 2646 N N . PRO A 1 335 ? 5.714 -28.879 -24.480 1.00 38.47 335 PRO A N 1
ATOM 2647 C CA . PRO A 1 335 ? 5.596 -29.290 -25.879 1.00 38.47 335 PRO A CA 1
ATOM 2648 C C . PRO A 1 335 ? 5.666 -30.822 -26.003 1.00 38.47 335 PRO A C 1
ATOM 2650 O O . PRO A 1 335 ? 6.284 -31.364 -26.911 1.00 38.47 335 PRO A O 1
ATOM 2653 N N . LEU A 1 336 ? 5.101 -31.541 -25.037 1.00 36.72 336 LEU A N 1
ATOM 2654 C CA . LEU A 1 336 ? 5.117 -32.995 -24.982 1.00 36.72 336 LEU A CA 1
ATOM 2655 C C . LEU A 1 336 ? 3.683 -33.440 -24.770 1.00 36.72 336 LEU A C 1
ATOM 2657 O O . LEU A 1 336 ? 3.253 -33.513 -23.625 1.00 36.72 336 LEU A O 1
ATOM 2661 N N . LEU A 1 337 ? 2.959 -33.612 -25.879 1.00 40.66 337 LEU A N 1
ATOM 2662 C CA . LEU A 1 337 ? 1.854 -34.555 -26.114 1.00 40.66 337 LEU A CA 1
ATOM 2663 C C . LEU A 1 337 ? 1.139 -34.178 -27.433 1.00 40.66 337 LEU A C 1
ATOM 2665 O O . LEU A 1 337 ? -0.051 -33.902 -27.437 1.00 40.66 337 LEU A O 1
ATOM 2669 N N . GLU A 1 338 ? 1.862 -34.170 -28.556 1.00 33.25 338 GLU A N 1
ATOM 2670 C CA . GLU A 1 338 ? 1.266 -34.334 -29.896 1.00 33.25 338 GLU A CA 1
ATOM 2671 C C . GLU A 1 338 ? 2.214 -35.167 -30.774 1.00 33.25 338 GLU A C 1
ATOM 2673 O O . GLU A 1 338 ? 2.754 -34.713 -31.774 1.00 33.25 338 GLU A O 1
ATOM 2678 N N . GLU A 1 339 ? 2.439 -36.414 -30.375 1.00 35.97 339 GLU A N 1
ATOM 2679 C CA . GLU A 1 339 ? 2.782 -37.485 -31.309 1.00 35.97 339 GLU A CA 1
ATOM 2680 C C . GLU A 1 339 ? 1.962 -38.701 -30.895 1.00 35.97 339 GLU A C 1
ATOM 2682 O O . GLU A 1 339 ? 2.338 -39.416 -29.974 1.00 35.97 339 GLU A O 1
ATOM 2687 N N . ASP A 1 340 ? 0.803 -38.895 -31.525 1.00 27.23 340 ASP A N 1
ATOM 2688 C CA . ASP A 1 340 ? 0.492 -40.208 -32.079 1.00 27.23 340 ASP A CA 1
ATOM 2689 C C . ASP A 1 340 ? -0.722 -40.180 -33.019 1.00 27.23 340 ASP A C 1
ATOM 2691 O O . ASP A 1 340 ? -1.718 -39.495 -32.797 1.00 27.23 340 ASP A O 1
ATOM 2695 N N . HIS A 1 341 ? -0.604 -41.017 -34.050 1.00 30.08 341 HIS A N 1
ATOM 2696 C CA . HIS A 1 341 ? -1.617 -41.467 -35.014 1.00 30.08 341 HIS A CA 1
ATOM 2697 C C . HIS A 1 341 ? -1.835 -40.667 -36.308 1.00 30.08 341 HIS A C 1
ATOM 2699 O O . HIS A 1 341 ? -2.854 -40.030 -36.566 1.00 30.08 341 HIS A O 1
ATOM 2705 N N . VAL A 1 342 ? -0.900 -40.917 -37.227 1.00 34.19 342 VAL A N 1
ATOM 2706 C CA . VAL A 1 342 ? -1.125 -40.996 -38.676 1.00 34.19 342 VAL A CA 1
ATOM 2707 C C . VAL A 1 342 ? -2.166 -42.081 -39.008 1.00 34.19 342 VAL A C 1
ATOM 2709 O O . VAL A 1 342 ? -1.974 -43.244 -38.667 1.00 34.19 342 VAL A O 1
ATOM 2712 N N . THR A 1 343 ? -3.217 -41.737 -39.758 1.00 29.08 343 THR A N 1
ATOM 2713 C CA . THR A 1 343 ? -3.883 -42.628 -40.739 1.00 29.08 343 THR A CA 1
ATOM 2714 C C . THR A 1 343 ? -4.578 -41.786 -41.829 1.00 29.08 343 THR A C 1
ATOM 2716 O O . THR A 1 343 ? -5.291 -40.845 -41.489 1.00 29.08 343 THR A O 1
ATOM 2719 N N . PRO A 1 344 ? -4.401 -42.078 -43.137 1.00 36.22 344 PRO A N 1
ATOM 2720 C CA . PRO A 1 344 ? -5.187 -41.475 -44.226 1.00 36.22 344 PRO A CA 1
ATOM 2721 C C . PRO A 1 344 ? -6.466 -42.310 -44.473 1.00 36.22 344 PRO A C 1
ATOM 2723 O O . PRO A 1 344 ? -6.433 -43.508 -44.171 1.00 36.22 344 PRO A O 1
ATOM 2726 N N . PRO A 1 345 ? -7.586 -41.765 -45.023 1.00 32.34 345 PRO A N 1
ATOM 2727 C CA . PRO A 1 345 ? -7.728 -41.708 -46.494 1.00 32.34 345 PRO A CA 1
ATOM 2728 C C . PRO A 1 345 ? -8.753 -40.690 -47.111 1.00 32.34 345 PRO A C 1
ATOM 2730 O O . PRO A 1 345 ? -9.650 -40.174 -46.458 1.00 32.34 345 PRO A O 1
ATOM 2733 N N . THR A 1 346 ? -8.626 -40.493 -48.437 1.00 25.20 346 THR A N 1
ATOM 2734 C CA . THR A 1 346 ? -9.663 -40.269 -49.496 1.00 25.20 346 THR A CA 1
ATOM 2735 C C . THR A 1 346 ? -10.697 -39.113 -49.477 1.00 25.20 346 THR A C 1
ATOM 2737 O O . THR A 1 346 ? -11.698 -39.142 -48.779 1.00 25.20 346 THR A O 1
ATOM 2740 N N . THR A 1 347 ? -10.500 -38.180 -50.422 1.00 24.73 347 THR A N 1
ATOM 2741 C CA . THR A 1 347 ? -11.392 -37.688 -51.515 1.00 24.73 347 THR A CA 1
ATOM 2742 C C . THR A 1 347 ? -12.938 -37.861 -51.516 1.00 24.73 347 THR A C 1
ATOM 2744 O O . THR A 1 347 ? -13.425 -38.984 -51.597 1.00 24.73 347 THR A O 1
ATOM 2747 N N . ILE A 1 348 ? -13.619 -36.711 -51.758 1.00 27.86 348 ILE A N 1
ATOM 2748 C CA . ILE A 1 348 ? -14.837 -36.406 -52.584 1.00 27.86 348 ILE A CA 1
ATOM 2749 C C . ILE A 1 348 ? -16.214 -36.147 -51.900 1.00 27.86 348 ILE A C 1
ATOM 2751 O O . ILE A 1 348 ? -16.777 -37.028 -51.268 1.00 27.86 348 ILE A O 1
ATOM 2755 N N . SER A 1 349 ? -16.778 -34.960 -52.248 1.00 23.53 349 SER A N 1
ATOM 2756 C CA . SER A 1 349 ? -18.193 -34.476 -52.305 1.00 23.53 349 SER A CA 1
ATOM 2757 C C . SER A 1 349 ? -19.032 -34.445 -51.015 1.00 23.53 349 SER A C 1
ATOM 2759 O O . SER A 1 349 ? -18.938 -35.339 -50.198 1.00 23.53 349 SER A O 1
ATOM 2761 N N . SER A 1 350 ? -19.930 -33.487 -50.738 1.00 25.91 350 SER A N 1
ATOM 2762 C CA . SER A 1 350 ? -20.716 -32.569 -51.582 1.00 25.91 350 SER A CA 1
ATOM 2763 C C . SER A 1 350 ? -21.439 -31.502 -50.730 1.00 25.91 350 SER A C 1
ATOM 2765 O O . SER A 1 350 ? -22.108 -31.854 -49.769 1.00 25.91 350 SER A O 1
ATOM 2767 N N . LEU A 1 351 ? -21.354 -30.234 -51.155 1.00 25.00 351 LEU A N 1
ATOM 2768 C CA . LEU A 1 351 ? -22.464 -29.291 -51.430 1.00 25.00 351 LEU A CA 1
ATOM 2769 C C . LEU A 1 351 ? -23.649 -29.132 -50.442 1.00 25.00 351 LEU A C 1
ATOM 2771 O O . LEU A 1 351 ? -24.518 -29.993 -50.372 1.00 25.00 351 LEU A O 1
ATOM 2775 N N . GLN A 1 352 ? -23.765 -27.913 -49.884 1.00 26.73 352 GLN A N 1
ATOM 2776 C CA . GLN A 1 352 ? -24.972 -27.049 -49.780 1.00 26.73 352 GLN A CA 1
ATOM 2777 C C . GLN A 1 352 ? -24.530 -25.674 -49.199 1.00 26.73 352 GLN A C 1
ATOM 2779 O O . GLN A 1 352 ? -24.158 -25.595 -48.036 1.00 26.73 352 GLN A O 1
ATOM 2784 N N . VAL A 1 353 ? -24.203 -24.658 -50.019 1.00 23.92 353 VAL A N 1
ATOM 2785 C CA . VAL A 1 353 ? -25.065 -23.532 -50.491 1.00 23.92 353 VAL A CA 1
ATOM 2786 C C . VAL A 1 353 ? -25.721 -22.773 -49.309 1.00 23.92 353 VAL A C 1
ATOM 2788 O O . VAL A 1 353 ? -26.672 -23.295 -48.744 1.00 23.92 353 VAL A O 1
ATOM 2791 N N . ILE A 1 354 ? -25.126 -21.681 -48.771 1.00 23.67 354 ILE A N 1
ATOM 2792 C CA . ILE A 1 354 ? -25.166 -20.240 -49.207 1.00 23.67 354 ILE A CA 1
ATOM 2793 C C . ILE A 1 354 ? -26.546 -19.588 -48.904 1.00 23.67 354 ILE A C 1
ATOM 2795 O O . ILE A 1 354 ? -27.532 -20.295 -49.089 1.00 23.67 354 ILE A O 1
ATOM 2799 N N . PRO A 1 355 ? -26.694 -18.285 -48.514 1.00 31.78 355 PRO A N 1
ATOM 2800 C CA . PRO A 1 355 ? -25.798 -17.144 -48.809 1.00 31.78 355 PRO A CA 1
ATOM 2801 C C . PRO A 1 355 ? -25.525 -16.132 -47.681 1.00 31.78 355 PRO A C 1
ATOM 2803 O O . PRO A 1 355 ? -26.339 -15.940 -46.790 1.00 31.78 355 PRO A O 1
ATOM 2806 N N . PHE A 1 356 ? -24.472 -15.328 -47.865 1.00 22.67 356 PHE A N 1
ATOM 2807 C CA . PHE A 1 356 ? -24.607 -13.865 -47.800 1.00 22.67 356 PHE A CA 1
ATOM 2808 C C . PHE A 1 356 ? -23.717 -13.213 -48.878 1.00 22.67 356 PHE A C 1
ATOM 2810 O O . PHE A 1 356 ? -22.501 -13.382 -48.883 1.00 22.67 356 PHE A O 1
ATOM 2817 N N . CYS A 1 357 ? -24.363 -12.514 -49.817 1.00 24.47 357 CYS A N 1
ATOM 2818 C CA . CYS A 1 357 ? -23.782 -11.629 -50.837 1.00 24.47 357 CYS A CA 1
ATOM 2819 C C . CYS A 1 357 ? -23.527 -10.243 -50.203 1.00 24.47 357 CYS A C 1
ATOM 2821 O O . CYS A 1 357 ? -24.400 -9.739 -49.503 1.00 24.47 357 CYS A O 1
ATOM 2823 N N . THR A 1 358 ? -22.278 -9.762 -50.182 1.00 26.03 358 THR A N 1
ATOM 2824 C CA . THR A 1 358 ? -21.658 -8.724 -51.052 1.00 26.03 358 THR A CA 1
ATOM 2825 C C . THR A 1 358 ? -22.315 -7.342 -51.047 1.00 26.03 358 THR A C 1
ATOM 2827 O O . THR A 1 358 ? -23.407 -7.200 -51.584 1.00 26.03 358 THR A O 1
ATOM 2830 N N . ASP A 1 359 ? -21.602 -6.344 -50.516 1.00 24.12 359 ASP A N 1
ATOM 2831 C CA . ASP A 1 359 ? -21.106 -5.089 -51.145 1.00 24.12 359 ASP A CA 1
ATOM 2832 C C . ASP A 1 359 ? -20.670 -4.160 -49.990 1.00 24.12 359 ASP A C 1
ATOM 2834 O O . ASP A 1 359 ? -21.248 -4.226 -48.913 1.00 24.12 359 ASP A O 1
ATOM 2838 N N . GLY A 1 360 ? -19.677 -3.279 -50.022 1.00 24.98 360 GLY A N 1
ATOM 2839 C CA . GLY A 1 360 ? -18.784 -2.710 -51.020 1.00 24.98 360 GLY A CA 1
ATOM 2840 C C . GLY A 1 360 ? -17.880 -1.733 -50.234 1.00 24.98 360 GLY A C 1
ATOM 2841 O O . GLY A 1 360 ? -18.222 -1.310 -49.128 1.00 24.98 360 GLY A O 1
ATOM 2842 N N . GLY A 1 361 ? -16.670 -1.468 -50.726 1.00 23.72 361 GLY A N 1
ATOM 2843 C CA . GLY A 1 361 ? -15.576 -0.913 -49.922 1.00 23.72 361 GLY A CA 1
ATOM 2844 C C . GLY A 1 361 ? -15.670 0.559 -49.503 1.00 23.72 361 GLY A C 1
ATOM 2845 O O . GLY A 1 361 ? -16.415 1.344 -50.076 1.00 23.72 361 GLY A O 1
ATOM 2846 N N . HIS A 1 362 ? -14.813 0.929 -48.547 1.00 24.92 362 HIS A N 1
ATOM 2847 C CA . HIS A 1 362 ? -13.904 2.083 -48.611 1.00 24.92 362 HIS A CA 1
ATOM 2848 C C . HIS A 1 362 ? -12.932 2.025 -47.423 1.00 24.92 362 HIS A C 1
ATOM 2850 O O . HIS A 1 362 ? -13.344 1.985 -46.267 1.00 24.92 362 HIS A O 1
ATOM 2856 N N . PHE A 1 363 ? -11.632 2.026 -47.717 1.00 27.16 363 PHE A N 1
ATOM 2857 C CA . PHE A 1 363 ? -10.583 2.288 -46.735 1.00 27.16 363 PHE A CA 1
ATOM 2858 C C . PHE A 1 363 ? -10.614 3.777 -46.374 1.00 27.16 363 PHE A C 1
ATOM 2860 O O . PHE A 1 363 ? -10.408 4.620 -47.244 1.00 27.16 363 PHE A O 1
ATOM 2867 N N . HIS A 1 364 ? -10.810 4.094 -45.095 1.00 25.61 364 HIS A N 1
ATOM 2868 C CA . HIS A 1 364 ? -10.429 5.382 -44.524 1.00 25.61 364 HIS A CA 1
ATOM 2869 C C . HIS A 1 364 ? -9.811 5.166 -43.142 1.00 25.61 364 HIS A C 1
ATOM 2871 O O . HIS A 1 364 ? -10.440 4.662 -42.217 1.00 25.61 364 HIS A O 1
ATOM 2877 N N . CYS A 1 365 ? -8.542 5.548 -43.040 1.00 30.70 365 CYS A N 1
ATOM 2878 C CA . CYS A 1 365 ? -7.780 5.669 -41.810 1.00 30.70 365 CYS A CA 1
ATOM 2879 C C . CYS A 1 365 ? -8.281 6.892 -41.030 1.00 30.70 365 CYS A C 1
ATOM 2881 O O . CYS A 1 365 ? -8.135 8.007 -41.527 1.00 30.70 365 CYS A O 1
ATOM 2883 N N . CYS A 1 366 ? -8.812 6.704 -39.819 1.00 25.27 366 CYS A N 1
ATOM 2884 C CA . CYS A 1 366 ? -8.948 7.768 -38.824 1.00 25.27 366 CYS A CA 1
ATOM 2885 C C . CYS A 1 366 ? -8.829 7.215 -37.396 1.00 25.27 366 CYS A C 1
ATOM 2887 O O . CYS A 1 366 ? -9.415 6.192 -37.058 1.00 25.27 366 CYS A O 1
ATOM 2889 N N . ARG A 1 367 ? -8.024 7.943 -36.610 1.00 32.31 367 ARG A N 1
ATOM 2890 C CA . ARG A 1 367 ? -7.902 7.979 -35.145 1.00 32.31 367 ARG A CA 1
ATOM 2891 C C . ARG A 1 367 ? -9.179 7.579 -34.404 1.00 32.31 367 ARG A C 1
ATOM 2893 O O . ARG A 1 367 ? -10.207 8.158 -34.709 1.00 32.31 367 ARG A O 1
ATOM 2900 N N . ASP A 1 368 ? -9.033 6.764 -33.359 1.00 25.50 368 ASP A N 1
ATOM 2901 C CA . ASP A 1 368 ? -9.746 6.929 -32.085 1.00 25.50 368 ASP A CA 1
ATOM 2902 C C . ASP A 1 368 ? -9.056 6.104 -30.983 1.00 25.50 368 ASP A C 1
ATOM 2904 O O . ASP A 1 368 ? -9.094 4.875 -30.967 1.00 25.50 368 ASP A O 1
ATOM 2908 N N . VAL A 1 369 ? -8.388 6.799 -30.055 1.00 30.08 369 VAL A N 1
ATOM 2909 C CA . VAL A 1 369 ? -7.975 6.237 -28.763 1.00 30.08 369 VAL A CA 1
ATOM 2910 C C . VAL A 1 369 ? -9.186 6.350 -27.847 1.00 30.08 369 VAL A C 1
ATOM 2912 O O . VAL A 1 369 ? -9.640 7.452 -27.544 1.00 30.08 369 VAL A O 1
ATOM 2915 N N . CYS A 1 370 ? -9.717 5.199 -27.440 1.00 26.73 370 CYS A N 1
ATOM 2916 C CA . CYS A 1 370 ? -10.848 5.081 -26.533 1.00 26.73 370 CYS A CA 1
ATOM 2917 C C . CYS A 1 370 ? -10.656 5.902 -25.250 1.00 26.73 370 CYS A C 1
ATOM 2919 O O . CYS A 1 370 ? -9.839 5.567 -24.391 1.00 26.73 370 CYS A O 1
ATOM 2921 N N . CYS A 1 371 ? -11.530 6.888 -25.056 1.00 26.27 371 CYS A N 1
ATOM 2922 C CA . CYS A 1 371 ? -12.062 7.188 -23.737 1.00 26.27 371 CYS A CA 1
ATOM 2923 C C . CYS A 1 371 ? -12.840 5.957 -23.249 1.00 26.27 371 CYS A C 1
ATOM 2925 O O . CYS A 1 371 ? -13.860 5.606 -23.840 1.00 26.27 371 CYS A O 1
ATOM 2927 N N . ILE A 1 372 ? -12.390 5.313 -22.172 1.00 27.08 372 ILE A N 1
ATOM 2928 C CA . ILE A 1 372 ? -13.250 4.408 -21.405 1.00 27.08 372 ILE A CA 1
ATOM 2929 C C . ILE A 1 372 ? -13.716 5.160 -20.167 1.00 27.08 372 ILE A C 1
ATOM 2931 O O . ILE A 1 372 ? -12.952 5.462 -19.253 1.00 27.08 372 ILE A O 1
ATOM 2935 N N . CYS A 1 373 ? -15.005 5.486 -20.201 1.00 24.19 373 CYS A N 1
ATOM 2936 C CA . CYS A 1 373 ? -15.798 5.943 -19.080 1.00 24.19 373 CYS A CA 1
ATOM 2937 C C . CYS A 1 373 ? -15.769 4.919 -17.938 1.00 24.19 373 CYS A C 1
ATOM 2939 O O . CYS A 1 373 ? -16.010 3.732 -18.146 1.00 24.19 373 CYS A O 1
ATOM 2941 N N . VAL A 1 374 ? -15.556 5.409 -16.720 1.00 26.38 374 VAL A N 1
ATOM 2942 C CA . VAL A 1 374 ? -15.822 4.686 -15.471 1.00 26.38 374 VAL A CA 1
ATOM 2943 C C . VAL A 1 374 ? -17.340 4.672 -15.244 1.00 26.38 374 VAL A C 1
ATOM 2945 O O . VAL A 1 374 ? -17.928 5.757 -15.184 1.00 26.38 374 VAL A O 1
ATOM 2948 N N . PRO A 1 375 ? -18.020 3.516 -15.110 1.00 30.14 375 PRO A N 1
ATOM 2949 C CA . PRO A 1 375 ? -19.422 3.516 -14.737 1.00 30.14 375 PRO A CA 1
ATOM 2950 C C . PRO A 1 375 ? -19.591 3.494 -13.211 1.00 30.14 375 PRO A C 1
ATOM 2952 O O . PRO A 1 375 ? -19.171 2.572 -12.524 1.00 30.14 375 PRO A O 1
ATOM 2955 N N . TYR A 1 376 ? -20.266 4.541 -12.742 1.00 27.45 376 TYR A N 1
ATOM 2956 C CA . TYR A 1 376 ? -21.351 4.554 -11.758 1.00 27.45 376 TYR A CA 1
ATOM 2957 C C . TYR A 1 376 ? -21.174 3.964 -10.349 1.00 27.45 376 TYR A C 1
ATOM 2959 O O . TYR A 1 376 ? -21.155 2.763 -10.104 1.00 27.45 376 TYR A O 1
ATOM 2967 N N . SER A 1 377 ? -21.290 4.902 -9.407 1.00 30.05 377 SER A N 1
ATOM 2968 C CA . SER A 1 377 ? -21.786 4.759 -8.044 1.00 30.05 377 SER A CA 1
ATOM 2969 C C . SER A 1 377 ? -23.134 4.027 -7.982 1.00 30.05 377 SER A C 1
ATOM 2971 O O . SER A 1 377 ? -24.102 4.440 -8.626 1.00 30.05 377 SER A O 1
ATOM 2973 N N . LEU A 1 378 ? -23.231 3.007 -7.128 1.00 26.75 378 LEU A N 1
ATOM 2974 C CA . LEU A 1 378 ? -24.505 2.431 -6.704 1.00 26.75 378 LEU A CA 1
ATOM 2975 C C . LEU A 1 378 ? -24.954 3.093 -5.401 1.00 26.75 378 LEU A C 1
ATOM 2977 O O . LEU A 1 378 ? -24.336 2.966 -4.348 1.00 26.75 378 LEU A O 1
ATOM 2981 N N . SER A 1 379 ? -26.052 3.831 -5.517 1.00 24.53 379 SER A N 1
ATOM 2982 C CA . SER A 1 379 ? -26.846 4.336 -4.407 1.00 24.53 379 SER A CA 1
ATOM 2983 C C . SER A 1 379 ? -27.930 3.309 -4.086 1.00 24.53 379 SER A C 1
ATOM 2985 O O . SER A 1 379 ? -28.694 2.914 -4.964 1.00 24.53 379 SER A O 1
ATOM 2987 N N . VAL A 1 380 ? -28.016 2.883 -2.825 1.00 27.12 380 VAL A N 1
ATOM 2988 C CA . VAL A 1 380 ? -29.173 2.143 -2.305 1.00 27.12 380 VAL A CA 1
ATOM 2989 C C . VAL A 1 380 ? -29.629 2.833 -1.023 1.00 27.12 380 VAL A C 1
ATOM 2991 O O . VAL A 1 380 ? -28.878 2.967 -0.059 1.00 27.12 380 VAL A O 1
ATOM 2994 N N . SER A 1 381 ? -30.860 3.335 -1.048 1.00 26.02 381 SER A N 1
ATOM 2995 C CA . SER A 1 381 ? -31.564 3.963 0.071 1.00 26.02 381 SER A CA 1
ATOM 2996 C C . SER A 1 381 ? -32.499 2.945 0.765 1.00 26.02 381 SER A C 1
ATOM 2998 O O . SER A 1 381 ? -32.689 1.838 0.261 1.00 26.02 381 SER A O 1
ATOM 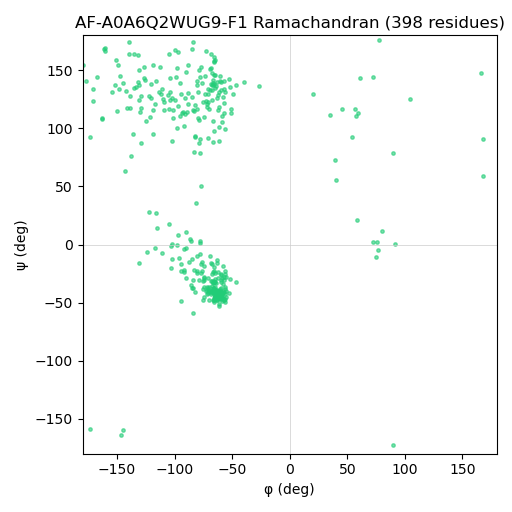3000 N N . PRO A 1 382 ? -33.008 3.243 1.978 1.00 40.25 382 PRO A N 1
ATOM 3001 C CA . PRO A 1 382 ? -33.088 2.257 3.052 1.00 40.25 382 PRO A CA 1
ATOM 3002 C C . PRO A 1 382 ? -34.495 1.697 3.282 1.00 40.25 382 PRO A C 1
ATOM 3004 O O . PRO A 1 382 ? -35.471 2.441 3.331 1.00 40.25 382 PRO A O 1
ATOM 3007 N N . SER A 1 383 ? -34.589 0.409 3.611 1.00 25.92 383 SER A N 1
ATOM 3008 C CA . SER A 1 383 ? -35.720 -0.118 4.380 1.00 25.92 383 SER A CA 1
ATOM 3009 C C . SER A 1 383 ? -35.392 -1.487 4.966 1.00 25.92 383 SER A C 1
ATOM 3011 O O . SER A 1 383 ? -35.308 -2.460 4.223 1.00 25.92 383 SER A O 1
ATOM 3013 N N . SER A 1 384 ? -35.216 -1.549 6.291 1.00 26.16 384 SER A N 1
ATOM 3014 C CA . SER A 1 384 ? -35.757 -2.586 7.194 1.00 26.16 384 SER A CA 1
ATOM 3015 C C . SER A 1 384 ? -35.094 -2.468 8.568 1.00 26.16 384 SER A C 1
ATOM 3017 O O . SER A 1 384 ? -34.051 -3.047 8.857 1.00 26.16 384 SER A O 1
ATOM 3019 N N . HIS A 1 385 ? -35.719 -1.679 9.439 1.00 37.78 385 HIS A N 1
ATOM 3020 C CA . HIS A 1 385 ? -35.439 -1.662 10.870 1.00 37.78 385 HIS A CA 1
ATOM 3021 C C . HIS A 1 385 ? -35.966 -2.954 11.505 1.00 37.78 385 HIS A C 1
ATOM 3023 O O . HIS A 1 385 ? -37.118 -3.008 11.913 1.00 37.78 385 HIS A O 1
ATOM 3029 N N . SER A 1 386 ? -35.142 -3.992 11.602 1.00 35.00 386 SER A N 1
ATOM 3030 C CA . SER A 1 386 ? -35.328 -5.110 12.537 1.00 35.00 386 SER A CA 1
ATOM 3031 C C . SER A 1 386 ? -34.133 -6.051 12.400 1.00 35.00 386 SER A C 1
ATOM 3033 O O . SER A 1 386 ? -33.687 -6.282 11.288 1.00 35.00 386 SER A O 1
ATOM 3035 N N . SER A 1 387 ? -33.638 -6.599 13.512 1.00 38.34 387 SER A N 1
ATOM 3036 C CA . SER A 1 387 ? -32.641 -7.689 13.646 1.00 38.34 387 SER A CA 1
ATOM 3037 C C . SER A 1 387 ? -31.124 -7.396 13.752 1.00 38.34 387 SER A C 1
ATOM 3039 O O . SER A 1 387 ? -30.367 -8.308 14.076 1.00 38.34 387 SER A O 1
ATOM 3041 N N . LEU A 1 388 ? -30.675 -6.133 13.725 1.00 35.91 388 LEU A N 1
ATOM 3042 C CA . LEU A 1 388 ? -29.247 -5.752 13.882 1.00 35.91 388 LEU A CA 1
ATOM 3043 C C . LEU A 1 388 ? -28.581 -6.088 15.239 1.00 35.91 388 LEU A C 1
ATOM 3045 O O . LEU A 1 388 ? -27.363 -5.995 15.354 1.00 35.91 388 LEU A O 1
ATOM 3049 N N . LEU A 1 389 ? -29.338 -6.448 16.281 1.00 38.66 389 LEU A N 1
ATOM 3050 C CA . LEU A 1 389 ? -28.759 -6.806 17.586 1.00 38.66 389 LEU A CA 1
ATOM 3051 C C . LEU A 1 389 ? -28.474 -8.307 17.742 1.00 38.66 389 LEU A C 1
ATOM 3053 O O . LEU A 1 389 ? -27.635 -8.673 18.557 1.00 38.66 389 LEU A O 1
ATOM 3057 N N . ASN A 1 390 ? -29.154 -9.176 16.989 1.00 33.34 390 ASN A N 1
ATOM 3058 C CA . ASN A 1 390 ? -29.125 -10.615 17.271 1.00 33.34 390 ASN A CA 1
ATOM 3059 C C . ASN A 1 390 ? -27.995 -11.351 16.545 1.00 33.34 390 ASN A C 1
ATOM 3061 O O . ASN A 1 390 ? -27.474 -12.318 17.088 1.00 33.34 390 ASN A O 1
ATOM 3065 N N . VAL A 1 391 ? -27.557 -10.868 15.380 1.00 40.22 391 VAL A N 1
ATOM 3066 C CA . VAL A 1 391 ? -26.510 -11.545 14.596 1.00 40.22 391 VAL A CA 1
ATOM 3067 C C . VAL A 1 391 ? -25.126 -11.342 15.229 1.00 40.22 391 VAL A C 1
ATOM 3069 O O . VAL A 1 391 ? -24.419 -12.309 15.496 1.00 40.22 391 VAL A O 1
ATOM 3072 N N . PHE A 1 392 ? -24.789 -10.112 15.635 1.00 35.38 392 PHE A N 1
ATOM 3073 C CA . PHE A 1 392 ? -23.500 -9.824 16.283 1.00 35.38 392 PHE A CA 1
ATOM 3074 C C . PHE A 1 392 ? -23.424 -10.297 17.750 1.00 35.38 392 PHE A C 1
ATOM 3076 O O . PHE A 1 392 ? -22.359 -10.698 18.219 1.00 35.38 392 PHE A O 1
ATOM 3083 N N . CYS A 1 393 ? -24.542 -10.311 18.493 1.00 38.91 393 CYS A N 1
ATOM 3084 C CA . CYS A 1 393 ? -24.552 -10.843 19.864 1.00 38.91 393 CYS A CA 1
ATOM 3085 C C . CYS A 1 393 ? -24.528 -12.378 19.932 1.00 38.91 393 CYS A C 1
ATOM 3087 O O . CYS A 1 393 ? -24.114 -12.907 20.965 1.00 38.91 393 CYS A O 1
ATOM 3089 N N . SER A 1 394 ? -24.953 -13.093 18.882 1.00 35.78 394 SER A N 1
ATOM 3090 C CA . SER A 1 394 ? -24.942 -14.563 18.881 1.00 35.78 394 SER A CA 1
ATOM 3091 C C . SER A 1 394 ? -23.552 -15.143 18.607 1.00 35.78 394 SER A C 1
ATOM 3093 O O . SER A 1 394 ? -23.226 -16.198 19.144 1.00 35.78 394 SER A O 1
ATOM 3095 N N . PHE A 1 395 ? -22.706 -14.452 17.837 1.00 37.66 395 PHE A N 1
ATOM 3096 C CA . PHE A 1 395 ? -21.367 -14.950 17.491 1.00 37.66 395 PHE A CA 1
ATOM 3097 C C . PHE A 1 395 ? -20.307 -14.648 18.567 1.00 37.66 395 PHE A C 1
ATOM 3099 O O . PHE A 1 395 ? -19.396 -15.438 18.795 1.00 37.66 395 PHE A O 1
ATOM 3106 N N . LEU A 1 396 ? -20.456 -13.543 19.307 1.00 41.84 396 LEU A N 1
ATOM 3107 C CA . LEU A 1 396 ? -19.490 -13.111 20.331 1.00 41.84 396 LEU A CA 1
ATOM 3108 C C . LEU A 1 396 ? -19.712 -13.733 21.724 1.00 41.84 396 LEU A C 1
ATOM 3110 O O . LEU A 1 396 ? -19.025 -13.354 22.670 1.00 41.84 396 LEU A O 1
ATOM 3114 N N . LYS A 1 397 ? -20.668 -14.661 21.867 1.00 35.56 397 LYS A N 1
ATOM 3115 C CA . LYS A 1 397 ? -21.006 -15.334 23.137 1.00 35.56 397 LYS A CA 1
ATOM 3116 C C . LYS A 1 397 ? -20.482 -16.771 23.270 1.00 35.56 397 LYS A C 1
ATOM 3118 O O . LYS A 1 397 ? -20.710 -17.376 24.310 1.00 35.56 397 LYS A O 1
ATOM 3123 N N . HIS A 1 398 ? -19.795 -17.318 22.263 1.00 32.56 398 HIS A N 1
ATOM 3124 C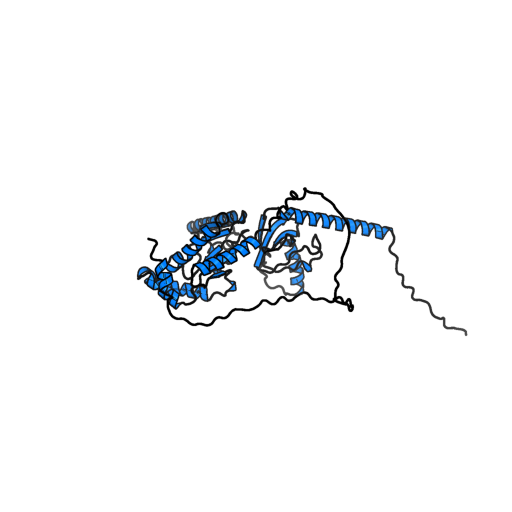 CA . HIS A 1 398 ? -19.402 -18.739 22.240 1.00 32.56 398 HIS A CA 1
ATOM 3125 C C . HIS A 1 398 ? -17.898 -19.022 22.117 1.00 32.56 398 HIS A C 1
ATOM 3127 O O . HIS A 1 398 ? -17.500 -20.088 21.655 1.00 32.56 398 HIS A O 1
ATOM 3133 N N . ARG A 1 399 ? -17.048 -18.110 22.587 1.00 36.31 399 ARG A N 1
ATOM 3134 C CA . ARG A 1 399 ? -15.624 -18.392 22.809 1.00 36.31 399 ARG A CA 1
ATOM 3135 C C . ARG A 1 399 ? -15.174 -17.769 24.128 1.00 36.31 399 ARG A C 1
ATOM 3137 O O . ARG A 1 399 ? -14.555 -16.709 24.123 1.00 36.31 399 ARG A O 1
ATOM 3144 N N . ASP A 1 400 ? -15.556 -18.433 25.214 1.00 34.09 400 ASP A N 1
ATOM 3145 C CA . ASP A 1 400 ? -14.776 -18.466 26.455 1.00 34.09 400 ASP A CA 1
ATOM 3146 C C . ASP A 1 400 ? -13.902 -19.725 26.434 1.00 34.09 400 ASP A C 1
ATOM 3148 O O . ASP A 1 400 ? -14.427 -20.783 25.999 1.00 34.09 400 ASP A O 1
#

Foldseek 3Di:
DDDDDDDDDDPDDPPPDDDPVVVVVVVVVVVVLVVQLVVVVVVQVVLQPAAQPFKKAFQAWDDCQPPPVFSHHPQEDGDGHRWMWGFRACPDPQWTWTWTLAFPIGIGIYGDQVNVCVVVCVVCVVPDDDDDDPPDRRIFTAALAQAAEEADLFAFPADLGVVLVVLLVVLCCVLQPPQEDEDEDAQQLLVQAPVVVPDDDDDDDPVVVVSVVSSVVVRVVQSVVRSVVGHHYYNYNNDHALNSCPRHRRNHQYEYEHAPDLVLVLVSQCVVDDVSNVCSVNRSVSSVVRVPDDCVSHNHYQHDLDSVVSSVSVVVSVVSSSSSSDDDPPPPPPPPDPDDDDDDDDDDDDDDDDDDDDDDDDDDDDDDDDDDDDDDDDDDDDDDPDDSPPPVVVVVPPDD

Solvent-accessible surface area (backbone atoms only — not comparable to full-atom values): 24453 Å² total; per-residue (Å²): 137,91,82,82,89,83,80,90,81,84,86,79,78,83,75,78,73,82,52,75,71,58,52,53,57,50,51,53,52,49,50,51,49,53,52,52,26,52,53,44,49,54,49,45,61,60,45,66,79,50,64,66,69,49,17,33,33,29,65,46,65,49,65,22,88,77,47,85,85,40,68,39,86,83,39,35,47,71,49,48,55,69,38,48,35,39,34,43,48,76,74,56,84,46,32,26,34,23,28,54,61,35,68,90,53,61,68,30,38,38,74,23,68,64,40,46,52,55,57,48,48,58,56,41,72,75,72,60,81,95,70,89,75,80,87,74,63,55,59,44,68,31,34,64,26,49,33,34,35,68,25,41,46,24,44,62,95,36,70,69,23,46,55,56,51,47,53,52,51,57,48,50,56,65,77,34,60,97,45,58,48,80,46,77,35,80,57,59,59,57,71,51,31,64,75,63,76,74,48,81,84,72,97,63,63,74,76,61,54,55,55,51,50,51,29,49,52,51,49,54,51,51,40,56,61,8,64,78,65,30,48,33,35,43,53,44,64,75,56,54,54,63,77,49,49,69,55,31,52,52,66,57,41,32,35,35,40,41,63,88,45,68,70,54,52,55,49,54,40,47,71,68,34,71,84,44,41,78,48,42,68,65,34,50,53,43,26,51,55,58,71,70,49,63,71,88,68,41,77,40,76,38,63,56,93,47,70,67,60,36,48,48,55,53,48,53,55,51,51,53,50,48,46,16,71,42,78,80,71,81,75,78,76,72,93,76,85,87,84,86,81,91,79,89,85,85,89,85,87,79,92,81,84,86,88,85,86,88,87,80,91,80,94,75,94,75,91,80,86,79,83,78,81,83,84,78,86,85,87,84,84,90,87,77,96,74,67,84,66,57,63,65,56,60,67,75,70,75,77,129

Radius of gyration: 31.85 Å; Cα contacts (8 Å, |Δi|>4): 478; chains: 1; bounding box: 66×97×111 Å